Protein AF-X0LAH5-F1 (afdb_monomer_lite)

Sequence (453 aa):
MAPNLDNPDGLINLQNLTQEVERITPDDKSVPIILVPGFLSWGAPLFGTVNYFGGVINIPKILVDRGYTVIVASVSPISSNWERACELYRQLTFGQFSTVNSATGSIDEVHDVDIDYGTYFNADPARAPEQTSTTGRRRAILFSNSPAFDNWRWDQDHKVHFICHSQGGNTVRYLISLMAQGAGNLHPTYFGETERGNWTISITTLGTPHRGTTIINALESFLSRSMQQAVGLVARLFATISFNSPEKRAYNLQLDHWGIRRNSGETFQDMLIRIESDNGPVWKWLNSDNNGLHDNTIEGVHNPPLNIIKTSEHIYYFSLSFHATDPFSEVWPAWGRDAAGSFPTKIEDFVRLAIGRIPILEGLVDLIIKAFESLGWTFIIASTSFRSFVEWVTQAVITRVIKELGYDLVLPNPGSYIPRKDVIPILLPSVYAMGSQDLTDTQRNILGPNLGD

Foldseek 3Di:
DQFPLVDPDNVVSVVSVVVVVCVPDPDDQQAAEEEFEAAPAAQQAQVNQQHSVPGNDDPCQVVQVVPHKYWYAGAFRKWFLLRRLQRRLQLQAVQAAWEADPPPRGTNKWFFRKTASAQVQVVPPLLRAQDRIDGRHIHIYIDHPDPVSRRHHQALVRAHEYEYEERRLVSVLQNLQLQAQNPPNRPCPRRVHHRRSLSYAAYEYEAYLLQFDCLLVQVCQQLVDPLLSVLLVVLLVLLVQAADDQVPRSGHNVSVRLVSHDDVPRDSVNSSCQQSDDSHSSSSAVVDCGINSNCRHSNCSLDPPDDGDPDDPNYHYHYDHDAFFDQDFQADDPVNVVVQVVDPDFPLVVLCVLVPDPPPCVVVNVVVSVVCVPQPPNCVNVPGGPQVVQQCCQASPPCVVCVVVVHNGRQARATGGNDDPPDDPVCVSSVRNPRRDADDPVSCVSVDPPPGD

Radius of gyration: 25.64 Å; chains: 1; bounding box: 70×68×70 Å

InterPro domains:
  IPR029058 Alpha/Beta hydrolase fold [G3DSA:3.40.50.1820] (22-365)
  IPR029058 Alpha/Beta hydrolase fold [SSF53474] (27-283)
  IPR056304 Lipase-like, C-terminal domain [PF24708] (153-302)

pLDDT: mean 83.95, std 14.5, range [40.56, 98.75]

Secondary structure (DSSP, 8-state):
-------SSHHHHHHHHHHHHHHHS----SSPEEEE--TT--SSPBTTTBBTTTBTS-HHHHHHHTT--EEE----SSB-HHHHHHHHHHHHHS---EEE-TTT--EE--EEEEEE-TTGGGG-GGGS-S-SEEEEEEPPEEE-S-GGGTT---SSSS-EEEEEETHHHHHHHHHHHHHHH--GGG-HHHHSS--GGGGEEEEEEES--TT--THHHHHHHHT---HHHHHHHHHHHHHHHHSS-GGG-SS----GGGT-SPPTT--HHHHHHHHHSTTSHHHHHHHSS-BTTGGGSHHHHHS-SS---S--TTSEEEEE----EEPPPSSPPHHHHHHHHT-SS-HHHHHHHHHTT-TT-HHHHHHHHHHHTTTHHHHHHHHS-HHHHHHHIIIIIIHHHHHHTT----PPPPPEE---TTS-GGGHHHHHHTT-PPPPHHHHHHH-TTS--

Structure (mmCIF, N/CA/C/O backbone):
data_AF-X0LAH5-F1
#
_entry.id   AF-X0LAH5-F1
#
loop_
_atom_site.group_PDB
_atom_site.id
_atom_site.type_symbol
_atom_site.label_atom_id
_atom_site.label_alt_id
_atom_site.label_comp_id
_atom_site.label_asym_id
_atom_site.label_entity_id
_atom_site.label_seq_id
_atom_site.pdbx_PDB_ins_code
_atom_site.Cartn_x
_atom_site.Cartn_y
_atom_site.Cartn_z
_atom_site.occupancy
_atom_site.B_iso_or_equiv
_atom_site.auth_seq_id
_atom_site.auth_comp_id
_atom_site.auth_asym_id
_atom_site.auth_atom_id
_atom_site.pdbx_PDB_model_num
ATOM 1 N N . MET A 1 1 ? -15.465 -37.424 -3.048 1.00 49.50 1 MET A N 1
ATOM 2 C CA . MET A 1 1 ? -14.222 -37.467 -3.846 1.00 49.50 1 MET A CA 1
ATOM 3 C C . MET A 1 1 ? -13.489 -36.181 -3.536 1.00 49.50 1 MET A C 1
ATOM 5 O O . MET A 1 1 ? -14.155 -35.158 -3.543 1.00 49.50 1 MET A O 1
ATOM 9 N N . ALA A 1 2 ? -12.200 -36.228 -3.192 1.00 53.00 2 ALA A N 1
ATOM 10 C CA . ALA A 1 2 ? -11.416 -35.001 -3.041 1.00 53.00 2 ALA A CA 1
ATOM 11 C C . ALA A 1 2 ? -11.449 -34.218 -4.371 1.00 53.00 2 ALA A C 1
ATOM 13 O O . ALA A 1 2 ? -11.452 -34.867 -5.425 1.00 53.00 2 ALA A O 1
ATOM 14 N N . PRO A 1 3 ? -11.534 -32.876 -4.353 1.00 56.62 3 PRO A N 1
ATOM 15 C CA . PRO A 1 3 ? -11.559 -32.091 -5.579 1.00 56.62 3 PRO A CA 1
ATOM 16 C C . PRO A 1 3 ? -10.299 -32.380 -6.396 1.00 56.62 3 PRO A C 1
ATOM 18 O O . PRO A 1 3 ? -9.200 -32.469 -5.850 1.00 56.62 3 PRO A O 1
ATOM 21 N N . ASN A 1 4 ? -10.465 -32.549 -7.708 1.00 64.31 4 ASN A N 1
ATOM 22 C CA . ASN A 1 4 ? -9.331 -32.590 -8.619 1.00 64.31 4 ASN A CA 1
ATOM 23 C C . ASN A 1 4 ? -8.747 -31.168 -8.682 1.00 64.31 4 ASN A C 1
ATOM 25 O O . ASN A 1 4 ? -9.337 -30.288 -9.314 1.00 64.31 4 ASN A O 1
ATOM 29 N N . LEU A 1 5 ? -7.654 -30.949 -7.947 1.00 69.88 5 LEU A N 1
ATOM 30 C CA . LEU A 1 5 ? -6.908 -29.687 -7.886 1.00 69.88 5 LEU A CA 1
ATOM 31 C C . LEU A 1 5 ? -5.729 -29.663 -8.875 1.00 69.88 5 LEU A C 1
ATOM 33 O O . LEU A 1 5 ? -4.898 -28.762 -8.806 1.00 69.88 5 LEU A O 1
ATOM 37 N N . ASP A 1 6 ? -5.666 -30.626 -9.799 1.00 76.75 6 ASP A N 1
ATOM 38 C CA . ASP A 1 6 ? -4.585 -30.761 -10.779 1.00 76.75 6 ASP A CA 1
ATOM 39 C C . ASP A 1 6 ? -4.964 -30.166 -12.151 1.00 76.75 6 ASP A C 1
ATOM 41 O O . ASP A 1 6 ? -4.404 -30.540 -13.184 1.00 76.75 6 ASP A O 1
ATOM 45 N N . ASN A 1 7 ? -5.938 -29.246 -12.208 1.00 84.50 7 ASN A N 1
ATOM 46 C CA . ASN A 1 7 ? -6.244 -28.542 -13.452 1.00 84.50 7 ASN A CA 1
ATOM 47 C C . ASN A 1 7 ? -5.108 -27.550 -13.784 1.00 84.50 7 ASN A C 1
ATOM 49 O O . ASN A 1 7 ? -4.665 -26.829 -12.888 1.00 84.50 7 ASN A O 1
ATOM 53 N N . PRO A 1 8 ? -4.642 -27.451 -15.043 1.00 80.06 8 PRO A N 1
ATOM 54 C CA . PRO A 1 8 ? -3.678 -26.417 -15.432 1.00 80.06 8 PRO A CA 1
ATOM 55 C C . PRO A 1 8 ? -4.215 -24.986 -15.245 1.00 80.06 8 PRO A C 1
ATOM 57 O O . PRO A 1 8 ? -3.432 -24.053 -15.088 1.00 80.06 8 PRO A O 1
ATOM 60 N N . ASP A 1 9 ? -5.537 -24.800 -15.242 1.00 79.81 9 ASP A N 1
ATOM 61 C CA . ASP A 1 9 ? -6.185 -23.540 -14.899 1.00 79.81 9 ASP A CA 1
ATOM 62 C C . ASP A 1 9 ? -6.409 -23.439 -13.381 1.00 79.81 9 ASP A C 1
ATOM 64 O O . ASP A 1 9 ? -7.316 -24.048 -12.801 1.00 79.81 9 ASP A O 1
ATOM 68 N N . GLY A 1 10 ? -5.588 -22.613 -12.732 1.00 76.88 10 GLY A N 1
ATOM 69 C CA . GLY A 1 10 ? -5.678 -22.357 -11.296 1.00 76.88 10 GLY A CA 1
ATOM 70 C C . GLY A 1 10 ? -7.025 -21.780 -10.843 1.00 76.88 10 GLY A C 1
ATOM 71 O O . GLY A 1 10 ? -7.409 -21.993 -9.693 1.00 76.88 10 GLY A O 1
ATOM 72 N N . LEU A 1 11 ? -7.780 -21.100 -11.718 1.00 81.62 11 LEU A N 1
ATOM 73 C CA . LEU A 1 11 ? -9.116 -20.603 -11.373 1.00 81.62 11 LEU A CA 1
ATOM 74 C C . LEU A 1 11 ? -10.129 -21.741 -11.259 1.00 81.62 11 LEU A C 1
ATOM 76 O O . LEU A 1 11 ? -10.985 -21.697 -10.377 1.00 81.62 11 LEU A O 1
ATOM 80 N N . ILE A 1 12 ? -10.005 -22.777 -12.091 1.00 85.44 12 ILE A N 1
ATOM 81 C CA . ILE A 1 12 ? -10.836 -23.981 -11.975 1.00 85.44 12 ILE A CA 1
ATOM 82 C C . ILE A 1 12 ? -10.524 -24.695 -10.658 1.00 85.44 12 ILE A C 1
ATOM 84 O O . ILE A 1 12 ? -11.444 -25.072 -9.933 1.00 85.44 12 ILE A O 1
ATOM 88 N N . ASN A 1 13 ? -9.244 -24.818 -10.294 1.00 82.69 13 ASN A N 1
ATOM 89 C CA . ASN A 1 13 ? -8.862 -25.407 -9.006 1.00 82.69 13 ASN A CA 1
ATOM 90 C C . ASN A 1 13 ? -9.431 -24.611 -7.826 1.00 82.69 13 ASN A C 1
ATOM 92 O O . ASN A 1 13 ? -9.941 -25.207 -6.879 1.00 82.69 13 ASN A O 1
ATOM 96 N N . LEU A 1 14 ? -9.396 -23.276 -7.895 1.00 82.50 14 LEU A N 1
ATOM 97 C CA . LEU A 1 14 ? -9.980 -22.413 -6.870 1.00 82.50 14 LEU A CA 1
ATOM 98 C C . LEU A 1 14 ? -11.498 -22.603 -6.764 1.00 82.50 14 LEU A C 1
ATOM 100 O O . LEU A 1 14 ? -12.010 -22.745 -5.660 1.00 82.50 14 LEU A O 1
ATOM 104 N N . GLN A 1 15 ? -12.213 -22.663 -7.891 1.00 86.12 15 GLN A N 1
ATOM 105 C CA . GLN A 1 15 ? -13.657 -22.923 -7.909 1.00 86.12 15 GLN A CA 1
ATOM 106 C C . GLN A 1 15 ? -14.000 -24.296 -7.318 1.00 86.12 15 GLN A C 1
ATOM 108 O O . GLN A 1 15 ? -14.914 -24.396 -6.500 1.00 86.12 15 GLN A O 1
ATOM 113 N N . ASN A 1 16 ? -13.247 -25.336 -7.684 1.00 85.75 16 ASN A N 1
ATOM 114 C CA . ASN A 1 16 ? -13.416 -26.683 -7.137 1.00 85.75 16 ASN A CA 1
ATOM 115 C C . ASN A 1 16 ? -13.167 -26.706 -5.623 1.00 85.75 16 ASN A C 1
ATOM 117 O O . ASN A 1 16 ? -13.908 -27.355 -4.884 1.00 85.75 16 ASN A O 1
ATOM 121 N N . LEU A 1 17 ? -12.141 -25.987 -5.155 1.00 83.69 17 LEU A N 1
ATOM 122 C CA . LEU A 1 17 ? -11.853 -25.849 -3.732 1.00 83.69 17 LEU A CA 1
ATOM 123 C C . LEU A 1 17 ? -12.998 -25.141 -3.001 1.00 83.69 17 LEU A C 1
ATOM 125 O O . LEU A 1 17 ? -13.440 -25.636 -1.969 1.00 83.69 17 LEU A O 1
ATOM 129 N N . THR A 1 18 ? -13.507 -24.027 -3.535 1.00 83.00 18 THR A N 1
ATOM 130 C CA . THR A 1 18 ? -14.647 -23.307 -2.949 1.00 83.00 18 THR A CA 1
ATOM 131 C C . THR A 1 18 ? -15.872 -24.210 -2.822 1.00 83.00 18 THR A C 1
ATOM 133 O O . THR A 1 18 ? -16.428 -24.307 -1.734 1.00 83.00 18 THR A O 1
ATOM 136 N N . GLN A 1 19 ? -16.239 -24.937 -3.882 1.00 85.06 19 GLN A N 1
ATOM 137 C CA . GLN A 1 19 ? -17.381 -25.861 -3.855 1.00 85.06 19 GLN A CA 1
ATOM 138 C C . GLN A 1 19 ? -17.223 -26.964 -2.802 1.00 85.06 19 GLN A C 1
ATOM 140 O O . GLN A 1 19 ? -18.193 -27.341 -2.145 1.00 85.06 19 GLN A O 1
ATOM 145 N N . GLU A 1 20 ? -16.011 -27.497 -2.627 1.00 84.56 20 GLU A N 1
ATOM 146 C CA . GLU A 1 20 ? -15.765 -28.506 -1.597 1.00 84.56 20 GLU A CA 1
ATOM 147 C C . GLU A 1 20 ? -15.847 -27.909 -0.188 1.00 84.56 20 GLU A C 1
ATOM 149 O O . GLU A 1 20 ? -16.444 -28.529 0.691 1.00 84.56 20 GLU A O 1
ATOM 154 N N . VAL A 1 21 ? -15.302 -26.706 0.028 1.00 82.25 21 VAL A N 1
ATOM 155 C CA . VAL A 1 21 ? -15.378 -26.005 1.321 1.00 82.25 21 VAL A CA 1
ATOM 156 C C . VAL A 1 21 ? -16.833 -25.706 1.699 1.00 82.25 21 VAL A C 1
ATOM 158 O O . VAL A 1 21 ? -17.244 -26.034 2.812 1.00 82.25 21 VAL A O 1
ATOM 161 N N . GLU A 1 22 ? -17.633 -25.190 0.762 1.00 83.00 22 GLU A N 1
ATOM 162 C CA . GLU A 1 22 ? -19.070 -24.921 0.952 1.00 83.00 22 GLU A CA 1
ATOM 163 C C . GLU A 1 22 ? -19.866 -26.194 1.297 1.00 83.00 22 GLU A C 1
ATOM 165 O O . GLU A 1 22 ? -20.890 -26.142 1.980 1.00 83.00 22 GLU A O 1
ATOM 170 N N . ARG A 1 23 ? -19.401 -27.367 0.844 1.00 84.19 23 ARG A N 1
ATOM 171 C CA . ARG A 1 23 ? -20.050 -28.657 1.113 1.00 84.19 23 ARG A CA 1
ATOM 172 C C . ARG A 1 23 ? -19.778 -29.183 2.523 1.00 84.19 23 ARG A C 1
ATOM 174 O O . ARG A 1 23 ? -20.605 -29.925 3.055 1.00 84.19 23 ARG A O 1
ATOM 181 N N . ILE A 1 24 ? -18.614 -28.877 3.097 1.00 84.62 24 ILE A N 1
ATOM 182 C CA . ILE A 1 24 ? -18.166 -29.448 4.380 1.00 84.62 24 ILE A CA 1
ATOM 183 C C . ILE A 1 24 ? -18.445 -28.541 5.578 1.00 84.62 24 ILE A C 1
ATOM 185 O O . ILE A 1 24 ? -18.580 -29.052 6.688 1.00 84.62 24 ILE A O 1
ATOM 189 N N . THR A 1 25 ? -18.562 -27.232 5.361 1.00 75.62 25 THR A N 1
ATOM 190 C CA . THR A 1 25 ? -18.847 -26.248 6.407 1.00 75.62 25 THR A CA 1
ATOM 191 C C . THR A 1 25 ? -19.807 -25.193 5.856 1.00 75.62 25 THR A C 1
ATOM 193 O O . THR A 1 25 ? -19.545 -24.649 4.786 1.00 75.62 25 THR A O 1
ATOM 196 N N . PRO A 1 26 ? -20.912 -24.882 6.559 1.00 76.44 26 PRO A N 1
ATOM 197 C CA . PRO A 1 26 ? -21.773 -23.774 6.172 1.00 76.44 26 PRO A CA 1
ATOM 198 C C . PRO A 1 26 ? -21.055 -22.434 6.376 1.00 76.44 26 PRO A C 1
ATOM 200 O O . PRO A 1 26 ? -20.287 -22.275 7.326 1.00 76.44 26 PRO A O 1
ATOM 203 N N . ASP A 1 27 ? -21.353 -21.456 5.522 1.00 76.69 27 ASP A N 1
ATOM 204 C CA . ASP A 1 27 ? -20.818 -20.100 5.653 1.00 76.69 27 ASP A CA 1
ATOM 205 C C . ASP A 1 27 ? -21.214 -19.468 6.996 1.00 76.69 27 ASP A C 1
ATOM 207 O O . ASP A 1 27 ? -22.403 -19.268 7.269 1.00 76.69 27 ASP A O 1
ATOM 211 N N . ASP A 1 28 ? -20.228 -19.055 7.793 1.00 84.44 28 ASP A N 1
ATOM 212 C CA . ASP A 1 28 ? -20.464 -18.128 8.898 1.00 84.44 28 ASP A CA 1
ATOM 213 C C . ASP A 1 28 ? -20.389 -16.686 8.384 1.00 84.44 28 ASP A C 1
ATOM 215 O O . ASP A 1 28 ? -19.318 -16.134 8.133 1.00 84.44 28 ASP A O 1
ATOM 219 N N . LYS A 1 29 ? -21.560 -16.075 8.207 1.00 89.31 29 LYS A N 1
ATOM 220 C CA . LYS A 1 29 ? -21.700 -14.694 7.719 1.00 89.31 29 LYS A CA 1
ATOM 221 C C . LYS A 1 29 ? -21.753 -13.662 8.847 1.00 89.31 29 LYS A C 1
ATOM 223 O O . LYS A 1 29 ? -21.937 -12.478 8.574 1.00 89.31 29 LYS A O 1
ATOM 228 N N . SER A 1 30 ? -21.627 -14.097 10.103 1.00 90.44 30 SER A N 1
ATOM 229 C CA . SER A 1 30 ? -21.633 -13.203 11.265 1.00 90.44 30 SER A CA 1
ATOM 230 C C . SER A 1 30 ? -20.298 -12.481 11.461 1.00 90.44 30 SER A C 1
ATOM 232 O O . SER A 1 30 ? -20.269 -11.390 12.030 1.00 90.44 30 SER A O 1
ATOM 234 N N . VAL A 1 31 ? -19.207 -13.049 10.940 1.00 94.44 31 VAL A N 1
ATOM 235 C CA . VAL A 1 31 ? -17.861 -12.475 11.010 1.00 94.44 31 VAL A CA 1
ATOM 236 C C . VAL A 1 31 ? -17.626 -11.540 9.815 1.00 94.44 31 VAL A C 1
ATOM 238 O O . VAL A 1 31 ? -17.774 -11.967 8.666 1.00 94.44 31 VAL A O 1
ATOM 241 N N . PRO A 1 32 ? -17.235 -10.271 10.032 1.00 96.75 32 PRO A N 1
ATOM 242 C CA . PRO A 1 32 ? -16.986 -9.345 8.936 1.00 96.75 32 PRO A CA 1
ATOM 243 C C . PRO A 1 32 ? -15.680 -9.663 8.193 1.00 96.75 32 PRO A C 1
ATOM 245 O O . PRO A 1 32 ? -14.683 -10.115 8.769 1.00 96.75 32 PRO A O 1
ATOM 248 N N . ILE A 1 33 ? -15.676 -9.342 6.900 1.00 98.00 33 ILE A N 1
ATOM 249 C CA . ILE A 1 33 ? -14.494 -9.366 6.039 1.00 98.00 33 ILE A CA 1
ATOM 250 C C . ILE A 1 33 ? -13.884 -7.966 6.001 1.00 98.00 33 ILE A C 1
ATOM 252 O O . ILE A 1 33 ? -14.543 -7.005 5.609 1.00 98.00 33 ILE A O 1
ATOM 256 N N . ILE A 1 34 ? -12.604 -7.848 6.339 1.00 98.44 34 ILE A N 1
ATOM 257 C CA . ILE A 1 34 ? -11.854 -6.598 6.238 1.00 98.44 34 ILE A CA 1
ATOM 258 C C . ILE A 1 34 ? -11.004 -6.627 4.971 1.00 98.44 34 ILE A C 1
ATOM 260 O O . ILE A 1 34 ? -10.086 -7.441 4.844 1.00 98.44 34 ILE A O 1
ATOM 264 N N . LEU A 1 35 ? -11.288 -5.722 4.037 1.00 98.62 35 LEU A N 1
ATOM 265 C CA . LEU A 1 35 ? -10.498 -5.543 2.825 1.00 98.62 35 LEU A CA 1
ATOM 266 C C . LEU A 1 35 ? -9.388 -4.523 3.075 1.00 98.62 35 LEU A C 1
ATOM 268 O O . LEU A 1 35 ? -9.660 -3.344 3.318 1.00 98.62 35 LEU A O 1
ATOM 272 N N . VAL A 1 36 ? -8.135 -4.973 2.994 1.00 98.62 36 VAL A N 1
ATOM 273 C CA . VAL A 1 36 ? -6.954 -4.140 3.257 1.00 98.62 36 VAL A CA 1
ATOM 274 C C . VAL A 1 36 ? -6.182 -3.911 1.960 1.00 98.62 36 VAL A C 1
ATOM 276 O O . VAL A 1 36 ? -5.596 -4.855 1.413 1.00 98.62 36 VAL A O 1
ATOM 279 N N . PRO A 1 37 ? -6.187 -2.680 1.426 1.00 97.38 37 PRO A N 1
ATOM 280 C CA . PRO A 1 37 ? -5.566 -2.398 0.146 1.00 97.38 37 PRO A CA 1
ATOM 281 C C . PRO A 1 37 ? -4.036 -2.295 0.265 1.00 97.38 37 PRO A C 1
ATOM 283 O O . PRO A 1 37 ? -3.492 -2.256 1.367 1.00 97.38 37 PRO A O 1
ATOM 286 N N . GLY A 1 38 ? -3.327 -2.269 -0.863 1.00 95.56 38 GLY A N 1
ATOM 287 C CA . GLY A 1 38 ? -1.862 -2.278 -0.925 1.00 95.56 38 GLY A CA 1
ATOM 288 C C . GLY A 1 38 ? -1.208 -0.926 -1.203 1.00 95.56 38 GLY A C 1
ATOM 289 O O . GLY A 1 38 ? -1.721 0.119 -0.814 1.00 95.56 38 GLY A O 1
ATOM 290 N N . PHE A 1 39 ? -0.054 -0.969 -1.869 1.00 92.81 39 PHE A N 1
ATOM 291 C CA . PHE A 1 39 ? 0.693 0.216 -2.288 1.00 92.81 39 PHE A CA 1
ATOM 292 C C . PHE A 1 39 ? -0.066 0.966 -3.400 1.00 92.81 39 PHE A C 1
ATOM 294 O O . PHE A 1 39 ? -0.740 0.336 -4.220 1.00 92.81 39 PHE A O 1
ATOM 301 N N . LEU A 1 40 ? 0.022 2.301 -3.422 1.00 89.62 40 LEU A N 1
ATOM 302 C CA . LEU A 1 40 ? -0.683 3.200 -4.359 1.00 89.62 40 LEU A CA 1
ATOM 303 C C . LEU A 1 40 ? -2.216 3.042 -4.371 1.00 89.62 40 LEU A C 1
ATOM 305 O O . LEU A 1 40 ? -2.872 3.220 -5.398 1.00 89.62 40 LEU A O 1
ATOM 309 N N . SER A 1 41 ? -2.796 2.678 -3.228 1.00 88.81 41 SER A N 1
ATOM 310 C CA . SER A 1 41 ? -4.226 2.401 -3.114 1.00 88.81 41 SER A CA 1
ATOM 311 C C . SER A 1 41 ? -5.115 3.590 -2.758 1.00 88.81 41 SER A C 1
ATOM 313 O O . SER A 1 41 ? -4.661 4.650 -2.354 1.00 88.81 41 SER A O 1
ATOM 315 N N . TRP A 1 42 ? -6.424 3.378 -2.785 1.00 87.44 42 TRP A N 1
ATOM 316 C CA . TRP A 1 42 ? -7.411 4.312 -2.253 1.00 87.44 42 TRP A CA 1
ATOM 317 C C . TRP A 1 42 ? -8.514 3.541 -1.522 1.00 87.44 42 TRP A C 1
ATOM 319 O O . TRP A 1 42 ? -8.814 2.403 -1.877 1.00 87.44 42 TRP A O 1
ATOM 329 N N . GLY A 1 43 ? -9.098 4.151 -0.486 1.00 74.44 43 GLY A N 1
ATOM 330 C CA . GLY A 1 43 ? -10.229 3.572 0.249 1.00 74.44 43 GLY A CA 1
ATOM 331 C C . GLY A 1 43 ? -11.549 3.772 -0.500 1.00 74.44 43 GLY A C 1
ATOM 332 O O . GLY A 1 43 ? -12.120 2.829 -1.043 1.00 74.44 43 GLY A O 1
ATOM 333 N N . ALA A 1 44 ? -12.012 5.024 -0.571 1.00 80.50 44 ALA A N 1
ATOM 334 C CA . ALA A 1 44 ? -13.198 5.396 -1.347 1.00 80.50 44 ALA A CA 1
ATOM 335 C C . ALA A 1 44 ? -12.881 5.459 -2.855 1.00 80.50 44 ALA A C 1
ATOM 337 O O . ALA A 1 44 ? -11.732 5.750 -3.203 1.00 80.50 44 ALA A O 1
ATOM 338 N N . PRO A 1 45 ? -13.862 5.223 -3.748 1.00 80.88 45 PRO A N 1
ATOM 339 C CA . PRO A 1 45 ? -13.646 5.161 -5.189 1.00 80.88 45 PRO A CA 1
ATOM 340 C C . PRO A 1 45 ? -12.936 6.395 -5.751 1.00 80.88 45 PRO A C 1
ATOM 342 O O . PRO A 1 45 ? -13.381 7.531 -5.567 1.00 80.88 45 PRO A O 1
ATOM 345 N N . LEU A 1 46 ? -11.859 6.171 -6.504 1.00 80.38 46 LEU A N 1
ATOM 346 C CA . LEU A 1 46 ? -11.140 7.234 -7.191 1.00 80.38 46 LEU A CA 1
ATOM 347 C C . LEU A 1 46 ? -12.059 7.863 -8.246 1.00 80.38 46 LEU A C 1
ATOM 349 O O . LEU A 1 46 ? -12.736 7.159 -9.003 1.00 80.38 46 LEU A O 1
ATOM 353 N N . PHE A 1 47 ? -12.119 9.196 -8.253 1.00 78.75 47 PHE A N 1
ATOM 354 C CA . PHE A 1 47 ? -13.057 9.978 -9.072 1.00 78.75 47 PHE A CA 1
ATOM 355 C C . PHE A 1 47 ? -14.531 9.554 -8.904 1.00 78.75 47 PHE A C 1
ATOM 357 O O . PHE A 1 47 ? -15.336 9.704 -9.822 1.00 78.75 47 PHE A O 1
ATOM 364 N N . GLY A 1 48 ? -14.881 8.981 -7.747 1.00 76.56 48 GLY A N 1
ATOM 365 C CA . GLY A 1 48 ? -16.236 8.546 -7.406 1.00 76.56 48 GLY A CA 1
ATOM 366 C C . GLY A 1 48 ? -16.699 7.247 -8.071 1.00 76.56 48 GLY A C 1
ATOM 367 O O . GLY A 1 48 ? -17.820 6.823 -7.817 1.00 76.56 48 GLY A O 1
ATOM 368 N N . THR A 1 49 ? -15.877 6.600 -8.905 1.00 78.44 49 THR A N 1
ATOM 369 C CA . THR A 1 49 ? -16.333 5.453 -9.720 1.00 78.44 49 THR A CA 1
ATOM 370 C C . THR A 1 49 ? -15.372 4.272 -9.762 1.00 78.44 49 THR A C 1
ATOM 372 O O . THR A 1 49 ? -15.816 3.141 -9.955 1.00 78.44 49 THR A O 1
ATOM 375 N N . VAL A 1 50 ? -14.071 4.489 -9.559 1.00 82.38 50 VAL A N 1
ATOM 376 C CA . VAL A 1 50 ? -13.073 3.418 -9.654 1.00 82.38 50 VAL A CA 1
ATOM 377 C C . VAL A 1 50 ? -12.750 2.898 -8.257 1.00 82.38 50 VAL A C 1
ATOM 379 O O . VAL A 1 50 ? -12.001 3.518 -7.509 1.00 82.38 50 VAL A O 1
ATOM 382 N N . ASN A 1 51 ? -13.305 1.750 -7.884 1.00 87.50 51 ASN A N 1
ATOM 383 C CA . ASN A 1 51 ? -13.017 1.062 -6.624 1.00 87.50 51 ASN A CA 1
ATOM 384 C C . ASN A 1 51 ? -11.618 0.441 -6.659 1.00 87.50 51 ASN A C 1
ATOM 386 O O . ASN A 1 51 ? -11.210 -0.109 -7.679 1.00 87.50 51 ASN A O 1
ATOM 390 N N . TYR A 1 52 ? -10.899 0.447 -5.536 1.00 90.81 52 TYR A N 1
ATOM 391 C CA . TYR A 1 52 ? -9.651 -0.315 -5.451 1.00 90.81 52 TYR A CA 1
ATOM 392 C C . TYR A 1 52 ? -9.939 -1.820 -5.547 1.00 90.81 52 TYR A C 1
ATOM 394 O O . TYR A 1 52 ? -9.387 -2.531 -6.385 1.00 90.81 52 TYR A O 1
ATOM 402 N N . PHE A 1 53 ? -10.898 -2.291 -4.746 1.00 93.06 53 PHE A N 1
ATOM 403 C CA . PHE A 1 53 ? -11.413 -3.655 -4.813 1.00 93.06 53 PHE A CA 1
ATOM 404 C C . PHE A 1 53 ? -12.512 -3.768 -5.875 1.00 93.06 53 PHE A C 1
ATOM 406 O O . PHE A 1 53 ? -13.704 -3.761 -5.567 1.00 93.06 53 PHE A O 1
ATOM 413 N N . GLY A 1 54 ? -12.085 -3.883 -7.135 1.00 77.94 54 GLY A N 1
ATOM 414 C CA . GLY A 1 54 ? -12.952 -4.240 -8.262 1.00 77.94 54 GLY A CA 1
ATOM 415 C C . GLY A 1 54 ? -12.992 -3.247 -9.422 1.00 77.94 54 GLY A C 1
ATOM 416 O O . GLY A 1 54 ? -13.689 -3.502 -10.399 1.00 77.94 54 GLY A O 1
ATOM 417 N N . GLY A 1 55 ? -12.239 -2.145 -9.384 1.00 84.12 55 GLY A N 1
ATOM 418 C CA . GLY A 1 55 ? -12.238 -1.160 -10.466 1.00 84.12 55 GLY A CA 1
ATOM 419 C C . GLY A 1 55 ? -13.642 -0.600 -10.702 1.00 84.12 55 GLY A C 1
ATOM 420 O O . GLY A 1 55 ? -14.266 -0.046 -9.798 1.00 84.12 55 GLY A O 1
ATOM 421 N N . VAL A 1 56 ? -14.164 -0.771 -11.917 1.00 83.88 56 VAL A N 1
ATOM 422 C CA . VAL A 1 56 ? -15.546 -0.382 -12.263 1.00 83.88 56 VAL A CA 1
ATOM 423 C C . VAL A 1 56 ? -16.610 -1.314 -11.663 1.00 83.88 56 VAL A C 1
ATOM 425 O O . VAL A 1 56 ? -17.792 -0.986 -11.666 1.00 83.88 56 VAL A O 1
ATOM 428 N N . ILE A 1 57 ? -16.201 -2.472 -11.142 1.00 88.19 57 ILE A N 1
ATOM 429 C CA . ILE A 1 57 ? -17.035 -3.409 -10.388 1.00 88.19 57 ILE A CA 1
ATOM 430 C C . ILE A 1 57 ? -16.875 -3.111 -8.891 1.00 88.19 57 ILE A C 1
ATOM 432 O O . ILE A 1 57 ? -15.783 -2.819 -8.410 1.00 88.19 57 ILE A O 1
ATOM 436 N N . ASN A 1 58 ? -17.961 -3.215 -8.127 1.00 90.50 58 ASN A N 1
ATOM 437 C CA . ASN A 1 58 ? -17.937 -3.029 -6.678 1.00 90.50 58 ASN A CA 1
ATOM 438 C C . ASN A 1 58 ? -17.931 -4.395 -5.964 1.00 90.50 58 ASN A C 1
ATOM 440 O O . ASN A 1 58 ? -18.989 -4.960 -5.681 1.00 90.50 58 ASN A O 1
ATOM 444 N N . ILE A 1 59 ? -16.737 -4.946 -5.698 1.00 94.31 59 ILE A N 1
ATOM 445 C CA . ILE A 1 59 ? -16.586 -6.233 -4.990 1.00 94.31 59 ILE A CA 1
ATOM 446 C C . ILE A 1 59 ? -17.204 -6.196 -3.578 1.00 94.31 59 ILE A C 1
ATOM 448 O O . ILE A 1 59 ? -17.931 -7.138 -3.255 1.00 94.31 59 ILE A O 1
ATOM 452 N N . PRO A 1 60 ? -17.001 -5.149 -2.746 1.00 94.62 60 PRO A N 1
ATOM 453 C CA . PRO A 1 60 ? -17.674 -5.044 -1.449 1.00 94.62 60 PRO A CA 1
ATOM 454 C C . PRO A 1 60 ? -19.195 -5.207 -1.543 1.00 94.62 60 PRO A C 1
ATOM 456 O O . PRO A 1 60 ? -19.777 -6.001 -0.808 1.00 94.62 60 PRO A O 1
ATOM 459 N N . LYS A 1 61 ? -19.841 -4.530 -2.501 1.00 92.81 61 LYS A N 1
ATOM 460 C CA . LYS A 1 61 ? -21.290 -4.642 -2.720 1.00 92.81 61 LYS A CA 1
ATOM 461 C C . LYS A 1 61 ? -21.706 -6.054 -3.129 1.00 92.81 61 LYS A C 1
ATOM 463 O O . LYS A 1 61 ? -22.691 -6.565 -2.610 1.00 92.81 61 LYS A O 1
ATOM 468 N N . ILE A 1 62 ? -20.940 -6.699 -4.008 1.00 94.62 62 ILE A N 1
ATOM 469 C CA . ILE A 1 62 ? -21.183 -8.087 -4.428 1.00 94.62 62 ILE A CA 1
ATOM 470 C C . ILE A 1 62 ? -21.131 -9.057 -3.233 1.00 94.62 62 ILE A C 1
ATOM 472 O O . ILE A 1 62 ? -21.908 -10.010 -3.180 1.00 94.62 62 ILE A O 1
ATOM 476 N N . LEU A 1 63 ? -20.222 -8.840 -2.280 1.00 94.62 63 LEU A N 1
ATOM 477 C CA . LEU A 1 63 ? -20.135 -9.641 -1.055 1.00 94.62 63 LEU A CA 1
ATOM 478 C C . LEU A 1 63 ? -21.303 -9.346 -0.100 1.00 94.62 63 LEU A C 1
ATOM 480 O O . LEU A 1 63 ? -21.898 -10.284 0.432 1.00 94.62 63 LEU A O 1
ATOM 484 N N . VAL A 1 64 ? -21.698 -8.077 0.043 1.00 94.19 64 VAL A N 1
ATOM 485 C CA . VAL A 1 64 ? -22.897 -7.696 0.812 1.00 94.19 64 VAL A CA 1
ATOM 486 C C . VAL A 1 64 ? -24.170 -8.318 0.249 1.00 94.19 64 VAL A C 1
ATOM 488 O O . VAL A 1 64 ? -24.991 -8.822 1.013 1.00 94.19 64 VAL A O 1
ATOM 491 N N . ASP A 1 65 ? -24.319 -8.368 -1.074 1.00 93.19 65 ASP A N 1
ATOM 492 C CA . ASP A 1 65 ? -25.474 -9.000 -1.725 1.00 93.19 65 ASP A CA 1
ATOM 493 C C . ASP A 1 65 ? -25.528 -10.518 -1.495 1.00 93.19 65 ASP A C 1
ATOM 495 O O . ASP A 1 65 ? -26.594 -11.124 -1.584 1.00 93.19 65 ASP A O 1
ATOM 499 N N . ARG A 1 66 ? -24.395 -11.134 -1.130 1.00 91.88 66 ARG A N 1
ATOM 500 C CA . ARG A 1 66 ? -24.317 -12.532 -0.672 1.00 91.88 66 ARG A CA 1
ATOM 501 C C . ARG A 1 66 ? -24.510 -12.700 0.839 1.00 91.88 66 ARG A C 1
ATOM 503 O O . ARG A 1 66 ? -24.512 -13.833 1.327 1.00 91.88 66 ARG A O 1
ATOM 510 N N . GLY A 1 67 ? -24.713 -11.605 1.567 1.00 92.62 67 GLY A N 1
ATOM 511 C CA . GLY A 1 67 ? -25.005 -11.583 2.997 1.00 92.62 67 GLY A CA 1
ATOM 512 C C . GLY A 1 67 ? -23.796 -11.378 3.908 1.00 92.62 67 GLY A C 1
ATOM 513 O O . GLY A 1 67 ? -23.961 -11.501 5.116 1.00 92.62 67 GLY A O 1
ATOM 514 N N . TYR A 1 68 ? -22.607 -11.083 3.374 1.00 94.62 68 TYR A N 1
ATOM 515 C CA . TYR A 1 68 ? -21.430 -10.789 4.199 1.00 94.62 68 TYR A CA 1
ATOM 516 C C . TYR A 1 68 ? -21.391 -9.319 4.611 1.00 94.62 68 TYR A C 1
ATOM 518 O O . TYR A 1 68 ? -21.705 -8.441 3.813 1.00 94.62 68 TYR A O 1
ATOM 526 N N . THR A 1 69 ? -20.909 -9.035 5.818 1.00 96.38 69 THR A N 1
ATOM 527 C CA . THR A 1 69 ? -20.462 -7.682 6.168 1.00 96.38 69 THR A CA 1
ATOM 528 C C . THR A 1 69 ? -19.045 -7.468 5.658 1.00 96.38 69 THR A C 1
ATOM 530 O O . THR A 1 69 ? -18.168 -8.307 5.872 1.00 96.38 69 THR A O 1
ATOM 533 N N . VAL A 1 70 ? -18.804 -6.330 5.012 1.00 96.88 70 VAL A N 1
ATOM 534 C CA . VAL A 1 70 ? -17.485 -5.955 4.503 1.00 96.88 70 VAL A CA 1
ATOM 535 C C . VAL A 1 70 ? -17.080 -4.595 5.052 1.00 96.88 70 VAL A C 1
ATOM 537 O O . VAL A 1 70 ? -17.849 -3.641 5.001 1.00 96.88 70 VAL A O 1
ATOM 540 N N . ILE A 1 71 ? -15.851 -4.484 5.541 1.00 97.31 71 ILE A N 1
ATOM 541 C CA . ILE A 1 71 ? -15.243 -3.213 5.938 1.00 97.31 71 ILE A CA 1
ATOM 542 C C . ILE A 1 71 ? -14.042 -2.967 5.029 1.00 97.31 71 ILE A C 1
ATOM 544 O O . ILE A 1 71 ? -13.131 -3.788 4.953 1.00 97.31 71 ILE A O 1
ATOM 548 N N . VAL A 1 72 ? -14.027 -1.837 4.329 1.00 97.56 72 VAL A N 1
ATOM 549 C CA . VAL A 1 72 ? -12.901 -1.429 3.479 1.00 97.56 72 VAL A CA 1
ATOM 550 C C . VAL A 1 72 ? -12.021 -0.463 4.259 1.00 97.56 72 VAL A C 1
ATOM 552 O O . VAL A 1 72 ? -12.469 0.617 4.647 1.00 97.56 72 VAL A O 1
ATOM 555 N N . ALA A 1 73 ? -10.768 -0.851 4.492 1.00 97.44 73 ALA A N 1
ATOM 556 C CA . ALA A 1 73 ? -9.809 -0.023 5.210 1.00 97.44 73 ALA A CA 1
ATOM 557 C C . ALA A 1 73 ? -9.374 1.195 4.378 1.00 97.44 73 ALA A C 1
ATOM 559 O O . ALA A 1 73 ? -9.127 1.091 3.174 1.00 97.44 73 ALA A O 1
ATOM 560 N N . SER A 1 74 ? -9.209 2.339 5.044 1.00 94.56 74 SER A N 1
ATOM 561 C CA . SER A 1 74 ? -8.771 3.606 4.443 1.00 94.56 74 SER A CA 1
ATOM 562 C C . SER A 1 74 ? -7.349 3.946 4.909 1.00 94.56 74 SER A C 1
ATOM 564 O O . SER A 1 74 ? -7.128 4.977 5.544 1.00 94.56 74 SER A O 1
ATOM 566 N N . VAL A 1 75 ? -6.386 3.057 4.657 1.00 96.31 75 VAL A N 1
ATOM 567 C CA . VAL A 1 75 ? -4.971 3.230 5.051 1.00 96.31 75 VAL A CA 1
ATOM 568 C C . VAL A 1 75 ? -4.155 3.957 3.980 1.00 96.31 75 VAL A C 1
ATOM 570 O O . VAL A 1 75 ? -4.544 4.017 2.814 1.00 96.31 75 VAL A O 1
ATOM 573 N N . SER A 1 76 ? -3.039 4.564 4.382 1.00 95.50 76 SER A N 1
ATOM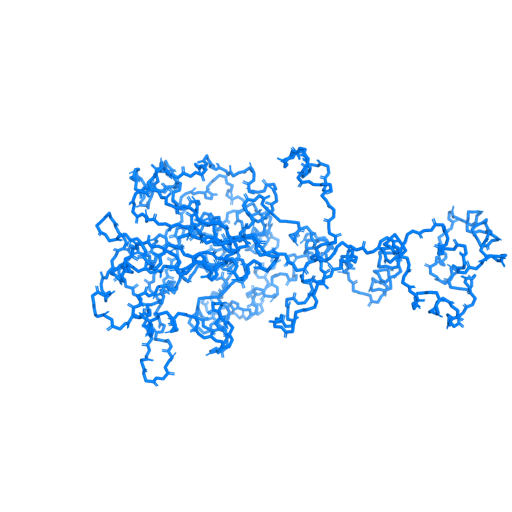 574 C CA . SER A 1 76 ? -2.183 5.382 3.525 1.00 95.50 76 SER A CA 1
ATOM 575 C C . SER A 1 76 ? -1.629 4.582 2.338 1.00 95.50 76 SER A C 1
ATOM 577 O O . SER A 1 76 ? -1.099 3.484 2.535 1.00 95.50 76 SER A O 1
ATOM 579 N N . PRO A 1 77 ? -1.702 5.114 1.103 1.00 95.00 77 PRO A N 1
ATOM 580 C CA . PRO A 1 77 ? -1.226 4.420 -0.091 1.00 95.00 77 PRO A CA 1
ATOM 581 C C . PRO A 1 77 ? 0.276 4.176 -0.137 1.00 95.00 77 PRO A C 1
ATOM 583 O O . PRO A 1 77 ? 0.712 3.282 -0.856 1.00 95.00 77 PRO A O 1
ATOM 586 N N . ILE A 1 78 ? 1.063 5.010 0.539 1.00 95.25 78 ILE A N 1
ATOM 587 C CA . ILE A 1 78 ? 2.521 5.038 0.374 1.00 95.25 78 ILE A CA 1
ATOM 588 C C . ILE A 1 78 ? 3.275 5.119 1.702 1.00 95.25 78 ILE A C 1
ATOM 590 O O . ILE A 1 78 ? 4.491 5.239 1.695 1.00 95.25 78 ILE A O 1
ATOM 594 N N . SER A 1 79 ? 2.599 5.047 2.845 1.00 97.06 79 SER A N 1
ATOM 595 C CA . SER A 1 79 ? 3.275 4.988 4.146 1.00 97.06 79 SER A CA 1
ATOM 596 C C . SER A 1 79 ? 3.904 3.618 4.423 1.00 97.06 79 SER A C 1
ATOM 598 O O . SER A 1 79 ? 3.605 2.621 3.754 1.00 97.06 79 SER A O 1
ATOM 600 N N . SER A 1 80 ? 4.764 3.577 5.440 1.00 96.94 80 SER A N 1
ATOM 601 C CA . SER A 1 80 ? 5.311 2.335 5.995 1.00 96.94 80 SER A CA 1
ATOM 602 C C . SER A 1 80 ? 4.208 1.404 6.524 1.00 96.94 80 SER A C 1
ATOM 604 O O . SER A 1 80 ? 3.082 1.819 6.817 1.00 96.94 80 SER A O 1
ATOM 606 N N . ASN A 1 81 ? 4.529 0.123 6.695 1.00 97.31 81 ASN A N 1
ATOM 607 C CA . ASN A 1 81 ? 3.677 -0.852 7.366 1.00 97.31 81 ASN A CA 1
ATOM 608 C C . ASN A 1 81 ? 3.446 -0.491 8.837 1.00 97.31 81 ASN A C 1
ATOM 610 O O . ASN A 1 81 ? 2.363 -0.785 9.329 1.00 97.31 81 ASN A O 1
ATOM 614 N N . TRP A 1 82 ? 4.392 0.179 9.514 1.00 97.62 82 TRP A N 1
ATOM 615 C CA . TRP A 1 82 ? 4.178 0.705 10.869 1.00 97.62 82 TRP A CA 1
ATOM 616 C C . TRP A 1 82 ? 3.008 1.694 10.903 1.00 97.62 82 TRP A C 1
ATOM 618 O O . TRP A 1 82 ? 2.040 1.503 11.641 1.00 97.62 82 TRP A O 1
ATOM 628 N N . GLU A 1 83 ? 3.068 2.731 10.064 1.00 98.06 83 GLU A N 1
ATOM 629 C CA . GLU A 1 83 ? 2.014 3.745 9.971 1.00 98.06 83 GLU A CA 1
ATOM 630 C C . GLU A 1 83 ? 0.681 3.108 9.583 1.00 98.06 83 GLU A C 1
ATOM 632 O O . GLU A 1 83 ? -0.322 3.301 10.268 1.00 98.06 83 GLU A O 1
ATOM 637 N N . ARG A 1 84 ? 0.679 2.283 8.530 1.00 98.44 84 ARG A N 1
ATOM 638 C CA . ARG A 1 84 ? -0.532 1.617 8.037 1.00 98.44 84 ARG A CA 1
ATOM 639 C C . ARG A 1 84 ? -1.125 0.643 9.064 1.00 98.44 84 ARG A C 1
ATOM 641 O O . ARG A 1 84 ? -2.343 0.493 9.111 1.00 98.44 84 ARG A O 1
ATOM 648 N N . ALA A 1 85 ? -0.304 0.002 9.900 1.00 98.31 85 ALA A N 1
ATOM 649 C CA . ALA A 1 85 ? -0.769 -0.836 11.004 1.00 98.31 85 ALA A CA 1
ATOM 650 C C . ALA A 1 85 ? -1.434 -0.002 12.110 1.00 98.31 85 ALA A C 1
ATOM 652 O O . ALA A 1 85 ? -2.503 -0.384 12.582 1.00 98.31 85 ALA A O 1
ATOM 653 N N . CYS A 1 86 ? -0.857 1.149 12.482 1.00 98.56 86 CYS A N 1
ATOM 654 C CA . CYS A 1 86 ? -1.474 2.085 13.432 1.00 98.56 86 CYS A CA 1
ATOM 655 C C . CYS A 1 86 ? -2.821 2.606 12.906 1.00 98.56 86 CYS A C 1
ATOM 657 O O . CYS A 1 86 ? -3.813 2.616 13.636 1.00 98.56 86 CYS A O 1
ATOM 659 N N . GLU A 1 87 ? -2.871 2.983 11.625 1.00 98.44 87 GLU A N 1
ATOM 660 C CA . GLU A 1 87 ? -4.092 3.433 10.952 1.00 98.44 87 GLU A CA 1
ATOM 661 C C . GLU A 1 87 ? -5.174 2.351 10.949 1.00 98.44 87 GLU A C 1
ATOM 663 O O . GLU A 1 87 ? -6.304 2.608 11.367 1.00 98.44 87 GLU A O 1
ATOM 668 N N . LEU A 1 88 ? -4.829 1.134 10.515 1.00 98.62 88 LEU A N 1
ATOM 669 C CA . LEU A 1 88 ? -5.764 0.014 10.440 1.00 98.62 88 LEU A CA 1
ATOM 670 C C . LEU A 1 88 ? -6.282 -0.380 11.825 1.00 98.62 88 LEU A C 1
ATOM 672 O O . LEU A 1 88 ? -7.490 -0.518 12.010 1.00 98.62 88 LEU A O 1
ATOM 676 N N . TYR A 1 89 ? -5.382 -0.520 12.802 1.00 98.56 89 TYR A N 1
ATOM 677 C CA . TYR A 1 89 ? -5.746 -0.824 14.184 1.00 98.56 89 TYR A CA 1
ATOM 678 C C . TYR A 1 89 ? -6.763 0.183 14.708 1.00 98.56 89 TYR A C 1
ATOM 680 O O . TYR A 1 89 ? -7.824 -0.186 15.217 1.00 98.56 89 TYR A O 1
ATOM 688 N N . ARG A 1 90 ? -6.466 1.473 14.545 1.00 98.31 90 ARG A N 1
ATOM 689 C CA . ARG A 1 90 ? -7.320 2.534 15.056 1.00 98.31 90 ARG A CA 1
ATOM 690 C C . ARG A 1 90 ? -8.661 2.592 14.330 1.00 98.31 90 ARG A C 1
ATOM 692 O O . ARG A 1 90 ? -9.682 2.713 14.999 1.00 98.31 90 ARG A O 1
ATOM 699 N N . GLN A 1 91 ? -8.687 2.446 13.004 1.00 97.19 91 GLN A N 1
ATOM 700 C CA . GLN A 1 91 ? -9.934 2.400 12.229 1.00 97.19 91 GLN A CA 1
ATOM 701 C C . GLN A 1 91 ? -10.869 1.273 12.685 1.00 97.19 91 GLN A C 1
ATOM 703 O O . GLN A 1 91 ? -12.077 1.480 12.742 1.00 97.19 91 GLN A O 1
ATOM 708 N N . LEU A 1 92 ? -10.328 0.104 13.037 1.00 97.88 92 LEU A N 1
ATOM 709 C CA . LEU A 1 92 ? -11.128 -1.059 13.433 1.00 97.88 92 LEU A CA 1
ATOM 710 C C . LEU A 1 92 ? -11.525 -1.059 14.919 1.00 97.88 92 LEU A C 1
ATOM 712 O O . LEU A 1 92 ? -12.568 -1.598 15.275 1.00 97.88 92 LEU A O 1
ATOM 716 N N . THR A 1 93 ? -10.736 -0.427 15.789 1.00 97.12 93 THR A N 1
ATOM 717 C CA . THR A 1 93 ? -11.006 -0.351 17.241 1.00 97.12 93 THR A CA 1
ATOM 718 C C . THR A 1 93 ? -11.788 0.900 17.655 1.00 97.12 93 THR A C 1
ATOM 720 O O . THR A 1 93 ? -12.321 0.969 18.764 1.00 97.12 93 THR A O 1
ATOM 723 N N . PHE A 1 94 ? -11.886 1.906 16.777 1.00 92.88 94 PHE A N 1
ATOM 724 C CA . PHE A 1 94 ? -12.617 3.149 17.042 1.00 92.88 94 PHE A CA 1
ATOM 725 C C . PHE A 1 94 ? -14.130 2.950 17.164 1.00 92.88 94 PHE A C 1
ATOM 727 O O . PHE A 1 94 ? -14.774 3.623 17.972 1.00 92.88 94 PHE A O 1
ATOM 734 N N . GLY A 1 95 ? -14.682 1.999 16.412 1.00 89.81 95 GLY A N 1
ATOM 735 C CA . GLY A 1 95 ? -16.093 1.630 16.484 1.00 89.81 95 GLY A CA 1
ATOM 736 C C . GLY A 1 95 ? -17.040 2.525 15.706 1.00 89.81 95 GLY A C 1
ATOM 737 O O . GLY A 1 95 ? -18.228 2.541 16.005 1.00 89.81 95 GLY A O 1
ATOM 738 N N . GLN A 1 96 ? -16.519 3.307 14.762 1.00 95.19 96 GLN A N 1
ATOM 739 C CA . GLN A 1 96 ? -17.325 4.138 13.882 1.00 95.19 96 GLN A CA 1
ATOM 740 C C . GLN A 1 96 ? -16.779 4.068 12.460 1.00 95.19 96 GLN A C 1
ATOM 742 O O . GLN A 1 96 ? -15.567 4.119 12.240 1.00 95.19 96 GLN A O 1
ATOM 747 N N . PHE A 1 97 ? -17.690 4.007 11.495 1.00 95.75 97 PHE A N 1
ATOM 748 C CA . PHE A 1 97 ? -17.374 3.845 10.080 1.00 95.75 97 PHE A CA 1
ATOM 749 C C . PHE A 1 97 ? -18.002 4.962 9.249 1.00 95.75 97 PHE A C 1
ATOM 751 O O . PHE A 1 97 ? -18.911 5.663 9.700 1.00 95.75 97 PHE A O 1
ATOM 758 N N . SER A 1 98 ? -17.486 5.143 8.039 1.00 95.44 98 SER A N 1
ATOM 759 C CA . SER A 1 98 ? -18.261 5.739 6.953 1.00 95.44 98 SER A CA 1
ATOM 760 C C . SER A 1 98 ? -19.225 4.695 6.412 1.00 95.44 98 SER A C 1
ATOM 762 O O . SER A 1 98 ? -18.907 3.507 6.411 1.00 95.44 98 SER A O 1
ATOM 764 N N . THR A 1 99 ? -20.390 5.120 5.947 1.00 93.25 99 THR A N 1
ATOM 765 C CA . THR A 1 99 ? -21.436 4.213 5.468 1.00 93.25 99 THR A CA 1
ATOM 766 C C . THR A 1 99 ? -21.697 4.421 3.986 1.00 93.25 99 THR A C 1
ATOM 768 O O . THR A 1 99 ? -21.243 5.385 3.369 1.00 93.25 99 THR A O 1
ATOM 771 N N . VAL A 1 100 ? -22.400 3.466 3.392 1.00 91.69 100 VAL A N 1
ATOM 772 C CA . VAL A 1 100 ? -22.778 3.500 1.984 1.00 91.69 100 VAL A CA 1
ATOM 773 C C . VAL A 1 100 ? -24.273 3.735 1.908 1.00 91.69 100 VAL A C 1
ATOM 775 O O . VAL A 1 100 ? -25.060 2.991 2.495 1.00 91.69 100 VAL A O 1
ATOM 778 N N . ASN A 1 101 ? -24.674 4.751 1.155 1.00 87.69 101 ASN A N 1
ATOM 779 C CA . ASN A 1 101 ? -26.071 5.005 0.878 1.00 87.69 101 ASN A CA 1
ATOM 780 C C . ASN A 1 101 ? -26.629 3.875 0.002 1.00 87.69 101 ASN A C 1
ATOM 782 O O . ASN A 1 101 ? -26.177 3.654 -1.123 1.00 87.69 101 ASN A O 1
ATOM 786 N N . SER A 1 102 ? -27.628 3.157 0.508 1.00 78.56 102 SER A N 1
ATOM 787 C CA . SER A 1 102 ? -28.190 1.985 -0.168 1.00 78.56 102 SER A CA 1
ATOM 788 C C . SER A 1 102 ? -28.944 2.313 -1.462 1.00 78.56 102 SER A C 1
ATOM 790 O O . SER A 1 102 ? -29.058 1.443 -2.324 1.00 78.56 102 SER A O 1
ATOM 792 N N . ALA A 1 103 ? -29.435 3.546 -1.626 1.00 82.12 103 ALA A N 1
ATOM 793 C CA . ALA A 1 103 ? -30.187 3.967 -2.806 1.00 82.12 103 ALA A CA 1
ATOM 794 C C . ALA A 1 103 ? -29.276 4.436 -3.949 1.00 82.12 103 ALA A C 1
ATOM 796 O O . ALA A 1 103 ? -29.549 4.150 -5.114 1.00 82.12 103 ALA A O 1
ATOM 797 N N . THR A 1 104 ? -28.206 5.165 -3.630 1.00 83.19 104 THR A N 1
ATOM 798 C CA . THR A 1 104 ? -27.317 5.783 -4.630 1.00 83.19 104 THR A CA 1
ATOM 799 C C . THR A 1 104 ? -25.994 5.041 -4.803 1.00 83.19 104 THR A C 1
ATOM 801 O O . THR A 1 104 ? -25.307 5.249 -5.799 1.00 83.19 104 THR A O 1
ATOM 804 N N . GLY A 1 105 ? -25.605 4.207 -3.835 1.00 80.19 105 GLY A N 1
ATOM 805 C CA . GLY A 1 105 ? -24.275 3.601 -3.763 1.00 80.19 105 GLY A CA 1
ATOM 806 C C . GLY A 1 105 ? -23.157 4.594 -3.430 1.00 80.19 105 GLY A C 1
ATOM 807 O O . GLY A 1 105 ? -21.988 4.207 -3.449 1.00 80.19 105 GLY A O 1
ATOM 808 N N . SER A 1 106 ? -23.486 5.859 -3.140 1.00 85.94 106 SER A N 1
ATOM 809 C CA . SER A 1 106 ? -22.504 6.860 -2.719 1.00 85.94 106 SER A CA 1
ATOM 810 C C . SER A 1 106 ? -22.036 6.595 -1.295 1.00 85.94 106 SER A C 1
ATOM 812 O O . SER A 1 106 ? -22.778 6.059 -0.475 1.00 85.94 106 SER A O 1
ATOM 814 N N . ILE A 1 107 ? -20.803 6.989 -1.000 1.00 90.69 107 ILE A N 1
ATOM 815 C CA . ILE A 1 107 ? -20.209 6.819 0.323 1.00 90.69 107 ILE A CA 1
ATOM 816 C C . ILE A 1 107 ? -20.403 8.112 1.103 1.00 90.69 107 ILE A C 1
ATOM 818 O O . ILE A 1 107 ? -19.986 9.178 0.649 1.00 90.69 107 ILE A O 1
ATOM 822 N N . ASP A 1 108 ? -21.014 8.001 2.276 1.00 91.56 108 ASP A N 1
ATOM 823 C CA . ASP A 1 108 ? -21.131 9.086 3.240 1.00 91.56 108 ASP A CA 1
ATOM 824 C C . ASP A 1 108 ? -19.824 9.128 4.048 1.00 91.56 108 ASP A C 1
ATOM 826 O O . ASP A 1 108 ? -19.673 8.538 5.125 1.00 91.56 108 ASP A O 1
ATOM 830 N N . GLU A 1 109 ? -18.810 9.747 3.439 1.00 91.88 109 GLU A N 1
ATOM 831 C CA . GLU A 1 109 ? -17.466 9.846 4.002 1.00 91.88 109 GLU A CA 1
ATOM 832 C C . GLU A 1 109 ? -17.437 10.736 5.251 1.00 91.88 109 GLU A C 1
ATOM 834 O O . GLU A 1 109 ? -17.992 11.833 5.273 1.00 91.88 109 GLU A O 1
ATOM 839 N N . VAL A 1 110 ? -16.731 10.276 6.287 1.00 94.81 110 VAL A N 1
ATOM 840 C CA . VAL A 1 110 ? -16.533 10.996 7.548 1.00 94.81 110 VAL A CA 1
ATOM 841 C C . VAL A 1 110 ? -15.046 10.975 7.895 1.00 94.81 110 VAL A C 1
ATOM 843 O O . VAL A 1 110 ? -14.373 9.948 7.750 1.00 94.81 110 VAL A O 1
ATOM 846 N N . HIS A 1 111 ? -14.542 12.123 8.345 1.00 94.56 111 HIS A N 1
ATOM 847 C CA . HIS A 1 111 ? -13.133 12.365 8.635 1.00 94.56 111 HIS A CA 1
ATOM 848 C C . HIS A 1 111 ? -12.963 12.860 10.074 1.00 94.56 111 HIS A C 1
ATOM 850 O O . HIS A 1 111 ? -12.965 14.054 10.355 1.00 94.56 111 HIS A O 1
ATOM 856 N N . ASP A 1 112 ? -12.840 11.924 11.005 1.00 95.81 112 ASP A N 1
ATOM 857 C CA . ASP A 1 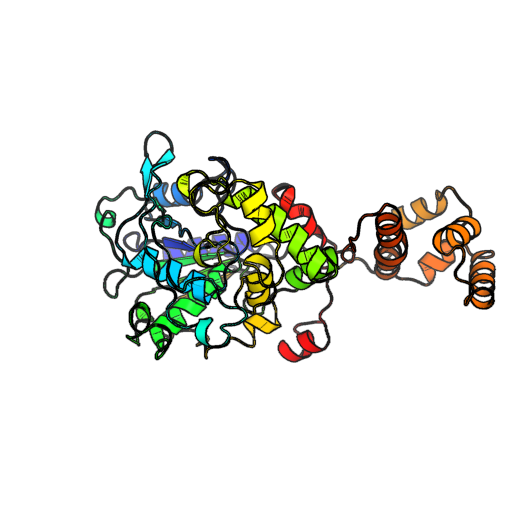112 ? -12.696 12.193 12.441 1.00 95.81 112 ASP A CA 1
ATOM 858 C C . ASP A 1 112 ? -11.903 11.097 13.169 1.00 95.81 112 ASP A C 1
ATOM 860 O O . ASP A 1 112 ? -11.931 10.995 14.395 1.00 95.81 112 ASP A O 1
ATOM 864 N N . VAL A 1 113 ? -11.193 10.254 12.415 1.00 95.94 113 VAL A N 1
ATOM 865 C CA . VAL A 1 113 ? -10.322 9.254 13.019 1.00 95.94 113 VAL A CA 1
ATOM 866 C C . VAL A 1 113 ? -9.012 9.924 13.399 1.00 95.94 113 VAL A C 1
ATOM 868 O O . VAL A 1 113 ? -8.223 10.317 12.542 1.00 95.94 113 VAL A O 1
ATOM 871 N N . ASP A 1 114 ? -8.766 10.021 14.695 1.00 97.12 114 ASP A N 1
ATOM 872 C CA . ASP A 1 114 ? -7.476 10.461 15.214 1.00 97.12 114 ASP A CA 1
ATOM 873 C C . ASP A 1 114 ? -6.534 9.260 15.329 1.00 97.12 114 ASP A C 1
ATOM 875 O O . ASP A 1 114 ? -6.898 8.244 15.936 1.00 97.12 114 ASP A O 1
ATOM 879 N N . ILE A 1 115 ? -5.342 9.381 14.740 1.00 97.94 115 ILE A N 1
ATOM 880 C CA . ILE A 1 115 ? -4.313 8.336 14.684 1.00 97.94 115 ILE A CA 1
ATOM 881 C C . ILE A 1 115 ? -3.097 8.781 15.486 1.00 97.94 115 ILE A C 1
ATOM 883 O O . ILE A 1 115 ? -2.571 9.873 15.270 1.00 97.94 115 ILE A O 1
ATOM 887 N N . ASP A 1 116 ? -2.621 7.903 16.357 1.00 98.00 116 ASP A N 1
ATOM 888 C CA . ASP A 1 116 ? -1.327 8.011 17.022 1.00 98.00 116 ASP A CA 1
ATOM 889 C C . ASP A 1 116 ? -0.350 7.015 16.386 1.00 98.00 116 ASP A C 1
ATOM 891 O O . ASP A 1 116 ? -0.679 5.838 16.233 1.00 98.00 116 ASP A O 1
ATOM 895 N N . TYR A 1 117 ? 0.844 7.469 16.015 1.00 97.88 117 TYR A N 1
ATOM 896 C CA . TYR A 1 117 ? 1.930 6.633 15.497 1.00 97.88 117 TYR A CA 1
ATOM 897 C C . TYR A 1 117 ? 3.002 6.335 16.554 1.00 97.88 117 TYR A C 1
ATOM 899 O O . TYR A 1 117 ? 3.986 5.655 16.251 1.00 97.88 117 TYR A O 1
ATOM 907 N N . GLY A 1 118 ? 2.827 6.825 17.783 1.00 97.19 118 GLY A N 1
ATOM 908 C CA . GLY A 1 118 ? 3.718 6.583 18.906 1.00 97.19 118 GLY A CA 1
ATOM 909 C C . GLY A 1 118 ? 5.062 7.303 18.776 1.00 97.19 118 GLY A C 1
ATOM 910 O O . GLY A 1 118 ? 5.167 8.402 18.231 1.00 97.19 118 GLY A O 1
ATOM 911 N N . THR A 1 119 ? 6.114 6.682 19.305 1.00 96.56 119 THR A N 1
ATOM 912 C CA . THR A 1 119 ? 7.489 7.210 19.343 1.00 96.56 119 THR A CA 1
ATOM 913 C C . THR A 1 119 ? 8.435 6.506 18.368 1.00 96.56 119 THR A C 1
ATOM 915 O O . THR A 1 119 ? 9.644 6.718 18.416 1.00 96.56 119 THR A O 1
ATOM 918 N N . TYR A 1 120 ? 7.896 5.699 17.451 1.00 95.00 120 TYR A N 1
ATOM 919 C CA . TYR A 1 120 ? 8.652 4.906 16.476 1.00 95.00 120 TYR A CA 1
ATOM 920 C C . TYR A 1 120 ? 9.679 5.713 15.673 1.00 95.00 120 TYR A C 1
ATOM 922 O O . TYR A 1 120 ? 10.813 5.280 15.488 1.00 95.00 120 TYR A O 1
ATOM 930 N N . PHE A 1 121 ? 9.325 6.934 15.272 1.00 96.00 121 PHE A N 1
ATOM 931 C CA . PHE A 1 121 ? 10.207 7.790 14.480 1.00 96.00 121 PHE A CA 1
ATOM 932 C C . PHE A 1 121 ? 11.321 8.475 15.289 1.00 96.00 121 PHE A C 1
ATOM 934 O O . PHE A 1 121 ? 12.212 9.083 14.700 1.00 96.00 121 PHE A O 1
ATOM 941 N N . ASN A 1 122 ? 11.323 8.367 16.623 1.00 94.81 122 ASN A N 1
ATOM 942 C CA . ASN A 1 122 ? 12.324 9.023 17.473 1.00 94.81 122 ASN A CA 1
ATOM 943 C C . ASN A 1 122 ? 13.736 8.450 17.291 1.00 94.81 122 ASN A C 1
ATOM 945 O O . ASN A 1 122 ? 14.702 9.088 17.705 1.00 94.81 122 ASN A O 1
ATOM 949 N N . ALA A 1 123 ? 13.862 7.263 16.687 1.00 91.81 123 ALA A N 1
ATOM 950 C CA . ALA A 1 123 ? 15.151 6.657 16.368 1.00 91.81 123 ALA A CA 1
ATOM 951 C C . ALA A 1 123 ? 15.953 7.480 15.344 1.00 91.81 123 ALA A C 1
ATOM 953 O O . ALA A 1 123 ? 17.182 7.444 15.368 1.00 91.81 123 ALA A O 1
ATOM 954 N N . ASP A 1 124 ? 15.274 8.249 14.485 1.00 94.38 124 ASP A N 1
ATOM 955 C CA . ASP A 1 124 ? 15.914 9.156 13.536 1.00 94.38 124 ASP A CA 1
ATOM 956 C C . ASP A 1 124 ? 15.142 10.480 13.393 1.00 94.38 124 ASP A C 1
ATOM 958 O O . ASP A 1 124 ? 14.389 10.683 12.435 1.00 94.38 124 ASP A O 1
ATOM 962 N N . PRO A 1 125 ? 15.356 11.429 14.320 1.00 93.94 125 PRO A N 1
ATOM 963 C CA . PRO A 1 125 ? 14.674 12.719 14.293 1.00 93.94 125 PRO A CA 1
ATOM 964 C C . PRO A 1 125 ? 15.002 13.571 13.058 1.00 93.94 125 PRO A C 1
ATOM 966 O O . PRO A 1 125 ? 14.222 14.452 12.697 1.00 93.94 125 PRO A O 1
ATOM 969 N N . ALA A 1 126 ? 16.147 13.339 12.402 1.00 94.94 126 ALA A N 1
ATOM 970 C CA . ALA A 1 126 ? 16.545 14.107 11.223 1.00 94.94 126 ALA A CA 1
ATOM 971 C C . ALA A 1 126 ? 15.662 13.775 10.010 1.00 94.94 126 ALA A C 1
ATOM 973 O O . ALA A 1 126 ? 15.390 14.649 9.182 1.00 94.94 126 ALA A O 1
ATOM 974 N N . ARG A 1 127 ? 15.178 12.529 9.939 1.00 95.00 127 ARG A N 1
ATOM 975 C CA . ARG A 1 127 ? 14.323 12.000 8.865 1.00 95.00 127 ARG A CA 1
ATOM 976 C C . ARG A 1 127 ? 12.913 11.622 9.347 1.00 95.00 127 ARG A C 1
ATOM 978 O O . ARG A 1 127 ? 12.209 10.881 8.667 1.00 95.00 127 ARG A O 1
ATOM 985 N N . ALA A 1 128 ? 12.495 12.134 10.504 1.00 96.56 128 ALA A N 1
ATOM 986 C CA . ALA A 1 128 ? 11.174 11.904 11.085 1.00 96.56 128 ALA A CA 1
ATOM 987 C C . ALA A 1 128 ? 10.091 12.836 10.493 1.00 96.56 128 ALA A C 1
ATOM 989 O O . ALA A 1 128 ? 10.416 13.935 10.020 1.00 96.56 128 ALA A O 1
ATOM 990 N N . PRO A 1 129 ? 8.801 12.444 10.557 1.00 97.25 129 PRO A N 1
ATOM 991 C CA . PRO A 1 129 ? 7.683 13.343 10.271 1.00 97.25 129 PRO A CA 1
ATOM 992 C C . PRO A 1 129 ? 7.678 14.565 11.208 1.00 97.25 129 PRO A C 1
ATOM 994 O O . PRO A 1 129 ? 8.301 14.558 12.269 1.00 97.25 129 PRO A O 1
ATOM 997 N N . GLU A 1 130 ? 6.954 15.625 10.833 1.00 96.19 130 GLU A N 1
ATOM 998 C CA . GLU A 1 130 ? 6.809 16.835 11.664 1.00 96.19 130 GLU A CA 1
ATOM 999 C C . GLU A 1 130 ? 6.112 16.542 13.000 1.00 96.19 130 GLU A C 1
ATOM 1001 O O . GLU A 1 130 ? 6.369 17.204 14.004 1.00 96.19 130 GLU A O 1
ATOM 1006 N N . GLN A 1 131 ? 5.231 15.543 13.009 1.00 96.44 131 GLN A N 1
ATOM 1007 C CA . GLN A 1 131 ? 4.489 15.090 14.178 1.00 96.44 131 GLN A CA 1
ATOM 1008 C C . GLN A 1 131 ? 4.228 13.583 14.094 1.00 96.44 131 GLN A C 1
ATOM 1010 O O . GLN A 1 131 ? 4.259 12.991 13.018 1.00 96.44 131 GLN A O 1
ATOM 1015 N N . THR A 1 132 ? 3.935 12.951 15.229 1.00 96.31 132 THR A N 1
ATOM 1016 C CA . THR A 1 132 ? 3.659 11.506 15.306 1.00 96.31 132 THR A CA 1
ATOM 1017 C C . THR A 1 132 ? 2.190 11.190 15.570 1.00 96.31 132 THR A C 1
ATOM 1019 O O . THR A 1 132 ? 1.846 10.070 15.921 1.00 96.31 132 THR A O 1
ATOM 1022 N N . SER A 1 133 ? 1.299 12.154 15.347 1.00 96.88 133 SER A N 1
ATOM 1023 C CA . SER A 1 133 ? -0.146 11.953 15.400 1.00 96.88 133 SER A CA 1
ATOM 1024 C C . SER A 1 133 ? -0.855 12.742 14.303 1.00 96.88 133 SER A C 1
ATOM 1026 O O . SER A 1 133 ? -0.306 13.679 13.716 1.00 96.88 133 SER A O 1
ATOM 1028 N N . THR A 1 134 ? -2.085 12.351 13.992 1.00 95.62 134 THR A N 1
ATOM 1029 C CA . THR A 1 134 ? -2.970 13.074 13.073 1.00 95.62 134 THR A CA 1
ATOM 1030 C C . THR A 1 134 ? -4.386 13.095 13.610 1.00 95.62 134 THR A C 1
ATOM 1032 O O . THR A 1 134 ? -4.787 12.194 14.343 1.00 95.62 134 THR A O 1
ATOM 1035 N N . THR A 1 135 ? -5.148 14.107 13.207 1.00 94.31 135 THR A N 1
ATOM 1036 C CA . THR A 1 135 ? -6.575 14.212 13.503 1.00 94.31 135 THR A CA 1
ATOM 1037 C C . THR A 1 135 ? -7.387 14.282 12.221 1.00 94.31 135 THR A C 1
ATOM 1039 O O . THR A 1 135 ? -6.855 14.633 11.162 1.00 94.31 135 THR A O 1
ATOM 1042 N N . GLY A 1 136 ? -8.670 13.926 12.298 1.00 93.06 136 GLY A N 1
ATOM 1043 C CA . GLY A 1 136 ? -9.573 14.063 11.150 1.00 93.06 136 GLY A CA 1
ATOM 1044 C C . GLY A 1 136 ? -9.199 13.167 9.967 1.00 93.06 136 GLY A C 1
ATOM 1045 O O . GLY A 1 136 ? -9.305 13.569 8.808 1.00 93.06 136 GLY A O 1
ATOM 1046 N N . ARG A 1 137 ? -8.691 11.958 10.224 1.00 93.31 137 ARG A N 1
ATOM 1047 C CA . ARG A 1 137 ? -8.410 10.985 9.162 1.00 93.31 137 ARG A CA 1
ATOM 1048 C C . ARG A 1 137 ? -9.705 10.298 8.749 1.00 93.31 137 ARG A C 1
ATOM 1050 O O . ARG A 1 137 ? -10.665 10.210 9.515 1.00 93.31 137 ARG A O 1
ATOM 1057 N N . ARG A 1 138 ? -9.727 9.810 7.511 1.00 93.25 138 ARG A N 1
ATOM 1058 C CA . ARG A 1 138 ? -10.894 9.131 6.948 1.00 93.25 138 ARG A CA 1
ATOM 1059 C C . ARG A 1 138 ? -11.197 7.853 7.732 1.00 93.25 138 ARG A C 1
ATOM 1061 O O . ARG A 1 138 ? -10.280 7.085 8.040 1.00 93.25 138 ARG A O 1
ATOM 1068 N N . ARG A 1 139 ? -12.478 7.600 8.001 1.00 95.25 139 ARG A N 1
ATOM 1069 C CA . ARG A 1 139 ? -12.935 6.314 8.545 1.00 95.25 139 ARG A CA 1
ATOM 1070 C C . ARG A 1 139 ? -12.753 5.171 7.541 1.00 95.25 139 ARG A C 1
ATOM 1072 O O . ARG A 1 139 ? -12.710 5.371 6.324 1.00 95.25 139 ARG A O 1
ATOM 1079 N N . ALA A 1 140 ? -12.672 3.944 8.050 1.00 96.25 140 ALA A N 1
ATOM 1080 C CA . ALA A 1 140 ? -12.944 2.773 7.222 1.00 96.25 140 ALA A CA 1
ATOM 1081 C C . ALA A 1 140 ? -14.422 2.779 6.792 1.00 96.25 140 ALA A C 1
ATOM 1083 O O . ALA A 1 140 ? -15.266 3.395 7.448 1.00 96.25 140 ALA A O 1
ATOM 1084 N N . ILE A 1 141 ? -14.733 2.121 5.679 1.00 96.00 141 ILE A N 1
ATOM 1085 C CA . ILE A 1 141 ? -16.063 2.170 5.066 1.00 96.00 141 ILE A CA 1
ATOM 1086 C C . ILE A 1 141 ? -16.782 0.850 5.328 1.00 96.00 141 ILE A C 1
ATOM 1088 O O . ILE A 1 141 ? -16.294 -0.206 4.927 1.00 96.00 141 ILE A O 1
ATOM 1092 N N . LEU A 1 142 ? -17.941 0.917 5.974 1.00 96.31 142 LEU A N 1
ATOM 1093 C CA . LEU A 1 142 ? -18.801 -0.220 6.267 1.00 96.31 142 LEU A CA 1
ATOM 1094 C C . LEU A 1 142 ? -19.799 -0.446 5.127 1.00 96.31 142 LEU A C 1
ATOM 1096 O O . LEU A 1 142 ? -20.627 0.406 4.805 1.00 96.31 142 LEU A O 1
ATOM 1100 N N . PHE A 1 143 ? -19.739 -1.646 4.568 1.00 94.81 143 PHE A N 1
ATOM 1101 C CA . PHE A 1 143 ? -20.692 -2.215 3.630 1.00 94.81 143 PHE A CA 1
ATOM 1102 C C . PHE A 1 143 ? -21.448 -3.322 4.376 1.00 94.81 143 PHE A C 1
ATOM 1104 O O . PHE A 1 143 ? -20.901 -4.394 4.635 1.00 94.81 143 PHE A O 1
ATOM 1111 N N . SER A 1 144 ? -22.699 -3.063 4.759 1.00 93.50 144 SER A N 1
ATOM 1112 C CA . SER A 1 144 ? -23.507 -4.003 5.544 1.00 93.50 144 SER A CA 1
ATOM 1113 C C . SER A 1 144 ? -24.999 -3.816 5.274 1.00 93.50 144 SER A C 1
ATOM 1115 O O . SER A 1 144 ? -25.466 -2.691 5.119 1.00 93.50 144 SER A O 1
ATOM 1117 N N . ASN A 1 145 ? -25.746 -4.923 5.278 1.00 90.12 145 ASN A N 1
ATOM 1118 C CA . ASN A 1 145 ? -27.214 -4.924 5.355 1.00 90.12 145 ASN A CA 1
ATOM 1119 C C . ASN A 1 145 ? -27.722 -5.124 6.800 1.00 90.12 145 ASN A C 1
ATOM 1121 O O . ASN A 1 145 ? -28.928 -5.185 7.029 1.00 90.12 145 ASN A O 1
ATOM 1125 N N . SER A 1 146 ? -26.811 -5.272 7.767 1.00 88.00 146 SER A N 1
ATOM 1126 C CA . SER A 1 146 ? -27.107 -5.522 9.178 1.00 88.00 146 SER A CA 1
ATOM 1127 C C . SER A 1 146 ? -26.785 -4.295 10.043 1.00 88.00 146 SER A C 1
ATOM 1129 O O . SER A 1 146 ? -25.651 -3.808 9.976 1.00 88.00 146 SER A O 1
ATOM 1131 N N . PRO A 1 147 ? -27.714 -3.850 10.913 1.00 85.50 147 PRO A N 1
ATOM 1132 C CA . PRO A 1 147 ? -27.477 -2.754 11.858 1.00 85.50 147 PRO A CA 1
ATOM 1133 C C . PRO A 1 147 ? -26.555 -3.153 13.022 1.00 85.50 147 PRO A C 1
ATOM 1135 O O . PRO A 1 147 ? -26.117 -2.305 13.792 1.00 85.50 147 PRO A O 1
ATOM 1138 N N . ALA A 1 148 ? -26.222 -4.444 13.167 1.00 87.50 148 ALA A N 1
ATOM 1139 C CA . ALA A 1 148 ? -25.341 -4.928 14.233 1.00 87.50 148 ALA A CA 1
ATOM 1140 C C . ALA A 1 148 ? -23.918 -4.335 14.171 1.00 87.50 148 ALA A C 1
ATOM 1142 O O . ALA A 1 148 ? -23.165 -4.448 15.135 1.00 87.50 148 ALA A O 1
ATOM 1143 N N . PHE A 1 149 ? -23.555 -3.698 13.052 1.00 88.31 149 PHE A N 1
ATOM 1144 C CA . PHE A 1 149 ? -22.222 -3.157 12.810 1.00 88.31 149 PHE A CA 1
ATOM 1145 C C . PHE A 1 149 ? -22.087 -1.642 13.029 1.00 88.31 149 PHE A C 1
ATOM 1147 O O . PHE A 1 149 ? -20.976 -1.126 12.932 1.00 88.31 149 PHE A O 1
ATOM 1154 N N . ASP A 1 150 ? -23.163 -0.935 13.396 1.00 80.44 150 ASP A N 1
ATOM 1155 C CA . ASP A 1 150 ? -23.155 0.533 13.542 1.00 80.44 150 ASP A CA 1
ATOM 1156 C C . ASP A 1 150 ? -22.182 1.037 14.625 1.00 80.44 150 ASP A C 1
ATOM 1158 O O . ASP A 1 150 ? -21.633 2.129 14.505 1.00 80.44 150 ASP A O 1
ATOM 1162 N N . ASN A 1 151 ? -21.946 0.232 15.667 1.00 86.38 151 ASN A N 1
ATOM 1163 C CA . ASN A 1 151 ? -20.989 0.511 16.750 1.00 86.38 151 ASN A CA 1
ATOM 1164 C C . ASN A 1 151 ? -19.997 -0.642 16.970 1.00 86.38 151 ASN A C 1
ATOM 1166 O O . ASN A 1 151 ? -19.401 -0.759 18.045 1.00 86.38 151 ASN A O 1
ATOM 1170 N N . TRP A 1 152 ? -19.865 -1.528 15.982 1.00 95.06 152 TRP A N 1
ATOM 1171 C CA . TRP A 1 152 ? -19.000 -2.698 16.079 1.00 95.06 152 TRP A CA 1
ATOM 1172 C C . TRP A 1 152 ? -17.539 -2.281 16.202 1.00 95.06 152 TRP A C 1
ATOM 1174 O O . TRP A 1 152 ? -17.094 -1.351 15.532 1.00 95.06 152 TRP A O 1
ATOM 1184 N N . ARG A 1 153 ? -16.790 -2.983 17.051 1.00 96.62 153 ARG A N 1
ATOM 1185 C CA . ARG A 1 153 ? -15.364 -2.758 17.286 1.00 96.62 153 ARG A CA 1
ATOM 1186 C C . ARG A 1 153 ? -14.638 -4.074 17.148 1.00 96.62 153 ARG A C 1
ATOM 1188 O O . ARG A 1 153 ? -15.155 -5.103 17.557 1.00 96.62 153 ARG A O 1
ATOM 1195 N N . TRP A 1 154 ? -13.433 -4.016 16.609 1.00 97.69 154 TRP A N 1
ATOM 1196 C CA . TRP A 1 154 ? -12.557 -5.168 16.583 1.00 97.69 154 TRP A CA 1
ATOM 1197 C C . TRP A 1 154 ? -11.955 -5.407 17.966 1.00 97.69 154 TRP A C 1
ATOM 1199 O O . TRP A 1 154 ? -11.204 -4.571 18.472 1.00 97.69 154 TRP A O 1
ATOM 1209 N N . ASP A 1 155 ? -12.291 -6.546 18.560 1.00 96.81 155 ASP A N 1
ATOM 1210 C CA . ASP A 1 155 ? -11.783 -6.998 19.851 1.00 96.81 155 ASP A CA 1
ATOM 1211 C C . ASP A 1 155 ? -11.735 -8.539 19.911 1.00 96.81 155 ASP A C 1
ATOM 1213 O O . ASP A 1 155 ? -11.852 -9.226 18.891 1.00 96.81 155 ASP A O 1
ATOM 1217 N N . GLN A 1 156 ? -11.512 -9.095 21.103 1.00 95.88 156 GLN A N 1
ATOM 1218 C CA . GLN A 1 156 ? -11.408 -10.539 21.312 1.00 95.88 156 GLN A CA 1
ATOM 1219 C C . GLN A 1 156 ? -12.705 -11.301 20.999 1.00 95.88 156 GLN A C 1
ATOM 1221 O O . GLN A 1 156 ? -12.634 -12.438 20.516 1.00 95.88 156 GLN A O 1
ATOM 1226 N N . ASP A 1 157 ? -13.855 -10.686 21.271 1.00 95.75 157 ASP A N 1
ATOM 1227 C CA . ASP A 1 157 ? -15.185 -11.274 21.095 1.00 95.75 157 ASP A CA 1
ATOM 1228 C C . ASP A 1 157 ? -15.737 -10.994 19.687 1.00 95.75 157 ASP A C 1
ATOM 1230 O O . ASP A 1 157 ? -16.565 -11.741 19.166 1.00 95.75 157 ASP A O 1
ATOM 1234 N N . HIS A 1 158 ? -15.211 -9.964 19.025 1.00 96.31 158 HIS A N 1
ATOM 1235 C CA . HIS A 1 158 ? -15.603 -9.503 17.700 1.00 96.31 158 HIS A CA 1
ATOM 1236 C C . HIS A 1 158 ? -14.470 -9.685 16.686 1.00 96.31 158 HIS A C 1
ATOM 1238 O O . HIS A 1 158 ? -13.847 -8.725 16.231 1.00 96.31 158 HIS A O 1
ATOM 1244 N N . LYS A 1 159 ? -14.199 -10.938 16.318 1.00 96.94 159 LYS A N 1
ATOM 1245 C CA . LYS A 1 159 ? -13.092 -11.286 15.417 1.00 96.94 159 LYS A CA 1
ATOM 1246 C C . LYS A 1 159 ? -13.381 -10.963 13.952 1.00 96.94 159 LYS A C 1
ATOM 1248 O O . LYS A 1 159 ? -14.502 -10.627 13.581 1.00 96.94 159 LYS A O 1
ATOM 1253 N N . VAL A 1 160 ? -12.354 -11.090 13.110 1.00 97.69 160 VAL A N 1
ATOM 1254 C CA . VAL A 1 160 ? -12.427 -10.739 11.684 1.00 97.69 160 VAL A CA 1
ATOM 1255 C C . VAL A 1 160 ? -11.726 -11.737 10.762 1.00 97.69 160 VAL A C 1
ATOM 1257 O O . VAL A 1 160 ? -10.798 -12.448 11.170 1.00 97.69 160 VAL A O 1
ATOM 1260 N N . HIS A 1 161 ? -12.117 -11.707 9.487 1.00 97.94 161 HIS A N 1
ATOM 1261 C CA . HIS A 1 161 ? -11.344 -12.253 8.372 1.00 97.94 161 HIS A CA 1
ATOM 1262 C C . HIS A 1 161 ? -10.697 -11.117 7.578 1.00 97.94 161 HIS A C 1
ATOM 1264 O O . HIS A 1 161 ? -11.393 -10.238 7.080 1.00 97.94 161 HIS A O 1
ATOM 1270 N N . PHE A 1 162 ? -9.380 -11.140 7.393 1.00 98.75 162 PHE A N 1
ATOM 1271 C CA . PHE A 1 162 ? -8.702 -10.193 6.509 1.00 98.75 162 PHE A CA 1
ATOM 1272 C C . PHE A 1 162 ? -8.570 -10.754 5.092 1.00 98.75 162 PHE A C 1
ATOM 1274 O O . PHE A 1 162 ? -8.129 -11.889 4.903 1.00 98.75 162 PHE A O 1
ATOM 1281 N N . ILE A 1 163 ? -8.864 -9.927 4.089 1.00 98.56 163 ILE A N 1
ATOM 1282 C CA . ILE A 1 163 ? -8.449 -10.135 2.699 1.00 98.56 163 ILE A CA 1
ATOM 1283 C C . ILE A 1 163 ? -7.591 -8.943 2.295 1.00 98.56 163 ILE A C 1
ATOM 1285 O O . ILE A 1 163 ? -8.036 -7.796 2.270 1.00 98.56 163 ILE A O 1
ATOM 1289 N N . CYS A 1 164 ? -6.338 -9.222 1.977 1.00 98.44 164 CYS A N 1
ATOM 1290 C CA . CYS A 1 164 ? -5.317 -8.211 1.790 1.00 98.44 164 CYS A CA 1
ATOM 1291 C C . CYS A 1 164 ? -4.754 -8.300 0.380 1.00 98.44 164 CYS A C 1
ATOM 1293 O O . CYS A 1 164 ? -4.404 -9.387 -0.071 1.00 98.44 164 CYS A O 1
ATOM 1295 N N . HIS A 1 165 ? -4.601 -7.168 -0.298 1.00 97.44 165 HIS A N 1
ATOM 1296 C CA . HIS A 1 165 ? -3.955 -7.119 -1.609 1.00 97.44 165 HIS A CA 1
ATOM 1297 C C . HIS A 1 165 ? -2.599 -6.416 -1.527 1.00 97.44 165 HIS A C 1
ATOM 1299 O O . HIS A 1 165 ? -2.466 -5.407 -0.830 1.00 97.44 165 HIS A O 1
ATOM 1305 N N . SER A 1 166 ? -1.600 -6.920 -2.264 1.00 96.12 166 SER A N 1
ATOM 1306 C CA . SER A 1 166 ? -0.273 -6.296 -2.380 1.00 96.12 166 SER A CA 1
ATOM 1307 C C . SER A 1 166 ? 0.320 -6.001 -0.982 1.00 96.12 166 SER A C 1
ATOM 1309 O O . SER A 1 166 ? 0.281 -6.884 -0.118 1.00 96.12 166 SER A O 1
ATOM 1311 N N . GLN A 1 167 ? 0.839 -4.795 -0.717 1.00 97.31 167 GLN A N 1
ATOM 1312 C CA . GLN A 1 167 ? 1.410 -4.379 0.576 1.00 97.31 167 GLN A CA 1
ATOM 1313 C C . GLN A 1 167 ? 0.456 -4.592 1.764 1.00 97.31 167 GLN A C 1
ATOM 1315 O O . GLN A 1 167 ? 0.917 -4.795 2.885 1.00 97.31 167 GLN A O 1
ATOM 1320 N N . GLY A 1 168 ? -0.864 -4.618 1.544 1.00 98.12 168 GLY A N 1
ATOM 1321 C CA . GLY A 1 168 ? -1.856 -4.836 2.596 1.00 98.12 168 GLY A CA 1
ATOM 1322 C C . GLY A 1 168 ? -1.618 -6.124 3.382 1.00 98.12 168 GLY A C 1
ATOM 1323 O O . GLY A 1 168 ? -1.840 -6.150 4.589 1.00 98.12 168 GLY A O 1
ATOM 1324 N N . GLY A 1 169 ? -1.107 -7.177 2.733 1.00 97.56 169 GLY A N 1
ATOM 1325 C CA . GLY A 1 169 ? -0.791 -8.431 3.421 1.00 97.56 169 GLY A CA 1
ATOM 1326 C C . GLY A 1 169 ? 0.372 -8.288 4.403 1.00 97.56 169 GLY A C 1
ATOM 1327 O O . GLY A 1 169 ? 0.283 -8.785 5.524 1.00 97.56 169 GLY A O 1
ATOM 1328 N N . ASN A 1 170 ? 1.423 -7.550 4.028 1.00 96.56 170 ASN A N 1
ATOM 1329 C CA . ASN A 1 170 ? 2.526 -7.230 4.938 1.00 96.56 170 ASN A CA 1
ATOM 1330 C C . ASN A 1 170 ? 2.054 -6.295 6.056 1.00 96.56 170 ASN A C 1
ATOM 1332 O O . ASN A 1 170 ? 2.405 -6.524 7.206 1.00 96.56 170 ASN A O 1
ATOM 1336 N N . THR A 1 171 ? 1.184 -5.324 5.757 1.00 97.88 171 THR A N 1
ATOM 1337 C CA . THR A 1 171 ? 0.582 -4.438 6.767 1.00 97.88 171 THR A CA 1
ATOM 1338 C C . THR A 1 171 ? -0.167 -5.226 7.842 1.00 97.88 171 THR A C 1
ATOM 1340 O O . THR A 1 171 ? 0.072 -5.017 9.028 1.00 97.88 171 THR A O 1
ATOM 1343 N N . VAL A 1 172 ? -1.044 -6.160 7.453 1.00 98.19 172 VAL A N 1
ATOM 1344 C CA . VAL A 1 172 ? -1.807 -6.967 8.419 1.00 98.19 172 VAL A CA 1
ATOM 1345 C C . VAL A 1 172 ? -0.894 -7.914 9.189 1.00 98.19 172 VAL A C 1
ATOM 1347 O O . VAL A 1 172 ? -1.025 -8.021 10.403 1.00 98.19 172 VAL A O 1
ATOM 1350 N N . ARG A 1 173 ? 0.075 -8.568 8.536 1.00 96.31 173 ARG A N 1
ATOM 1351 C CA . ARG A 1 173 ? 1.048 -9.419 9.245 1.00 96.31 173 ARG A CA 1
ATOM 1352 C C . ARG A 1 173 ? 1.862 -8.626 10.268 1.00 96.31 173 ARG A C 1
ATOM 1354 O O . ARG A 1 173 ? 2.053 -9.102 11.384 1.00 96.31 173 ARG A O 1
ATOM 1361 N N . TYR A 1 174 ? 2.278 -7.412 9.909 1.00 96.31 174 TYR A N 1
ATOM 1362 C CA . TYR A 1 174 ? 2.969 -6.493 10.807 1.00 96.31 174 TYR A CA 1
ATOM 1363 C C . TYR A 1 174 ? 2.077 -6.124 11.999 1.00 96.31 174 TYR A C 1
ATOM 1365 O O . TYR A 1 174 ? 2.482 -6.303 13.143 1.00 96.31 174 TYR A O 1
ATOM 1373 N N . LEU A 1 175 ? 0.828 -5.717 11.745 1.00 97.69 175 LEU A N 1
ATOM 1374 C CA . LEU A 1 175 ? -0.163 -5.406 12.778 1.00 97.69 175 LEU A CA 1
ATOM 1375 C C . LEU A 1 175 ? -0.391 -6.574 13.748 1.00 97.69 175 LEU A C 1
ATOM 1377 O O . LEU A 1 175 ? -0.323 -6.384 14.960 1.00 97.69 175 LEU A O 1
ATOM 1381 N N . ILE A 1 176 ? -0.610 -7.788 13.236 1.00 97.25 176 ILE A N 1
ATOM 1382 C CA . ILE A 1 176 ? -0.786 -8.976 14.081 1.00 97.25 176 ILE A CA 1
ATOM 1383 C C . ILE A 1 176 ? 0.450 -9.235 14.934 1.00 97.25 176 ILE A C 1
ATOM 1385 O O . ILE A 1 176 ? 0.311 -9.595 16.100 1.00 97.25 176 ILE A O 1
ATOM 1389 N N . SER A 1 177 ? 1.649 -9.016 14.396 1.00 95.50 177 SER A N 1
ATOM 1390 C CA . SER A 1 177 ? 2.870 -9.138 15.184 1.00 95.50 177 SER A CA 1
ATOM 1391 C C . SER A 1 177 ? 2.910 -8.136 16.333 1.00 95.50 177 SER A C 1
ATOM 1393 O O . SER A 1 177 ? 3.179 -8.532 17.464 1.00 95.50 177 SER A O 1
ATOM 1395 N N . LEU A 1 178 ? 2.593 -6.863 16.070 1.00 96.38 178 LEU A N 1
ATOM 1396 C CA . LEU A 1 178 ? 2.527 -5.827 17.106 1.00 96.38 178 LEU A CA 1
ATOM 1397 C C . LEU A 1 178 ? 1.471 -6.151 18.170 1.00 96.38 178 LEU A C 1
ATOM 1399 O O . LEU A 1 178 ? 1.710 -5.947 19.353 1.00 96.38 178 LEU A O 1
ATOM 1403 N N . MET A 1 179 ? 0.321 -6.695 17.776 1.00 96.38 179 MET A N 1
ATOM 1404 C CA . MET A 1 179 ? -0.734 -7.100 18.711 1.00 96.38 179 MET A CA 1
ATOM 1405 C C . MET A 1 179 ? -0.371 -8.351 19.521 1.00 96.38 179 MET A C 1
ATOM 1407 O O . MET A 1 179 ? -0.778 -8.478 20.674 1.00 96.38 179 MET A O 1
ATOM 1411 N N . ALA A 1 180 ? 0.389 -9.279 18.939 1.00 94.94 180 ALA A N 1
ATOM 1412 C CA . ALA A 1 180 ? 0.780 -10.519 19.597 1.00 94.94 180 ALA A CA 1
ATOM 1413 C C . ALA A 1 180 ? 1.910 -10.318 20.617 1.00 94.94 180 ALA A C 1
ATOM 1415 O O . ALA A 1 180 ? 1.843 -10.886 21.702 1.00 94.94 180 ALA A O 1
ATOM 1416 N N . GLN A 1 181 ? 2.927 -9.513 20.302 1.00 94.00 181 GLN A N 1
ATOM 1417 C CA . GLN A 1 181 ? 4.131 -9.378 21.142 1.00 94.00 181 GLN A CA 1
ATOM 1418 C C . GLN A 1 181 ? 4.332 -7.972 21.735 1.00 94.00 181 GLN A C 1
ATOM 1420 O O . GLN A 1 181 ? 5.240 -7.770 22.539 1.00 94.00 181 GLN A O 1
ATOM 1425 N N . GLY A 1 182 ? 3.516 -6.999 21.325 1.00 93.81 182 GLY A N 1
ATOM 1426 C CA . GLY A 1 182 ? 3.670 -5.592 21.678 1.00 93.81 182 GLY A CA 1
ATOM 1427 C C . GLY A 1 182 ? 4.722 -4.854 20.843 1.00 93.81 182 GLY A C 1
ATOM 1428 O O . GLY A 1 182 ? 5.479 -5.443 20.069 1.00 93.81 182 GLY A O 1
ATOM 1429 N N . ALA A 1 183 ? 4.775 -3.532 21.023 1.00 93.94 183 ALA A N 1
ATOM 1430 C CA . ALA A 1 183 ? 5.787 -2.648 20.427 1.00 93.94 183 ALA A CA 1
ATOM 1431 C C . ALA A 1 183 ? 6.729 -2.023 21.479 1.00 93.94 183 ALA A C 1
ATOM 1433 O O . ALA A 1 183 ? 7.379 -1.007 21.225 1.00 93.94 183 ALA A O 1
ATOM 1434 N N . GLY A 1 184 ? 6.773 -2.589 22.691 1.00 89.31 184 GLY A N 1
ATOM 1435 C CA . GLY A 1 184 ? 7.479 -1.998 23.829 1.00 89.31 184 GLY A CA 1
ATOM 1436 C C . GLY A 1 184 ? 7.033 -0.553 24.088 1.00 89.31 184 GLY A C 1
ATOM 1437 O O . GLY A 1 184 ? 5.852 -0.225 24.001 1.00 89.31 184 GLY A O 1
ATOM 1438 N N . ASN A 1 185 ? 7.993 0.336 24.347 1.00 93.00 185 ASN A N 1
ATOM 1439 C CA . ASN A 1 185 ? 7.718 1.758 24.592 1.00 93.00 185 ASN A CA 1
ATOM 1440 C C . ASN A 1 185 ? 7.417 2.561 23.314 1.00 93.00 185 ASN A C 1
ATOM 1442 O O . ASN A 1 185 ? 7.118 3.752 23.405 1.00 93.00 185 ASN A O 1
ATOM 1446 N N . LEU A 1 186 ? 7.500 1.942 22.129 1.00 95.81 186 LEU A N 1
ATOM 1447 C CA . LEU A 1 186 ? 7.285 2.653 20.870 1.00 95.81 186 LEU A CA 1
ATOM 1448 C C . LEU A 1 186 ? 5.824 3.049 20.685 1.00 95.81 186 LEU A C 1
ATOM 1450 O O . LEU A 1 186 ? 5.558 4.081 20.081 1.00 95.81 186 LEU A O 1
ATOM 1454 N N . HIS A 1 187 ? 4.880 2.269 21.216 1.00 96.56 187 HIS A N 1
ATOM 1455 C CA . HIS A 1 187 ? 3.456 2.598 21.141 1.00 96.56 187 HIS A CA 1
ATOM 1456 C C . HIS A 1 187 ? 2.644 1.920 22.257 1.00 96.56 187 HIS A C 1
ATOM 1458 O O . HIS A 1 187 ? 1.917 0.955 22.008 1.00 96.56 187 HIS A O 1
ATOM 1464 N N . PRO A 1 188 ? 2.761 2.389 23.512 1.00 94.56 188 PRO A N 1
ATOM 1465 C CA . PRO A 1 188 ? 2.080 1.759 24.642 1.00 94.56 188 PRO A CA 1
ATOM 1466 C C . PRO A 1 188 ? 0.548 1.833 24.536 1.00 94.56 188 PRO A C 1
ATOM 1468 O O . PRO A 1 188 ? -0.143 0.991 25.099 1.00 94.56 188 PRO A O 1
ATOM 1471 N N . THR A 1 189 ? 0.004 2.807 23.801 1.00 95.38 189 THR A N 1
ATOM 1472 C CA . THR A 1 189 ? -1.445 3.012 23.689 1.00 95.38 189 THR A CA 1
ATOM 1473 C C . THR A 1 189 ? -2.114 2.003 22.757 1.00 95.38 189 THR A C 1
ATOM 1475 O O . THR A 1 189 ? -3.180 1.493 23.091 1.00 95.38 189 THR A O 1
ATOM 1478 N N . TYR A 1 190 ? -1.528 1.695 21.596 1.00 96.88 190 TYR A N 1
ATOM 1479 C CA . TYR A 1 190 ? -2.107 0.715 20.665 1.00 96.88 190 TYR A CA 1
ATOM 1480 C C . TYR A 1 190 ? -1.535 -0.683 20.861 1.00 96.88 190 TYR A C 1
ATOM 1482 O O . TYR A 1 190 ? -2.259 -1.662 20.684 1.00 96.88 190 TYR A O 1
ATOM 1490 N N . PHE A 1 191 ? -0.260 -0.789 21.238 1.00 96.56 191 PHE A N 1
ATOM 1491 C CA . PHE A 1 191 ? 0.504 -2.039 21.263 1.00 96.56 191 PHE A CA 1
ATOM 1492 C C . PHE A 1 191 ? 1.222 -2.268 22.605 1.00 96.56 191 PHE A C 1
ATOM 1494 O O . PHE A 1 191 ? 2.266 -2.920 22.639 1.00 96.56 191 PHE A O 1
ATOM 1501 N N . GLY A 1 192 ? 0.681 -1.728 23.706 1.00 93.62 192 GLY A N 1
ATOM 1502 C CA . GLY A 1 192 ? 1.164 -2.005 25.065 1.00 93.62 192 GLY A CA 1
ATOM 1503 C C . GLY A 1 192 ? 0.706 -3.361 25.608 1.00 93.62 192 GLY A C 1
ATOM 1504 O O . GLY A 1 192 ? 1.466 -4.033 26.298 1.00 93.62 192 GLY A O 1
ATOM 1505 N N . GLU A 1 193 ? -0.511 -3.787 25.261 1.00 92.81 193 GLU A N 1
ATOM 1506 C CA . GLU A 1 193 ? -1.025 -5.124 25.579 1.00 92.81 193 GLU A CA 1
ATOM 1507 C C . GLU A 1 193 ? -0.610 -6.144 24.511 1.00 92.81 193 GLU A C 1
ATOM 1509 O O . GLU A 1 193 ? -0.751 -5.889 23.305 1.00 92.81 193 GLU A O 1
ATOM 1514 N N . THR A 1 194 ? -0.143 -7.308 24.965 1.00 92.25 194 THR A N 1
ATOM 1515 C CA . THR A 1 194 ? 0.318 -8.438 24.143 1.00 92.25 194 THR A CA 1
ATOM 1516 C C . THR A 1 194 ? -0.749 -9.533 24.036 1.00 92.25 194 THR A C 1
ATOM 1518 O O . THR A 1 194 ? -1.837 -9.406 24.586 1.00 92.25 194 THR A O 1
ATOM 1521 N N . GLU A 1 195 ? -0.448 -10.618 23.318 1.00 91.62 195 GLU A N 1
ATOM 1522 C CA . GLU A 1 195 ? -1.301 -11.812 23.167 1.00 91.62 195 GLU A CA 1
ATOM 1523 C C . GLU A 1 195 ? -2.651 -11.572 22.464 1.00 91.62 195 GLU A C 1
ATOM 1525 O O . GLU A 1 195 ? -3.521 -12.439 22.443 1.00 91.62 195 GLU A O 1
ATOM 1530 N N . ARG A 1 196 ? -2.806 -10.442 21.761 1.00 94.31 196 ARG A N 1
ATOM 1531 C CA . ARG A 1 196 ? -4.028 -10.098 21.004 1.00 94.31 196 ARG A CA 1
ATOM 1532 C C . ARG A 1 196 ? -4.030 -10.612 19.563 1.00 94.31 196 ARG A C 1
ATOM 1534 O O . ARG A 1 196 ? -4.880 -10.244 18.756 1.00 94.31 196 ARG A O 1
ATOM 1541 N N . GLY A 1 197 ? -3.094 -11.499 19.215 1.00 88.75 197 GLY A N 1
ATOM 1542 C CA . GLY A 1 197 ? -3.048 -12.134 17.892 1.00 88.75 197 GLY A CA 1
ATOM 1543 C C . GLY A 1 197 ? -4.294 -12.979 17.588 1.00 88.75 197 GLY A C 1
ATOM 1544 O O . GLY A 1 197 ? -4.674 -13.130 16.431 1.00 88.75 197 GLY A O 1
ATOM 1545 N N . ASN A 1 198 ? -4.982 -13.477 18.619 1.00 93.25 198 ASN A N 1
ATOM 1546 C CA . ASN A 1 198 ? -6.184 -14.303 18.487 1.00 93.25 198 ASN A CA 1
ATOM 1547 C C . ASN A 1 198 ? -7.475 -13.515 18.163 1.00 93.25 198 ASN A C 1
ATOM 1549 O O . ASN A 1 198 ? -8.531 -14.140 18.041 1.00 93.25 198 ASN A O 1
ATOM 1553 N N . TRP A 1 199 ? -7.416 -12.184 18.000 1.00 97.00 199 TRP A N 1
ATOM 1554 C CA . TRP A 1 199 ? -8.545 -11.345 17.551 1.00 97.00 199 TRP A CA 1
ATOM 1555 C C . TRP A 1 199 ? -8.857 -11.527 16.054 1.00 97.00 199 TRP A C 1
ATOM 1557 O O . TRP A 1 199 ? -9.827 -10.987 15.527 1.00 97.00 199 TRP A O 1
ATOM 1567 N N . THR A 1 200 ? -8.030 -12.288 15.339 1.00 97.62 200 THR A N 1
ATOM 1568 C CA . THR A 1 200 ? -8.188 -12.588 13.911 1.00 97.62 200 THR A CA 1
ATOM 1569 C C . THR A 1 200 ? -8.458 -14.068 13.718 1.00 97.62 200 THR A C 1
ATOM 1571 O O . THR A 1 200 ? -7.809 -14.894 14.351 1.00 97.62 200 THR A O 1
ATOM 1574 N N . ILE A 1 201 ? -9.383 -14.406 12.819 1.00 96.81 201 ILE A N 1
ATOM 1575 C CA . ILE A 1 201 ? -9.640 -15.801 12.438 1.00 96.81 201 ILE A CA 1
ATOM 1576 C C . ILE A 1 201 ? -8.756 -16.195 11.257 1.00 96.81 201 ILE A C 1
ATOM 1578 O O . ILE A 1 201 ? -8.086 -17.226 11.297 1.00 96.81 201 ILE A O 1
ATOM 1582 N N . SER A 1 202 ? -8.727 -15.379 10.200 1.00 96.69 202 SER A N 1
ATOM 1583 C CA . SER A 1 202 ? -7.910 -15.676 9.023 1.00 96.69 202 SER A CA 1
ATOM 1584 C C . SER A 1 202 ? -7.332 -14.445 8.342 1.00 96.69 202 SER A C 1
ATOM 1586 O O . SER A 1 202 ? -7.888 -13.350 8.410 1.00 96.69 202 SER A O 1
ATOM 1588 N N . ILE A 1 203 ? -6.242 -14.663 7.609 1.00 98.19 203 ILE A N 1
ATOM 1589 C CA . ILE A 1 203 ? -5.610 -13.686 6.727 1.00 98.19 203 ILE A CA 1
ATOM 1590 C C . ILE A 1 203 ? -5.439 -14.326 5.355 1.00 98.19 203 ILE A C 1
ATOM 1592 O O . ILE A 1 203 ? -4.660 -15.261 5.185 1.00 98.19 203 ILE A O 1
ATOM 1596 N N . THR A 1 204 ? -6.137 -13.783 4.365 1.00 97.38 204 THR A N 1
ATOM 1597 C CA . THR A 1 204 ? -5.942 -14.106 2.952 1.00 97.38 204 THR A CA 1
ATOM 1598 C C . THR A 1 204 ? -5.128 -13.001 2.301 1.00 97.38 204 THR A C 1
ATOM 1600 O O . THR A 1 204 ? -5.457 -11.825 2.436 1.00 97.38 204 THR A O 1
ATOM 1603 N N . THR A 1 205 ? -4.069 -13.361 1.586 1.00 97.94 205 THR A N 1
ATOM 1604 C CA . THR A 1 205 ? -3.195 -12.415 0.884 1.00 97.94 205 THR A CA 1
ATOM 1605 C C . THR A 1 205 ? -3.237 -12.658 -0.617 1.00 97.94 205 THR A C 1
ATOM 1607 O O . THR A 1 205 ? -3.187 -13.800 -1.064 1.00 97.94 205 THR A O 1
ATOM 1610 N N . LEU A 1 206 ? -3.349 -11.581 -1.392 1.00 95.69 206 LEU A N 1
ATOM 1611 C CA . LEU A 1 206 ? -3.500 -11.582 -2.843 1.00 95.69 206 LEU A CA 1
ATOM 1612 C C . LEU A 1 206 ? -2.307 -10.832 -3.447 1.00 95.69 206 LEU A C 1
ATOM 1614 O O . LEU A 1 206 ? -2.232 -9.606 -3.342 1.00 95.69 206 LEU A O 1
ATOM 1618 N N . GLY A 1 207 ? -1.356 -11.557 -4.044 1.00 93.50 207 GLY A N 1
ATOM 1619 C CA . GLY A 1 207 ? -0.179 -10.954 -4.683 1.00 93.50 207 GLY A CA 1
ATOM 1620 C C . GLY A 1 207 ? 0.693 -10.129 -3.727 1.00 93.50 207 GLY A C 1
ATOM 1621 O O . GLY A 1 207 ? 1.288 -9.132 -4.131 1.00 93.50 207 GLY A O 1
ATOM 1622 N N . THR A 1 208 ? 0.726 -10.483 -2.440 1.00 96.12 208 THR A N 1
ATOM 1623 C CA . THR A 1 208 ? 1.511 -9.752 -1.439 1.00 96.12 208 THR A CA 1
ATOM 1624 C C . THR A 1 208 ? 3.010 -10.010 -1.617 1.00 96.12 208 THR A C 1
ATOM 1626 O O . THR A 1 208 ? 3.411 -11.176 -1.681 1.00 96.12 208 THR A O 1
ATOM 1629 N N . PRO A 1 209 ? 3.858 -8.961 -1.624 1.00 93.88 209 PRO A N 1
ATOM 1630 C CA . PRO A 1 209 ? 5.309 -9.104 -1.687 1.00 93.88 209 PRO A CA 1
ATOM 1631 C C . PRO A 1 209 ? 5.873 -9.531 -0.320 1.00 93.88 209 PRO A C 1
ATOM 1633 O O . PRO A 1 209 ? 6.570 -8.776 0.352 1.00 93.88 209 PRO A O 1
ATOM 1636 N N . HIS A 1 210 ? 5.578 -10.761 0.117 1.00 93.62 210 HIS A N 1
ATOM 1637 C CA . HIS A 1 210 ? 6.032 -11.314 1.410 1.00 93.62 210 HIS A CA 1
ATOM 1638 C C . HIS A 1 210 ? 7.557 -11.396 1.551 1.00 93.62 210 HIS A C 1
ATOM 1640 O O . HIS A 1 210 ? 8.052 -11.641 2.648 1.00 93.62 210 HIS A O 1
ATOM 1646 N N . ARG A 1 211 ? 8.284 -11.232 0.441 1.00 91.69 211 ARG A N 1
ATOM 1647 C CA . ARG A 1 211 ? 9.751 -11.229 0.349 1.00 91.69 211 ARG A CA 1
ATOM 1648 C C . ARG A 1 211 ? 10.281 -9.975 -0.356 1.00 91.69 211 ARG A C 1
ATOM 1650 O O . ARG A 1 211 ? 11.396 -9.979 -0.855 1.00 91.69 211 ARG A O 1
ATOM 1657 N N . GLY A 1 212 ? 9.453 -8.936 -0.444 1.00 91.81 212 GLY A N 1
ATOM 1658 C CA . GLY A 1 212 ? 9.724 -7.739 -1.233 1.00 91.81 212 GLY A CA 1
ATOM 1659 C C . GLY A 1 212 ? 9.500 -7.926 -2.734 1.00 91.81 212 GLY A C 1
ATOM 1660 O O . GLY A 1 212 ? 9.046 -8.975 -3.199 1.00 91.81 212 GLY A O 1
ATOM 1661 N N . THR A 1 213 ? 9.757 -6.864 -3.492 1.00 89.81 213 THR A N 1
ATOM 1662 C CA . THR A 1 213 ? 9.576 -6.812 -4.946 1.00 89.81 213 THR A CA 1
ATOM 1663 C C . THR A 1 213 ? 10.616 -5.908 -5.610 1.00 89.81 213 THR A C 1
ATOM 1665 O O . THR A 1 213 ? 10.942 -4.836 -5.104 1.00 89.81 213 THR A O 1
ATOM 1668 N N . THR A 1 214 ? 11.095 -6.316 -6.788 1.00 87.06 214 THR A N 1
ATOM 1669 C CA . THR A 1 214 ? 12.036 -5.546 -7.620 1.00 87.06 214 THR A CA 1
ATOM 1670 C C . THR A 1 214 ? 11.382 -4.387 -8.372 1.00 87.06 214 THR A C 1
ATOM 1672 O O . THR A 1 214 ? 12.074 -3.578 -8.990 1.00 87.06 214 THR A O 1
ATOM 1675 N N . ILE A 1 215 ? 10.050 -4.247 -8.315 1.00 81.69 215 ILE A N 1
ATOM 1676 C CA . ILE A 1 215 ? 9.358 -3.127 -8.969 1.00 81.69 215 ILE A CA 1
ATOM 1677 C C . ILE A 1 215 ? 9.791 -1.776 -8.391 1.00 81.69 215 ILE A C 1
ATOM 1679 O O . ILE A 1 215 ? 9.815 -0.786 -9.115 1.00 81.69 215 ILE A O 1
ATOM 1683 N N . ILE A 1 216 ? 10.179 -1.733 -7.112 1.00 82.81 216 ILE A N 1
ATOM 1684 C CA . ILE A 1 216 ? 10.709 -0.515 -6.492 1.00 82.81 216 ILE A CA 1
ATOM 1685 C C . ILE A 1 216 ? 12.040 -0.132 -7.145 1.00 82.81 216 ILE A C 1
ATOM 1687 O O . ILE A 1 216 ? 12.191 1.014 -7.556 1.00 82.81 216 ILE A O 1
ATOM 1691 N N . ASN A 1 217 ? 12.936 -1.096 -7.387 1.00 81.06 217 ASN A N 1
ATOM 1692 C CA . ASN A 1 217 ? 14.189 -0.844 -8.107 1.00 81.06 217 ASN A CA 1
ATOM 1693 C C . ASN A 1 217 ? 13.941 -0.356 -9.542 1.00 81.06 217 ASN A C 1
ATOM 1695 O O . ASN A 1 217 ? 14.656 0.522 -10.026 1.00 81.06 217 ASN A O 1
ATOM 1699 N N . ALA A 1 218 ? 12.914 -0.882 -10.221 1.00 74.94 218 ALA A N 1
ATOM 1700 C CA . ALA A 1 218 ? 12.524 -0.387 -11.540 1.00 74.94 218 ALA A CA 1
ATOM 1701 C C . ALA A 1 218 ? 12.028 1.063 -11.490 1.00 74.94 218 ALA A C 1
ATOM 1703 O O . ALA A 1 218 ? 12.386 1.850 -12.361 1.00 74.94 218 ALA A O 1
ATOM 1704 N N . LEU A 1 219 ? 11.220 1.426 -10.489 1.00 75.75 219 LEU A N 1
ATOM 1705 C CA . LEU A 1 219 ? 10.727 2.794 -10.311 1.00 75.75 219 LEU A CA 1
ATOM 1706 C C . LEU A 1 219 ? 11.865 3.767 -9.974 1.00 75.75 219 LEU A C 1
ATOM 1708 O O . LEU A 1 219 ? 11.924 4.853 -10.547 1.00 75.75 219 LEU A O 1
ATOM 1712 N N . GLU A 1 220 ? 12.788 3.368 -9.100 1.00 77.19 220 GLU A N 1
ATOM 1713 C CA . GLU A 1 220 ? 13.984 4.144 -8.755 1.00 77.19 220 GLU A CA 1
ATOM 1714 C C . GLU A 1 220 ? 14.905 4.334 -9.961 1.00 77.19 220 GLU A C 1
ATOM 1716 O O . GLU A 1 220 ? 15.337 5.452 -10.241 1.00 77.19 220 GLU A O 1
ATOM 1721 N N . SER A 1 221 ? 15.150 3.261 -10.719 1.00 75.81 221 SER A N 1
ATOM 1722 C CA . SER A 1 221 ? 15.945 3.314 -11.947 1.00 75.81 221 SER A CA 1
ATOM 1723 C C . SER A 1 221 ? 15.264 4.175 -13.002 1.00 75.81 221 SER A C 1
ATOM 1725 O O . SER A 1 221 ? 15.914 5.006 -13.624 1.00 75.81 221 SER A O 1
ATOM 1727 N N . PHE A 1 222 ? 13.945 4.043 -13.175 1.00 69.25 222 PHE A N 1
ATOM 1728 C CA . PHE A 1 222 ? 13.192 4.851 -14.132 1.00 69.25 222 PHE A CA 1
ATOM 1729 C C . PHE A 1 222 ? 13.309 6.345 -13.852 1.00 69.25 222 PHE A C 1
ATOM 1731 O O . PHE A 1 222 ? 13.450 7.161 -14.766 1.00 69.25 222 PHE A O 1
ATOM 1738 N N . LEU A 1 223 ? 13.308 6.684 -12.569 1.00 67.75 223 LEU A N 1
ATOM 1739 C CA . LEU A 1 223 ? 13.486 8.032 -12.073 1.00 67.75 223 LEU A CA 1
ATOM 1740 C C . LEU A 1 223 ? 14.956 8.370 -11.791 1.00 67.75 223 LEU A C 1
ATOM 1742 O O . LEU A 1 223 ? 15.165 9.303 -11.022 1.00 67.75 223 LEU A O 1
ATOM 1746 N N . SER A 1 224 ? 15.946 7.668 -12.375 1.00 65.44 224 SER A N 1
ATOM 1747 C CA . SER A 1 224 ? 17.375 7.852 -12.067 1.00 65.44 224 SER A CA 1
ATOM 1748 C C . SER A 1 224 ? 17.766 9.327 -12.148 1.00 65.44 224 SER A C 1
ATOM 1750 O O . SER A 1 224 ? 17.929 9.885 -13.232 1.00 65.44 224 SER A O 1
ATOM 1752 N N . ARG A 1 225 ? 17.872 9.968 -10.992 1.00 66.69 225 ARG A N 1
ATOM 1753 C CA . ARG A 1 225 ? 18.019 11.414 -10.833 1.00 66.69 225 ARG A CA 1
ATOM 1754 C C . ARG A 1 225 ? 18.910 11.671 -9.638 1.00 66.69 225 ARG A C 1
ATOM 1756 O O . ARG A 1 225 ? 19.018 10.828 -8.745 1.00 66.69 225 ARG A O 1
ATOM 1763 N N . SER A 1 226 ? 19.513 12.856 -9.572 1.00 73.44 226 SER A N 1
ATOM 1764 C CA . SER A 1 226 ? 20.065 13.293 -8.292 1.00 73.44 226 SER A CA 1
ATOM 1765 C C . SER A 1 226 ? 18.940 13.335 -7.250 1.00 73.44 226 SER A C 1
ATOM 1767 O O . SER A 1 226 ? 17.785 13.616 -7.584 1.00 73.44 226 SER A O 1
ATOM 1769 N N . MET A 1 227 ? 19.260 13.083 -5.978 1.00 74.44 227 MET A N 1
ATOM 1770 C CA . MET A 1 227 ? 18.267 13.121 -4.894 1.00 74.44 227 MET A CA 1
ATOM 1771 C C . MET A 1 227 ? 17.447 14.425 -4.922 1.00 74.44 227 MET A C 1
ATOM 1773 O O . MET A 1 227 ? 16.231 14.400 -4.777 1.00 74.44 227 MET A O 1
ATOM 1777 N N . GLN A 1 228 ? 18.088 15.560 -5.214 1.00 78.88 228 GLN A N 1
ATOM 1778 C CA . GLN A 1 228 ? 17.428 16.867 -5.334 1.00 78.88 228 GLN A CA 1
ATOM 1779 C C . GLN A 1 228 ? 16.387 16.907 -6.465 1.00 78.88 228 GLN A C 1
ATOM 1781 O O . GLN A 1 228 ? 15.277 17.401 -6.279 1.00 78.88 228 GLN A O 1
ATOM 1786 N N . GLN A 1 229 ? 16.709 16.360 -7.638 1.00 79.94 229 GLN A N 1
ATOM 1787 C CA . GLN A 1 229 ? 15.783 16.299 -8.772 1.00 79.94 229 GLN A CA 1
ATOM 1788 C C . GLN A 1 229 ? 14.616 15.330 -8.520 1.00 79.94 229 GLN A C 1
ATOM 1790 O O . GLN A 1 229 ? 13.493 15.604 -8.954 1.00 79.94 229 GLN A O 1
ATOM 1795 N N . ALA A 1 230 ? 14.872 14.208 -7.839 1.00 79.69 230 ALA A N 1
ATOM 1796 C CA . ALA A 1 230 ? 13.836 13.263 -7.428 1.00 79.69 230 ALA A CA 1
ATOM 1797 C C . ALA A 1 230 ? 12.874 13.912 -6.420 1.00 79.69 230 ALA A C 1
ATOM 1799 O O . ALA A 1 230 ? 11.660 13.896 -6.632 1.00 79.69 230 ALA A O 1
ATOM 1800 N N . VAL A 1 231 ? 13.419 14.577 -5.394 1.00 86.31 231 VAL A N 1
ATOM 1801 C CA . VAL A 1 231 ? 12.652 15.348 -4.405 1.00 86.31 231 VAL A CA 1
ATOM 1802 C C . VAL A 1 231 ? 11.792 16.398 -5.091 1.00 86.31 231 VAL A C 1
ATOM 1804 O O . VAL A 1 231 ? 10.596 16.428 -4.834 1.00 86.31 231 VAL A O 1
ATOM 1807 N N . GLY A 1 232 ? 12.337 17.193 -6.018 1.00 87.38 232 GLY A N 1
ATOM 1808 C CA . GLY A 1 232 ? 11.560 18.217 -6.724 1.00 87.38 232 GLY A CA 1
ATOM 1809 C C . GLY A 1 232 ? 10.379 17.664 -7.527 1.00 87.38 232 GLY A C 1
ATOM 1810 O O . GLY A 1 232 ? 9.285 18.230 -7.506 1.00 87.38 232 GLY A O 1
ATOM 1811 N N . LEU A 1 233 ? 10.550 16.525 -8.207 1.00 85.19 233 LEU A N 1
ATOM 1812 C CA . LEU A 1 233 ? 9.462 15.891 -8.958 1.00 85.19 233 LEU A CA 1
ATOM 1813 C C . LEU A 1 233 ? 8.366 15.349 -8.030 1.00 85.19 233 LEU A C 1
ATOM 1815 O O . LEU A 1 233 ? 7.182 15.628 -8.238 1.00 85.19 233 LEU A O 1
ATOM 1819 N N . VAL A 1 234 ? 8.764 14.592 -7.004 1.00 88.00 234 VAL A N 1
ATOM 1820 C CA . VAL A 1 234 ? 7.839 14.005 -6.026 1.00 88.00 234 VAL A CA 1
ATOM 1821 C C . VAL A 1 234 ? 7.130 15.105 -5.243 1.00 88.00 234 VAL A C 1
ATOM 1823 O O . VAL A 1 234 ? 5.917 15.038 -5.062 1.00 88.00 234 VAL A O 1
ATOM 1826 N N . ALA A 1 235 ? 7.847 16.164 -4.866 1.00 92.81 235 ALA A N 1
ATOM 1827 C CA . ALA A 1 235 ? 7.300 17.317 -4.171 1.00 92.81 235 ALA A CA 1
ATOM 1828 C C . ALA A 1 235 ? 6.204 17.989 -4.991 1.00 92.81 235 ALA A C 1
ATOM 1830 O O . ALA A 1 235 ? 5.105 18.177 -4.484 1.00 92.81 235 ALA A O 1
ATOM 1831 N N . ARG A 1 236 ? 6.430 18.269 -6.277 1.00 92.62 236 ARG A N 1
ATOM 1832 C CA . ARG A 1 236 ? 5.404 18.875 -7.147 1.00 92.62 236 ARG A CA 1
ATOM 1833 C C . ARG A 1 236 ? 4.155 18.009 -7.270 1.00 92.62 236 ARG A C 1
ATOM 1835 O O . ARG A 1 236 ? 3.040 18.534 -7.195 1.00 92.62 236 ARG A O 1
ATOM 1842 N N . LEU A 1 237 ? 4.325 16.693 -7.416 1.00 89.50 237 LEU A N 1
ATOM 1843 C CA . LEU A 1 237 ? 3.205 15.752 -7.430 1.00 89.50 237 LEU A CA 1
ATOM 1844 C C . LEU A 1 237 ? 2.441 15.796 -6.099 1.00 89.50 237 LEU A C 1
ATOM 1846 O O . LEU A 1 237 ? 1.223 15.965 -6.096 1.00 89.50 237 LEU A O 1
ATOM 1850 N N . PHE A 1 238 ? 3.159 15.700 -4.980 1.00 95.00 238 PHE A N 1
ATOM 1851 C CA . PHE A 1 238 ? 2.589 15.676 -3.635 1.00 95.00 238 PHE A CA 1
ATOM 1852 C C . PHE A 1 238 ? 1.904 17.001 -3.273 1.00 95.00 238 PHE A C 1
ATOM 1854 O O . PHE A 1 238 ? 0.798 16.978 -2.739 1.00 95.00 238 PHE A O 1
ATOM 1861 N N . ALA A 1 239 ? 2.480 18.155 -3.631 1.00 94.75 239 ALA A N 1
ATOM 1862 C CA . ALA A 1 239 ? 1.826 19.461 -3.510 1.00 94.75 239 ALA A CA 1
ATOM 1863 C C . ALA A 1 239 ? 0.485 19.468 -4.233 1.00 94.75 239 ALA A C 1
ATOM 1865 O O . ALA A 1 239 ? -0.531 19.842 -3.653 1.00 94.75 239 ALA A O 1
ATOM 1866 N N . THR A 1 240 ? 0.484 19.030 -5.493 1.00 91.38 240 THR A N 1
ATOM 1867 C CA . THR A 1 240 ? -0.700 19.071 -6.357 1.00 91.38 240 THR A CA 1
ATOM 1868 C C . THR A 1 240 ? -1.856 18.269 -5.763 1.00 91.38 240 THR A C 1
ATOM 1870 O O . THR A 1 240 ? -2.985 18.757 -5.715 1.00 91.38 240 THR A O 1
ATOM 1873 N N . ILE A 1 241 ? -1.586 17.062 -5.262 1.00 90.62 241 ILE A N 1
ATOM 1874 C CA . ILE A 1 241 ? -2.627 16.177 -4.716 1.00 90.62 241 ILE A CA 1
ATOM 1875 C C . ILE A 1 241 ? -2.998 16.486 -3.258 1.00 90.62 241 ILE A C 1
ATOM 1877 O O . ILE A 1 241 ? -4.119 16.185 -2.846 1.00 90.62 241 ILE A O 1
ATOM 1881 N N . SER A 1 242 ? -2.120 17.149 -2.496 1.00 95.19 242 SER A N 1
ATOM 1882 C CA . SER A 1 242 ? -2.339 17.466 -1.075 1.00 95.19 242 SER A CA 1
ATOM 1883 C C . SER A 1 242 ? -2.713 18.929 -0.786 1.00 95.19 242 SER A C 1
ATOM 1885 O O . SER A 1 242 ? -2.902 19.282 0.381 1.00 95.19 242 SER A O 1
ATOM 1887 N N . PHE A 1 243 ? -2.849 19.787 -1.807 1.00 94.56 243 PHE A N 1
ATOM 1888 C CA . PHE A 1 243 ? -3.153 21.214 -1.614 1.00 94.56 243 PHE A CA 1
ATOM 1889 C C . PHE A 1 243 ? -4.544 21.473 -1.014 1.00 94.56 243 PHE A C 1
ATOM 1891 O O . PHE A 1 243 ? -4.734 22.393 -0.218 1.00 94.56 243 PHE A O 1
ATOM 1898 N N . ASN A 1 244 ? -5.542 20.675 -1.390 1.00 92.06 244 ASN A N 1
ATOM 1899 C CA . ASN A 1 244 ? -6.883 20.789 -0.821 1.00 92.06 244 ASN A CA 1
ATOM 1900 C C . ASN A 1 244 ? -6.962 20.142 0.572 1.00 92.06 244 ASN A C 1
ATOM 1902 O O . ASN A 1 244 ? -6.130 19.308 0.937 1.00 92.06 244 ASN A O 1
ATOM 1906 N N . SER A 1 245 ? -7.989 20.503 1.350 1.00 90.44 245 SER A N 1
ATOM 1907 C CA . SER A 1 245 ? -8.305 19.811 2.609 1.00 90.44 245 SER A CA 1
ATOM 1908 C C . SER A 1 245 ? -8.544 18.315 2.356 1.00 90.44 245 SER A C 1
ATOM 1910 O O . SER A 1 245 ? -9.062 17.996 1.284 1.00 90.44 245 SER A O 1
ATOM 1912 N N . PRO A 1 246 ? -8.227 17.408 3.305 1.00 89.06 246 PRO A N 1
ATOM 1913 C CA . PRO A 1 246 ? -8.367 15.957 3.125 1.00 89.06 246 PRO A CA 1
ATOM 1914 C C . PRO A 1 246 ? -9.698 15.524 2.489 1.00 89.06 246 PRO A C 1
ATOM 1916 O O . PRO A 1 246 ? -9.679 14.800 1.498 1.00 89.06 246 PRO A O 1
ATOM 1919 N N . GLU A 1 247 ? -10.816 16.087 2.963 1.00 87.62 247 GLU A N 1
ATOM 1920 C CA . GLU A 1 247 ? -12.190 15.882 2.454 1.00 87.62 247 GLU A CA 1
ATOM 1921 C C . GLU A 1 247 ? -12.343 16.080 0.933 1.00 87.62 247 GLU A C 1
ATOM 1923 O O . GLU A 1 247 ? -13.233 15.526 0.298 1.00 87.62 247 GLU A O 1
ATOM 1928 N N . LYS A 1 248 ? -11.522 16.964 0.355 1.00 86.81 248 LYS A N 1
ATOM 1929 C CA . LYS A 1 248 ? -11.619 17.446 -1.030 1.00 86.81 248 LYS A CA 1
ATOM 1930 C C . LYS A 1 248 ? -10.524 16.868 -1.928 1.00 86.81 248 LYS A C 1
ATOM 1932 O O . LYS A 1 248 ? -10.452 17.223 -3.105 1.00 86.81 248 LYS A O 1
ATOM 1937 N N . ARG A 1 249 ? -9.628 16.031 -1.396 1.00 87.81 249 ARG A N 1
ATOM 1938 C CA . ARG A 1 249 ? -8.556 15.409 -2.182 1.00 87.81 249 ARG A CA 1
ATOM 1939 C C . ARG A 1 249 ? -9.136 14.229 -2.954 1.00 87.81 249 ARG A C 1
ATOM 1941 O O . ARG A 1 249 ? -9.571 13.253 -2.354 1.00 87.81 249 ARG A O 1
ATOM 1948 N N . ALA A 1 250 ? -9.086 14.296 -4.286 1.00 80.75 250 ALA A N 1
ATOM 1949 C CA . ALA A 1 250 ? -9.492 13.176 -5.140 1.00 80.75 250 ALA A CA 1
ATOM 1950 C C . ALA A 1 250 ? -8.664 11.913 -4.848 1.00 80.75 250 ALA A C 1
ATOM 1952 O O . ALA A 1 250 ? -9.186 10.804 -4.884 1.00 80.75 250 ALA A O 1
ATOM 1953 N N . TYR A 1 251 ? -7.386 12.104 -4.516 1.00 87.00 251 TYR A N 1
ATOM 1954 C CA . TYR A 1 251 ? -6.486 11.061 -4.054 1.00 87.00 251 TYR A CA 1
ATOM 1955 C C . TYR A 1 251 ? -5.745 11.556 -2.812 1.00 87.00 251 TYR A C 1
ATOM 1957 O O . TYR A 1 251 ? -4.910 12.457 -2.894 1.00 87.00 251 TYR A O 1
ATOM 1965 N N . ASN A 1 252 ? -6.096 11.014 -1.646 1.00 91.12 252 ASN A N 1
ATOM 1966 C CA . ASN A 1 252 ? -5.511 11.431 -0.378 1.00 91.12 252 ASN A CA 1
ATOM 1967 C C . ASN A 1 252 ? -4.298 10.558 -0.039 1.00 91.12 252 ASN A C 1
ATOM 1969 O O . ASN A 1 252 ? -4.456 9.383 0.282 1.00 91.12 252 ASN A O 1
ATOM 1973 N N . LEU A 1 253 ? -3.101 11.149 -0.070 1.00 93.56 253 LEU A N 1
ATOM 1974 C CA . LEU A 1 253 ? -1.862 10.462 0.302 1.00 93.56 253 LEU A CA 1
ATOM 1975 C C . LEU A 1 253 ? -1.750 10.139 1.781 1.00 93.56 253 LEU A C 1
ATOM 1977 O O . LEU A 1 253 ? -0.938 9.294 2.132 1.00 93.56 253 LEU A O 1
ATOM 1981 N N . GLN A 1 254 ? -2.527 10.814 2.632 1.00 95.00 254 GLN A N 1
ATOM 1982 C CA . GLN A 1 254 ? -2.544 10.535 4.064 1.00 95.00 254 GLN A CA 1
ATOM 1983 C C . GLN A 1 254 ? -1.208 10.820 4.788 1.00 95.00 254 GLN A C 1
ATOM 1985 O O . GLN A 1 254 ? -0.956 10.288 5.862 1.00 95.00 254 GLN A O 1
ATOM 1990 N N . LEU A 1 255 ? -0.375 11.700 4.219 1.00 96.69 255 LEU A N 1
ATOM 1991 C CA . LEU A 1 255 ? 0.946 12.088 4.737 1.00 96.69 255 LEU A CA 1
ATOM 1992 C C . LEU A 1 255 ? 0.938 13.444 5.471 1.00 96.69 255 LEU A C 1
ATOM 1994 O O . LEU A 1 255 ? 1.944 14.151 5.521 1.00 96.69 255 LEU A O 1
ATOM 1998 N N . ASP A 1 256 ? -0.203 13.845 6.027 1.00 95.94 256 ASP A N 1
ATOM 1999 C CA . ASP A 1 256 ? -0.377 15.141 6.688 1.00 95.94 256 ASP A CA 1
ATOM 2000 C C . ASP A 1 256 ? 0.584 15.345 7.877 1.00 95.94 256 ASP A C 1
ATOM 2002 O O . ASP A 1 256 ? 1.067 16.461 8.079 1.00 95.94 256 ASP A O 1
ATOM 2006 N N . HIS A 1 257 ? 0.916 14.283 8.623 1.00 96.81 257 HIS A N 1
ATOM 2007 C CA . HIS A 1 257 ? 1.889 14.326 9.728 1.00 96.81 257 HIS A CA 1
ATOM 2008 C C . HIS A 1 257 ? 3.336 14.502 9.279 1.00 96.81 257 HIS A C 1
ATOM 2010 O O . HIS A 1 257 ? 4.156 14.990 10.051 1.00 96.81 257 HIS A O 1
ATOM 2016 N N . TRP A 1 258 ? 3.654 14.167 8.030 1.00 97.88 258 TRP A N 1
ATOM 2017 C CA . TRP A 1 258 ? 4.957 14.463 7.437 1.00 97.88 258 TRP A CA 1
ATOM 2018 C C . TRP A 1 258 ? 5.112 15.941 7.059 1.00 97.88 258 TRP A C 1
ATOM 2020 O O . TRP A 1 258 ? 6.186 16.336 6.622 1.00 97.88 258 TRP A O 1
ATOM 2030 N N . GLY A 1 259 ? 4.056 16.754 7.188 1.00 96.75 259 GLY A N 1
ATOM 2031 C CA . GLY A 1 259 ? 4.028 18.133 6.692 1.00 96.75 259 GLY A CA 1
ATOM 2032 C C . GLY A 1 259 ? 3.644 18.248 5.216 1.00 96.75 259 GLY A C 1
ATOM 2033 O O . GLY A 1 259 ? 3.634 19.347 4.654 1.00 96.75 259 GLY A O 1
ATOM 2034 N N . ILE A 1 260 ? 3.287 17.131 4.568 1.00 97.19 260 ILE A N 1
ATOM 2035 C CA . ILE A 1 260 ? 2.897 17.059 3.152 1.00 97.19 260 ILE A CA 1
ATOM 2036 C C . ILE A 1 260 ? 1.403 17.396 3.025 1.00 97.19 260 ILE A C 1
ATOM 2038 O O . ILE A 1 260 ? 0.553 16.582 2.664 1.00 97.19 260 ILE A O 1
ATOM 2042 N N . ARG A 1 261 ? 1.081 18.639 3.380 1.00 96.19 261 ARG A N 1
ATOM 2043 C CA . ARG A 1 261 ? -0.264 19.222 3.376 1.00 96.19 261 ARG A CA 1
ATOM 2044 C C . ARG A 1 261 ? -0.179 20.735 3.241 1.00 96.19 261 ARG A C 1
ATOM 2046 O O . ARG A 1 261 ? 0.859 21.324 3.541 1.00 96.19 261 ARG A O 1
ATOM 2053 N N . ARG A 1 262 ? -1.283 21.363 2.849 1.00 96.50 262 ARG A N 1
ATOM 2054 C CA . ARG A 1 262 ? -1.417 22.820 2.888 1.00 96.50 262 ARG A CA 1
ATOM 2055 C C . ARG A 1 262 ? -1.564 23.316 4.331 1.00 96.50 262 ARG A C 1
ATOM 2057 O O . ARG A 1 262 ? -2.391 22.803 5.089 1.00 96.50 262 ARG A O 1
ATOM 2064 N N . ASN A 1 263 ? -0.793 24.334 4.699 1.00 95.88 263 ASN A N 1
ATOM 2065 C CA . ASN A 1 263 ? -0.944 25.058 5.960 1.00 95.88 263 ASN A CA 1
ATOM 2066 C C . ASN A 1 263 ? -2.064 26.108 5.886 1.00 95.88 263 ASN A C 1
ATOM 2068 O O . ASN A 1 263 ? -2.485 26.535 4.810 1.00 95.88 263 ASN A O 1
ATOM 2072 N N . SER A 1 264 ? -2.569 26.540 7.045 1.00 95.25 264 SER A N 1
ATOM 2073 C CA . SER A 1 264 ? -3.620 27.564 7.096 1.00 95.25 264 SER A CA 1
ATOM 2074 C C . SER A 1 264 ? -3.151 28.856 6.420 1.00 95.25 264 SER A C 1
ATOM 2076 O O . SER A 1 264 ? -2.077 29.362 6.733 1.00 95.25 264 SER A O 1
ATOM 2078 N N . GLY A 1 265 ? -3.940 29.367 5.472 1.00 95.50 265 GLY A N 1
ATOM 2079 C CA . GLY A 1 265 ? -3.618 30.578 4.706 1.00 95.50 265 GLY A CA 1
ATOM 2080 C C . GLY A 1 265 ? -2.508 30.427 3.656 1.00 95.50 265 GLY A C 1
ATOM 2081 O O . GLY A 1 265 ? -2.271 31.367 2.906 1.00 95.50 265 GLY A O 1
ATOM 2082 N N . GLU A 1 266 ? -1.863 29.265 3.548 1.00 97.62 266 GLU A N 1
ATOM 2083 C CA . GLU A 1 266 ? -0.727 29.048 2.647 1.00 97.62 266 GLU A CA 1
ATOM 2084 C C . GLU A 1 266 ? -1.167 29.083 1.176 1.00 97.62 266 GLU A C 1
ATOM 2086 O O . GLU A 1 266 ? -2.202 28.505 0.820 1.00 97.62 266 GLU A O 1
ATOM 2091 N N . THR A 1 267 ? -0.418 29.759 0.303 1.00 97.88 267 THR A N 1
ATOM 2092 C CA . THR A 1 267 ? -0.663 29.685 -1.146 1.00 97.88 267 THR A CA 1
ATOM 2093 C C . THR A 1 267 ? -0.113 28.377 -1.720 1.00 97.88 267 THR A C 1
ATOM 2095 O O . THR A 1 267 ? 0.669 27.680 -1.079 1.00 97.88 267 THR A O 1
ATOM 2098 N N . PHE A 1 268 ? -0.503 28.012 -2.945 1.00 96.75 268 PHE A N 1
ATOM 2099 C CA . PHE A 1 268 ? 0.066 26.820 -3.592 1.00 96.75 268 PHE A CA 1
ATOM 2100 C C . PHE A 1 268 ? 1.582 26.943 -3.782 1.00 96.75 268 PHE A C 1
ATOM 2102 O O . PHE A 1 268 ? 2.311 25.980 -3.560 1.00 96.75 268 PHE A O 1
ATOM 2109 N N . GLN A 1 269 ? 2.056 28.138 -4.142 1.00 97.38 269 GLN A N 1
ATOM 2110 C CA . GLN A 1 269 ? 3.475 28.380 -4.372 1.00 97.38 269 GLN A CA 1
ATOM 2111 C C . GLN A 1 269 ? 4.287 28.287 -3.076 1.00 97.38 269 GLN A C 1
ATOM 2113 O O . GLN A 1 269 ? 5.355 27.680 -3.080 1.00 97.38 269 GLN A O 1
ATOM 2118 N N . ASP A 1 270 ? 3.766 28.826 -1.970 1.00 98.06 270 ASP A N 1
ATOM 2119 C CA . ASP A 1 270 ? 4.430 28.740 -0.662 1.00 98.06 270 ASP A CA 1
ATOM 2120 C C . ASP A 1 270 ? 4.497 27.290 -0.171 1.00 98.06 270 ASP A C 1
ATOM 2122 O O . ASP A 1 270 ? 5.549 26.842 0.289 1.00 98.06 270 ASP A O 1
ATOM 2126 N N . MET A 1 271 ? 3.405 26.528 -0.343 1.00 97.44 271 MET A N 1
ATOM 2127 C CA . MET A 1 271 ? 3.391 25.095 -0.044 1.00 97.44 271 MET A CA 1
ATOM 2128 C C . MET A 1 271 ? 4.460 24.370 -0.856 1.00 97.44 271 MET A C 1
ATOM 2130 O O . MET A 1 271 ? 5.229 23.603 -0.285 1.00 97.44 271 MET A O 1
ATOM 2134 N N . LEU A 1 272 ? 4.526 24.619 -2.168 1.00 96.19 272 LEU A N 1
ATOM 2135 C CA . LEU A 1 272 ? 5.492 23.972 -3.047 1.00 96.19 272 LEU A CA 1
ATOM 2136 C C . LEU A 1 272 ? 6.936 24.258 -2.608 1.00 96.19 272 LEU A C 1
ATOM 2138 O O . LEU A 1 272 ? 7.707 23.318 -2.446 1.00 96.19 272 LEU A O 1
ATOM 2142 N N . ILE A 1 273 ? 7.275 25.525 -2.340 1.00 96.50 273 ILE A N 1
ATOM 2143 C CA . ILE A 1 273 ? 8.607 25.925 -1.856 1.00 96.50 273 ILE A CA 1
ATOM 2144 C C . ILE A 1 273 ? 8.957 25.203 -0.550 1.00 96.50 273 ILE A C 1
ATOM 2146 O O . ILE A 1 273 ? 10.071 24.703 -0.407 1.00 96.50 273 ILE A O 1
ATOM 2150 N N . ARG A 1 274 ? 8.016 25.121 0.397 1.00 97.19 274 ARG A N 1
ATOM 2151 C CA . ARG A 1 274 ? 8.242 24.471 1.693 1.00 97.19 274 ARG A CA 1
ATOM 2152 C C . ARG A 1 274 ? 8.432 22.963 1.570 1.00 97.19 274 ARG A C 1
ATOM 2154 O O . ARG A 1 274 ? 9.313 22.413 2.217 1.00 97.19 274 ARG A O 1
ATOM 2161 N N . ILE A 1 275 ? 7.597 22.274 0.795 1.00 96.19 275 ILE A N 1
ATOM 2162 C CA . ILE A 1 275 ? 7.688 20.810 0.706 1.00 96.19 275 ILE A CA 1
ATOM 2163 C C . ILE A 1 275 ? 8.879 20.348 -0.149 1.00 96.19 275 ILE A C 1
ATOM 2165 O O . ILE A 1 275 ? 9.389 19.257 0.096 1.00 96.19 275 ILE A O 1
ATOM 2169 N N . GLU A 1 276 ? 9.303 21.160 -1.130 1.00 94.81 276 GLU A N 1
ATOM 2170 C CA . GLU A 1 276 ? 10.449 20.916 -2.025 1.00 94.81 276 GLU A CA 1
ATOM 2171 C C . GLU A 1 276 ? 11.790 21.341 -1.400 1.00 94.81 276 GLU A C 1
ATOM 2173 O O . GLU A 1 276 ? 12.841 21.013 -1.945 1.00 94.81 276 GLU A O 1
ATOM 2178 N N . SER A 1 277 ? 11.784 22.048 -0.263 1.00 94.38 277 SER A N 1
ATOM 2179 C CA . SER A 1 277 ? 13.012 22.558 0.350 1.00 94.38 277 SER A CA 1
ATOM 2180 C C . SER A 1 277 ? 13.975 21.443 0.758 1.00 94.38 277 SER A C 1
ATOM 2182 O O . SER A 1 277 ? 13.563 20.338 1.125 1.00 94.38 277 SER A O 1
ATOM 2184 N N . ASP A 1 278 ? 15.266 21.769 0.812 1.00 90.06 278 ASP A N 1
ATOM 2185 C CA . ASP A 1 278 ? 16.265 20.902 1.438 1.00 90.06 278 ASP A CA 1
ATOM 2186 C C . ASP A 1 278 ? 15.845 20.584 2.881 1.00 90.06 278 ASP A C 1
ATOM 2188 O O . ASP A 1 278 ? 15.379 21.463 3.612 1.00 90.06 278 ASP A O 1
ATOM 2192 N N . ASN A 1 279 ? 15.958 19.314 3.284 1.00 91.81 279 ASN A N 1
ATOM 2193 C CA . ASN A 1 279 ? 15.443 18.799 4.562 1.00 91.81 279 ASN A CA 1
ATOM 2194 C C . ASN A 1 279 ? 13.941 19.060 4.811 1.00 91.81 279 ASN A C 1
ATOM 2196 O O . ASN A 1 279 ? 13.473 18.955 5.948 1.00 91.81 279 ASN A O 1
ATOM 2200 N N . GLY A 1 280 ? 13.180 19.399 3.769 1.00 95.38 280 GLY A N 1
ATOM 2201 C CA . GLY A 1 280 ? 11.736 19.584 3.821 1.00 95.38 280 GLY A CA 1
ATOM 2202 C C . GLY A 1 280 ? 10.967 18.259 3.932 1.00 95.38 280 GLY A C 1
ATOM 2203 O O . GLY A 1 280 ? 11.559 17.178 3.846 1.00 95.38 280 GLY A O 1
ATOM 2204 N N . PRO A 1 281 ? 9.634 18.328 4.096 1.00 96.94 281 PRO A N 1
ATOM 2205 C CA . PRO A 1 281 ? 8.732 17.181 4.208 1.00 96.94 281 PRO A CA 1
ATOM 2206 C C . PRO A 1 281 ? 8.996 16.029 3.229 1.00 96.94 281 PRO A C 1
ATOM 2208 O O . PRO A 1 281 ? 9.125 14.876 3.640 1.00 96.94 281 PRO A O 1
ATOM 2211 N N . VAL A 1 282 ? 9.109 16.331 1.932 1.00 96.19 282 VAL A N 1
ATOM 2212 C CA . VAL A 1 282 ? 9.273 15.308 0.885 1.00 96.19 282 VAL A CA 1
ATOM 2213 C C . VAL A 1 282 ? 10.670 14.705 0.926 1.00 96.19 282 VAL A C 1
ATOM 2215 O O . VAL A 1 282 ? 10.807 13.492 0.789 1.00 96.19 282 VAL A O 1
ATOM 2218 N N . TRP A 1 283 ? 11.695 15.532 1.156 1.00 95.50 283 TRP A N 1
ATOM 2219 C CA . TRP A 1 283 ? 13.066 15.056 1.323 1.00 95.50 283 TRP A CA 1
ATOM 2220 C C . TRP A 1 283 ? 13.167 14.087 2.502 1.00 95.50 283 TRP A C 1
ATOM 2222 O O . TRP A 1 283 ? 13.704 12.996 2.344 1.00 95.50 283 TRP A O 1
ATOM 2232 N N . LYS A 1 284 ? 12.603 14.445 3.664 1.00 96.38 284 LYS A N 1
ATOM 2233 C CA . LYS A 1 284 ? 12.630 13.591 4.862 1.00 96.38 284 LYS A CA 1
ATOM 2234 C C . LYS A 1 284 ? 11.935 12.261 4.612 1.00 96.38 284 LYS A C 1
ATOM 2236 O O . LYS A 1 284 ? 12.498 11.221 4.931 1.00 96.38 284 LYS A O 1
ATOM 2241 N N . TRP A 1 285 ? 10.751 12.303 4.004 1.00 96.12 285 TRP A N 1
ATOM 2242 C CA . TRP A 1 285 ? 9.984 11.106 3.682 1.00 96.12 285 TRP A CA 1
ATOM 2243 C C . TRP A 1 285 ? 10.745 10.182 2.721 1.00 96.12 285 TRP A C 1
ATOM 2245 O O . TRP A 1 285 ? 10.941 9.013 3.054 1.00 96.12 285 TRP A O 1
ATOM 2255 N N . LEU A 1 286 ? 11.239 10.711 1.589 1.00 92.62 286 LEU A N 1
ATOM 2256 C CA . LEU A 1 286 ? 11.993 9.946 0.582 1.00 92.62 286 LEU A CA 1
ATOM 2257 C C . LEU A 1 286 ? 13.313 9.390 1.116 1.00 92.62 286 LEU A C 1
ATOM 2259 O O . LEU A 1 286 ? 13.705 8.293 0.742 1.00 92.62 286 LEU A O 1
ATOM 2263 N N . ASN A 1 287 ? 14.010 10.156 1.954 1.00 91.81 287 ASN A N 1
ATOM 2264 C CA . ASN A 1 287 ? 15.333 9.786 2.444 1.00 91.81 287 ASN A CA 1
ATOM 2265 C C . ASN A 1 287 ? 15.281 8.920 3.717 1.00 91.81 287 ASN A C 1
ATOM 2267 O O . ASN A 1 287 ? 16.329 8.536 4.238 1.00 91.81 287 ASN A O 1
ATOM 2271 N N . SER A 1 288 ? 14.087 8.644 4.250 1.00 92.81 288 SER A N 1
ATOM 2272 C CA . SER A 1 288 ? 13.871 7.734 5.379 1.00 92.81 288 SER A CA 1
ATOM 2273 C C . SER A 1 288 ? 13.617 6.299 4.912 1.00 92.81 288 SER A C 1
ATOM 2275 O O . SER A 1 288 ? 13.155 6.076 3.796 1.00 92.81 288 SER A O 1
ATOM 2277 N N . ASP A 1 289 ? 13.808 5.340 5.816 1.00 93.19 289 ASP A N 1
ATOM 2278 C CA . ASP A 1 289 ? 13.364 3.949 5.632 1.00 93.19 289 ASP A CA 1
ATOM 2279 C C . ASP A 1 289 ? 11.898 3.753 6.072 1.00 93.19 289 ASP A C 1
ATOM 2281 O O . ASP A 1 289 ? 11.375 2.646 6.096 1.00 93.19 289 ASP A O 1
ATOM 2285 N N . ASN A 1 290 ? 11.207 4.840 6.431 1.00 93.69 290 ASN A N 1
ATOM 2286 C CA . ASN A 1 290 ? 9.870 4.818 7.015 1.00 93.69 290 ASN A CA 1
ATOM 2287 C C . ASN A 1 290 ? 8.797 5.180 5.984 1.00 93.69 290 ASN A C 1
ATOM 2289 O O . ASN A 1 290 ? 7.981 6.079 6.191 1.00 93.69 290 ASN A O 1
ATOM 2293 N N . ASN A 1 291 ? 8.800 4.484 4.852 1.00 94.69 291 ASN A N 1
ATOM 2294 C CA . ASN A 1 291 ? 7.829 4.693 3.787 1.00 94.69 291 ASN A CA 1
ATOM 2295 C C . ASN A 1 291 ? 7.531 3.390 3.033 1.00 94.69 291 ASN A C 1
ATOM 2297 O O . ASN A 1 291 ? 8.236 2.391 3.145 1.00 94.69 291 ASN A O 1
ATOM 2301 N N . GLY A 1 292 ? 6.462 3.404 2.243 1.00 93.81 292 GLY A N 1
ATOM 2302 C CA . GLY A 1 292 ? 6.022 2.263 1.451 1.00 93.81 292 GLY A CA 1
ATOM 2303 C C . GLY A 1 292 ? 6.950 1.922 0.285 1.00 93.81 292 GLY A C 1
ATOM 2304 O O . GLY A 1 292 ? 6.858 0.810 -0.218 1.00 93.81 292 GLY A O 1
ATOM 2305 N N . LEU A 1 293 ? 7.842 2.820 -0.155 1.00 92.44 293 LEU A N 1
ATOM 2306 C CA . LEU A 1 293 ? 8.856 2.449 -1.148 1.00 92.44 293 LEU A CA 1
ATOM 2307 C C . LEU A 1 293 ? 9.834 1.459 -0.511 1.00 92.44 293 LEU A C 1
ATOM 2309 O O . LEU A 1 293 ? 9.951 0.338 -0.998 1.00 92.44 293 LEU A O 1
ATOM 2313 N N . HIS A 1 294 ? 10.426 1.828 0.628 1.00 93.62 294 HIS A N 1
ATOM 2314 C CA . HIS A 1 294 ? 11.353 0.985 1.381 1.00 93.62 294 HIS A CA 1
ATOM 2315 C C . HIS A 1 294 ? 10.697 -0.327 1.836 1.00 93.62 294 HIS A C 1
ATOM 2317 O O . HIS A 1 294 ? 11.203 -1.409 1.547 1.00 93.62 294 HIS A O 1
ATOM 2323 N N . ASP A 1 295 ? 9.517 -0.254 2.451 1.00 95.25 295 ASP A N 1
ATOM 2324 C CA . ASP A 1 295 ? 8.817 -1.409 3.028 1.00 95.25 295 ASP A CA 1
ATOM 2325 C C . ASP A 1 295 ? 8.331 -2.461 2.013 1.00 95.25 295 ASP A C 1
ATOM 2327 O O . ASP A 1 295 ? 7.888 -3.544 2.408 1.00 95.25 295 ASP A O 1
ATOM 2331 N N . ASN A 1 296 ? 8.371 -2.157 0.711 1.00 94.50 296 ASN A N 1
ATOM 2332 C CA . ASN A 1 296 ? 8.096 -3.122 -0.356 1.00 94.50 296 ASN A CA 1
ATOM 2333 C C . ASN A 1 296 ? 9.370 -3.649 -1.041 1.00 94.50 296 ASN A C 1
ATOM 2335 O O . ASN A 1 296 ? 9.270 -4.580 -1.841 1.00 94.50 296 ASN A O 1
ATOM 2339 N N . THR A 1 297 ? 10.554 -3.106 -0.745 1.00 93.50 297 THR A N 1
ATOM 2340 C CA . THR A 1 297 ? 11.827 -3.660 -1.240 1.00 93.50 297 THR A CA 1
ATOM 2341 C C . THR A 1 297 ? 12.122 -5.026 -0.619 1.00 93.50 297 THR A C 1
ATOM 2343 O O . THR A 1 297 ? 11.560 -5.404 0.411 1.00 93.50 297 THR A O 1
ATOM 2346 N N . ILE A 1 298 ? 13.020 -5.787 -1.247 1.00 93.19 298 ILE A N 1
ATOM 2347 C CA . ILE A 1 298 ? 13.525 -7.048 -0.683 1.00 93.19 298 ILE A CA 1
ATOM 2348 C C . ILE A 1 298 ? 14.270 -6.760 0.626 1.00 93.19 298 ILE A C 1
ATOM 2350 O O . ILE A 1 298 ? 14.064 -7.439 1.629 1.00 93.19 298 ILE A O 1
ATOM 2354 N N . GLU A 1 299 ? 15.080 -5.709 0.640 1.00 92.62 299 GLU A N 1
ATOM 2355 C CA . GLU A 1 299 ? 15.868 -5.262 1.780 1.00 92.62 299 GLU A CA 1
ATOM 2356 C C . GLU A 1 299 ? 14.987 -4.872 2.973 1.00 92.62 299 GLU A C 1
ATOM 2358 O O . GLU A 1 299 ? 15.210 -5.372 4.077 1.00 92.62 299 GLU A O 1
ATOM 2363 N N . GLY A 1 300 ? 13.969 -4.037 2.754 1.00 92.69 300 GLY A N 1
ATOM 2364 C CA . GLY A 1 300 ? 13.078 -3.543 3.806 1.00 92.69 300 GLY A CA 1
ATOM 2365 C C . GLY A 1 300 ? 12.197 -4.636 4.410 1.00 92.69 300 GLY A C 1
ATOM 2366 O O . GLY A 1 300 ? 12.010 -4.688 5.625 1.00 92.69 300 GLY A O 1
ATOM 2367 N N . VAL A 1 301 ? 11.714 -5.583 3.596 1.00 92.44 301 VAL A N 1
ATOM 2368 C CA . VAL A 1 301 ? 10.928 -6.725 4.100 1.00 92.44 301 VAL A CA 1
ATOM 2369 C C . VAL A 1 301 ? 11.778 -7.680 4.944 1.00 92.44 301 VAL A C 1
ATOM 2371 O O . VAL A 1 301 ? 11.270 -8.286 5.889 1.00 92.44 301 VAL A O 1
ATOM 2374 N N . HIS A 1 302 ? 13.062 -7.833 4.613 1.00 91.12 302 HIS A N 1
ATOM 2375 C CA . HIS A 1 302 ? 13.959 -8.768 5.293 1.00 91.12 302 HIS A CA 1
ATOM 2376 C C . HIS A 1 302 ? 14.722 -8.163 6.477 1.00 91.12 302 HIS A C 1
ATOM 2378 O O . HIS A 1 302 ? 15.177 -8.920 7.335 1.00 91.12 302 HIS A O 1
ATOM 2384 N N . ASN A 1 303 ? 14.814 -6.835 6.565 1.00 87.44 303 ASN A N 1
ATOM 2385 C CA . ASN A 1 303 ? 15.448 -6.122 7.673 1.00 87.44 303 ASN A CA 1
ATOM 2386 C C . ASN A 1 303 ? 14.463 -5.175 8.379 1.00 87.44 303 ASN A C 1
ATOM 2388 O O . ASN A 1 303 ? 14.729 -3.974 8.466 1.00 87.44 303 ASN A O 1
ATOM 2392 N N . PRO A 1 304 ? 13.322 -5.676 8.893 1.00 83.44 304 PRO A N 1
ATOM 2393 C CA . PRO A 1 304 ? 12.387 -4.819 9.597 1.00 83.44 304 PRO A CA 1
ATOM 2394 C C . PRO A 1 304 ? 13.040 -4.269 10.879 1.00 83.44 304 PRO A C 1
ATOM 2396 O O . PRO A 1 304 ? 13.767 -4.990 11.567 1.00 83.44 304 PRO A O 1
ATOM 2399 N N . PRO A 1 305 ? 12.741 -3.019 11.266 1.00 80.25 305 PRO A N 1
ATOM 2400 C CA . PRO A 1 305 ? 13.327 -2.394 12.455 1.00 80.25 305 PRO A CA 1
ATOM 2401 C C . PRO A 1 305 ? 12.827 -3.005 13.771 1.00 80.25 305 PRO A C 1
ATOM 2403 O O . PRO A 1 305 ? 13.399 -2.755 14.831 1.00 80.25 305 PRO A O 1
ATOM 2406 N N . LEU A 1 306 ? 11.765 -3.813 13.713 1.00 83.19 306 LEU A N 1
ATOM 2407 C CA . LEU A 1 306 ? 11.226 -4.574 14.833 1.00 83.19 306 LEU A CA 1
ATOM 2408 C C . LEU A 1 306 ? 11.297 -6.064 14.526 1.00 83.19 306 LEU A C 1
ATOM 2410 O O . LEU A 1 306 ? 11.154 -6.482 13.380 1.00 83.19 306 LEU A O 1
ATOM 2414 N N . ASN A 1 307 ? 11.464 -6.877 15.568 1.00 85.19 307 ASN A N 1
ATOM 2415 C CA . ASN A 1 307 ? 11.307 -8.320 15.436 1.00 85.19 307 ASN A CA 1
ATOM 2416 C C . ASN A 1 307 ? 9.844 -8.616 15.083 1.00 85.19 307 ASN A C 1
ATOM 2418 O O . ASN A 1 307 ? 8.977 -8.311 15.890 1.00 85.19 307 ASN A O 1
ATOM 2422 N N . ILE A 1 308 ? 9.557 -9.169 13.905 1.00 88.19 308 ILE A N 1
ATOM 2423 C CA . ILE A 1 308 ? 8.192 -9.482 13.456 1.00 88.19 308 ILE A CA 1
ATOM 2424 C C . ILE A 1 308 ? 8.000 -11.000 13.453 1.00 88.19 308 ILE A C 1
ATOM 2426 O O . ILE A 1 308 ? 8.751 -11.726 12.795 1.00 88.19 308 ILE A O 1
ATOM 2430 N N . ILE A 1 309 ? 6.981 -11.501 14.160 1.00 87.25 309 ILE A N 1
ATOM 2431 C CA . ILE A 1 309 ? 6.639 -12.925 14.116 1.00 87.25 309 ILE A CA 1
ATOM 2432 C C . ILE A 1 309 ? 6.190 -13.313 12.707 1.00 87.25 309 ILE A C 1
ATOM 2434 O O . ILE A 1 309 ? 5.481 -12.579 12.018 1.00 87.25 309 ILE A O 1
ATOM 2438 N N . LYS A 1 310 ? 6.586 -14.508 12.260 1.00 82.69 310 LYS A N 1
ATOM 2439 C CA . LYS A 1 310 ? 6.265 -14.964 10.901 1.00 82.69 310 LYS A CA 1
ATOM 2440 C C . LYS A 1 310 ? 4.761 -15.194 10.724 1.00 82.69 310 LYS A C 1
ATOM 2442 O O . LYS A 1 310 ? 4.193 -14.697 9.747 1.00 82.69 310 LYS A O 1
ATOM 2447 N N . THR A 1 311 ? 4.156 -15.916 11.669 1.00 89.12 311 THR A N 1
ATOM 2448 C CA . THR A 1 311 ? 2.737 -16.307 11.728 1.00 89.12 311 THR A CA 1
ATOM 2449 C C . THR A 1 311 ? 2.315 -16.533 13.181 1.00 89.12 311 THR A C 1
ATOM 2451 O O . THR A 1 311 ? 3.113 -17.028 13.976 1.00 89.12 311 THR A O 1
ATOM 2454 N N . SER A 1 312 ? 1.065 -16.213 13.520 1.00 90.38 312 SER A N 1
ATOM 2455 C CA . SER A 1 312 ? 0.434 -16.614 14.786 1.00 90.38 312 SER A CA 1
ATOM 2456 C C . SER A 1 312 ? -0.136 -18.030 14.669 1.00 90.38 312 SER A C 1
ATOM 2458 O O . SER A 1 312 ? -0.674 -18.387 13.626 1.00 90.38 312 SER A O 1
ATOM 2460 N N . GLU A 1 313 ? -0.074 -18.825 15.737 1.00 91.62 313 GLU A N 1
ATOM 2461 C CA . GLU A 1 313 ? -0.676 -20.169 15.774 1.00 91.62 313 GLU A CA 1
ATOM 2462 C C . GLU A 1 313 ? -2.214 -20.163 15.849 1.00 91.62 313 GLU A C 1
ATOM 2464 O O . GLU A 1 313 ? -2.848 -21.195 15.645 1.00 91.62 313 GLU A O 1
ATOM 2469 N N . HIS A 1 314 ? -2.830 -19.006 16.112 1.00 93.12 314 HIS A N 1
ATOM 2470 C CA . HIS A 1 314 ? -4.284 -18.865 16.241 1.00 93.12 314 HIS A CA 1
ATOM 2471 C C . HIS A 1 314 ? -4.990 -18.458 14.940 1.00 93.12 314 HIS A C 1
ATOM 2473 O O . HIS A 1 314 ? -6.212 -18.328 14.935 1.00 93.12 314 HIS A O 1
ATOM 2479 N N . ILE A 1 315 ? -4.240 -18.211 13.860 1.00 96.50 315 ILE A N 1
ATOM 2480 C CA . ILE A 1 315 ? -4.757 -17.616 12.622 1.00 96.50 315 ILE A CA 1
ATOM 2481 C C . ILE A 1 315 ? -4.572 -18.582 11.452 1.00 96.50 315 ILE A C 1
ATOM 2483 O O . ILE A 1 315 ? -3.487 -19.123 11.239 1.00 96.50 315 ILE A O 1
ATOM 2487 N N . TYR A 1 316 ? -5.609 -18.725 10.627 1.00 95.31 316 TYR A N 1
ATOM 2488 C CA . TYR A 1 316 ? -5.501 -19.389 9.329 1.00 95.31 316 TYR A CA 1
ATOM 2489 C C . TYR A 1 316 ? -4.914 -18.445 8.276 1.00 95.31 316 TYR A C 1
ATOM 2491 O O . TYR A 1 316 ? -5.418 -17.339 8.070 1.00 95.31 316 TYR A O 1
ATOM 2499 N N . TYR A 1 317 ? -3.877 -18.884 7.565 1.00 95.81 317 TYR A N 1
ATOM 2500 C CA . TYR A 1 317 ? -3.225 -18.090 6.523 1.00 95.81 317 TYR A CA 1
ATOM 2501 C C . TYR A 1 317 ? -3.468 -18.691 5.142 1.00 95.81 317 TYR A C 1
ATOM 2503 O O . TYR A 1 317 ? -3.180 -19.862 4.908 1.00 95.81 317 TYR A O 1
ATOM 2511 N N . PHE A 1 318 ? -3.930 -17.856 4.214 1.00 93.56 318 PHE A N 1
ATOM 2512 C CA . PHE A 1 318 ? -4.086 -18.193 2.803 1.00 93.56 318 PHE A CA 1
ATOM 2513 C C . PHE A 1 318 ? -3.276 -17.212 1.953 1.00 93.56 318 PHE A C 1
ATOM 2515 O O . PHE A 1 318 ? -3.302 -15.997 2.167 1.00 93.56 318 PHE A O 1
ATOM 2522 N N . SER A 1 319 ? -2.546 -17.725 0.969 1.00 93.44 319 SER A N 1
ATOM 2523 C CA . SER A 1 319 ? -1.767 -16.909 0.037 1.00 93.44 319 SER A CA 1
ATOM 2524 C C . SER A 1 319 ? -2.102 -17.290 -1.393 1.00 93.44 319 SER A C 1
ATOM 2526 O O . SER A 1 319 ? -1.938 -18.445 -1.779 1.00 93.44 319 SER A O 1
ATOM 2528 N N . LEU A 1 320 ? -2.547 -16.312 -2.175 1.00 91.19 320 LEU A N 1
ATOM 2529 C CA . LEU A 1 320 ? -2.788 -16.457 -3.601 1.00 91.19 320 LEU A CA 1
ATOM 2530 C C . LEU A 1 320 ? -1.710 -15.675 -4.345 1.00 91.19 320 LEU A C 1
ATOM 2532 O O . LEU A 1 320 ? -1.583 -14.454 -4.201 1.00 91.19 320 LEU A O 1
ATOM 2536 N N . SER A 1 321 ? -0.934 -16.405 -5.134 1.00 87.25 321 SER A N 1
ATOM 2537 C CA . SER A 1 321 ? 0.110 -15.862 -5.995 1.00 87.25 321 SER A CA 1
ATOM 2538 C C . SER A 1 321 ? -0.398 -15.779 -7.426 1.00 87.25 321 SER A C 1
ATOM 2540 O O . SER A 1 321 ? -1.117 -16.658 -7.896 1.00 87.25 321 SER A O 1
ATOM 2542 N N . PHE A 1 322 ? 0.001 -14.721 -8.124 1.00 83.81 322 PHE A N 1
ATOM 2543 C CA . PHE A 1 322 ? -0.386 -14.473 -9.506 1.00 83.81 322 PHE A CA 1
ATOM 2544 C C . PHE A 1 322 ? 0.871 -14.218 -10.329 1.00 83.81 322 PHE A C 1
ATOM 2546 O O . PHE A 1 322 ? 1.792 -13.556 -9.853 1.00 83.81 322 PHE A O 1
ATOM 2553 N N . HIS A 1 323 ? 0.890 -14.705 -11.566 1.00 81.94 323 HIS A N 1
ATOM 2554 C CA . HIS A 1 323 ? 1.867 -14.293 -12.564 1.00 81.94 323 HIS A CA 1
ATOM 2555 C C . HIS A 1 323 ? 1.131 -13.948 -13.859 1.00 81.94 323 HIS A C 1
ATOM 2557 O O . HIS A 1 323 ? 0.090 -14.523 -14.174 1.00 81.94 323 HIS A O 1
ATOM 2563 N N . ALA A 1 324 ? 1.656 -12.966 -14.581 1.00 80.69 324 ALA A N 1
ATOM 2564 C CA . ALA A 1 324 ? 1.178 -12.564 -15.902 1.00 80.69 324 ALA A CA 1
ATOM 2565 C C . ALA A 1 324 ? 2.381 -12.248 -16.800 1.00 80.69 324 ALA A C 1
ATOM 2567 O O . ALA A 1 324 ? 2.384 -11.272 -17.544 1.00 80.69 324 ALA A O 1
ATOM 2568 N N . THR A 1 325 ? 3.433 -13.046 -16.656 1.00 76.69 325 THR A N 1
ATOM 2569 C CA . THR A 1 325 ? 4.723 -12.884 -17.320 1.00 76.69 325 THR A CA 1
ATOM 2570 C C . THR A 1 325 ? 5.057 -14.160 -18.060 1.00 76.69 325 THR A C 1
ATOM 2572 O O . THR A 1 325 ? 4.916 -15.242 -17.492 1.00 76.69 325 THR A O 1
ATOM 2575 N N . ASP A 1 326 ? 5.553 -14.008 -19.279 1.00 73.38 326 ASP A N 1
ATOM 2576 C CA . ASP A 1 326 ? 6.279 -15.070 -19.962 1.00 73.38 326 ASP A CA 1
ATOM 2577 C C . ASP A 1 326 ? 7.775 -14.777 -19.805 1.00 73.38 326 ASP A C 1
ATOM 2579 O O . ASP A 1 326 ? 8.153 -13.602 -19.752 1.00 73.38 326 ASP A O 1
ATOM 2583 N N . PRO A 1 327 ? 8.653 -15.790 -19.747 1.00 72.69 327 PRO A N 1
ATOM 2584 C CA . PRO A 1 327 ? 10.081 -15.549 -19.883 1.00 72.69 327 PRO A CA 1
ATOM 2585 C C . PRO A 1 327 ? 10.351 -14.744 -21.158 1.00 72.69 327 PRO A C 1
ATOM 2587 O O . PRO A 1 327 ? 9.807 -15.056 -22.223 1.00 72.69 327 PRO A O 1
ATOM 2590 N N . PHE A 1 328 ? 11.168 -13.694 -21.062 1.00 75.75 328 PHE A N 1
ATOM 2591 C CA . PHE A 1 328 ? 11.546 -12.942 -22.253 1.00 75.75 328 PHE A CA 1
ATOM 2592 C C . PHE A 1 328 ? 12.298 -13.871 -23.214 1.00 75.75 328 PHE A C 1
ATOM 2594 O O . PHE A 1 328 ? 13.211 -14.588 -22.809 1.00 75.75 328 PHE A O 1
ATOM 2601 N N . SER A 1 329 ? 11.895 -13.896 -24.486 1.00 77.88 329 SER A N 1
ATOM 2602 C CA . SER A 1 329 ? 12.483 -14.823 -25.454 1.00 77.88 329 SER A CA 1
ATOM 2603 C C . SER A 1 329 ? 13.959 -14.505 -25.684 1.00 77.88 329 SER A C 1
ATOM 2605 O O . SER A 1 329 ? 14.301 -13.426 -26.163 1.00 77.88 329 SER A O 1
ATOM 2607 N N . GLU A 1 330 ? 14.830 -15.481 -25.438 1.00 82.50 330 GLU A N 1
ATOM 2608 C CA . GLU A 1 330 ? 16.229 -15.424 -25.880 1.00 82.50 330 GLU A CA 1
ATOM 2609 C C . GLU A 1 330 ? 16.341 -15.591 -27.406 1.00 82.50 330 GLU A C 1
ATOM 2611 O O . GLU A 1 330 ? 17.291 -15.129 -28.041 1.00 82.50 330 GLU A O 1
ATOM 2616 N N . VAL A 1 331 ? 15.342 -16.228 -28.024 1.00 84.94 331 VAL A N 1
ATOM 2617 C CA . VAL A 1 331 ? 15.316 -16.516 -29.459 1.00 84.94 331 VAL A CA 1
ATOM 2618 C C . VAL A 1 331 ? 14.712 -15.348 -30.231 1.00 84.94 331 VAL A C 1
ATOM 2620 O O . VAL A 1 331 ? 13.659 -14.816 -29.872 1.00 84.94 331 VAL A O 1
ATOM 2623 N N . TRP A 1 332 ? 15.347 -14.996 -31.347 1.00 79.81 332 TRP A N 1
ATOM 2624 C CA . TRP A 1 332 ? 14.839 -13.988 -32.270 1.00 79.81 332 TRP A CA 1
ATOM 2625 C C . TRP A 1 332 ? 13.511 -14.407 -32.917 1.00 79.81 332 TRP A C 1
ATOM 2627 O O . TRP A 1 332 ? 13.439 -15.485 -33.524 1.00 79.81 332 TRP A O 1
ATOM 2637 N N . PRO A 1 333 ? 12.470 -13.556 -32.855 1.00 79.00 333 PRO A N 1
ATOM 2638 C CA . PRO A 1 333 ? 11.192 -13.850 -33.482 1.00 79.00 333 PRO A CA 1
ATOM 2639 C C . PRO A 1 333 ? 11.302 -13.800 -35.011 1.00 79.00 333 PRO A C 1
ATOM 2641 O O . PRO A 1 333 ? 12.171 -13.127 -35.568 1.00 79.00 333 PRO A O 1
ATOM 2644 N N . ALA A 1 334 ? 10.385 -14.483 -35.706 1.00 79.62 334 ALA A N 1
ATOM 2645 C CA . ALA A 1 334 ? 10.377 -14.537 -37.172 1.00 79.62 334 ALA A CA 1
ATOM 2646 C C . ALA A 1 334 ? 10.355 -13.135 -37.806 1.00 79.62 334 ALA A C 1
ATOM 2648 O O . ALA A 1 334 ? 11.190 -12.844 -38.657 1.00 79.62 334 ALA A O 1
ATOM 2649 N N . TRP A 1 335 ? 9.500 -12.243 -37.293 1.00 74.12 335 TRP A N 1
ATOM 2650 C CA . TRP A 1 335 ? 9.422 -10.852 -37.746 1.00 74.12 335 TRP A CA 1
ATOM 2651 C C . TRP A 1 335 ? 10.696 -10.047 -37.453 1.00 74.12 335 TRP A C 1
ATOM 2653 O O . TRP A 1 335 ? 10.955 -9.062 -38.133 1.00 74.12 335 TRP A O 1
ATOM 2663 N N . GLY A 1 336 ? 11.508 -10.439 -36.463 1.00 67.88 336 GLY A N 1
ATOM 2664 C CA . GLY A 1 336 ? 12.754 -9.740 -36.130 1.00 67.88 336 GLY A CA 1
ATOM 2665 C C . GLY A 1 336 ? 13.777 -9.831 -37.263 1.00 67.88 336 GLY A C 1
ATOM 2666 O O . GLY A 1 336 ? 14.476 -8.862 -37.552 1.00 67.88 336 GLY A O 1
ATOM 2667 N N . ARG A 1 337 ? 13.799 -10.971 -37.967 1.00 67.44 337 ARG A N 1
ATOM 2668 C CA . ARG A 1 337 ? 14.601 -11.154 -39.186 1.00 67.44 337 ARG A CA 1
ATOM 2669 C C . ARG A 1 337 ? 14.093 -10.290 -40.342 1.00 67.44 337 ARG A C 1
ATOM 2671 O O . ARG A 1 337 ? 14.904 -9.704 -41.055 1.00 67.44 337 ARG A O 1
ATOM 2678 N N . ASP A 1 338 ? 12.777 -10.156 -40.483 1.00 68.25 338 ASP A N 1
ATOM 2679 C CA . ASP A 1 338 ? 12.169 -9.317 -41.522 1.00 68.25 338 ASP A CA 1
ATOM 2680 C C . ASP A 1 338 ? 12.413 -7.821 -41.250 1.00 68.25 338 ASP A C 1
ATOM 2682 O O . ASP A 1 338 ? 12.783 -7.070 -42.153 1.00 68.25 338 ASP A O 1
ATOM 2686 N N . ALA A 1 339 ? 12.290 -7.396 -39.987 1.00 65.38 339 ALA A N 1
ATOM 2687 C CA . ALA A 1 339 ? 12.548 -6.025 -39.551 1.00 65.38 339 ALA A CA 1
ATOM 2688 C C . ALA A 1 339 ? 13.998 -5.604 -39.836 1.00 65.38 339 ALA A C 1
ATOM 2690 O O . ALA A 1 339 ? 14.228 -4.525 -40.384 1.00 65.38 339 ALA A O 1
ATOM 2691 N N . ALA A 1 340 ? 14.963 -6.484 -39.552 1.00 64.88 340 ALA A N 1
ATOM 2692 C CA . ALA A 1 340 ? 16.369 -6.300 -39.904 1.00 64.88 340 ALA A CA 1
ATOM 2693 C C . ALA A 1 340 ? 16.585 -6.056 -41.411 1.00 64.88 340 ALA A C 1
ATOM 2695 O O . ALA A 1 340 ? 17.351 -5.171 -41.792 1.00 64.88 340 ALA A O 1
ATOM 2696 N N . GLY A 1 341 ? 15.880 -6.793 -42.275 1.00 62.06 341 GLY A N 1
ATOM 2697 C CA . GLY A 1 341 ? 15.938 -6.604 -43.729 1.00 62.06 341 GLY A CA 1
ATOM 2698 C C . GLY A 1 341 ? 15.320 -5.289 -44.220 1.00 62.06 341 GLY A C 1
ATOM 2699 O O . GLY A 1 341 ? 15.631 -4.843 -45.322 1.00 62.06 341 GLY A O 1
ATOM 2700 N N . SER A 1 342 ? 14.470 -4.656 -43.407 1.00 64.69 342 SER A N 1
ATOM 2701 C CA . SER A 1 342 ? 13.763 -3.409 -43.733 1.00 64.69 342 SER A CA 1
ATOM 2702 C C . SER A 1 342 ? 14.406 -2.144 -43.149 1.00 64.69 342 SER A C 1
ATOM 2704 O O . SER A 1 342 ? 13.862 -1.050 -43.305 1.00 64.69 342 SER A O 1
ATOM 2706 N N . PHE A 1 343 ? 15.541 -2.276 -42.453 1.00 61.28 343 PHE A N 1
ATOM 2707 C CA . PHE A 1 343 ? 16.160 -1.154 -41.754 1.00 61.28 343 PHE A CA 1
ATOM 2708 C C . PHE A 1 343 ? 16.614 -0.063 -42.751 1.00 61.28 343 PHE A C 1
ATOM 2710 O O . PHE A 1 343 ? 17.336 -0.367 -43.702 1.00 61.28 343 PHE A O 1
ATOM 2717 N N . PRO A 1 344 ? 16.195 1.205 -42.568 1.00 54.06 344 PRO A N 1
ATOM 2718 C CA . PRO A 1 344 ? 16.264 2.235 -43.611 1.00 54.06 344 PRO A CA 1
ATOM 2719 C C . PRO A 1 344 ? 17.673 2.783 -43.878 1.00 54.06 344 PRO A C 1
ATOM 2721 O O . PRO A 1 344 ? 17.872 3.510 -44.851 1.00 54.06 344 PRO A O 1
ATOM 2724 N N . THR A 1 345 ? 18.651 2.460 -43.032 1.00 57.81 345 THR A N 1
ATOM 2725 C CA . THR A 1 345 ? 20.055 2.861 -43.185 1.00 57.81 345 THR A CA 1
ATOM 2726 C C . THR A 1 345 ? 20.965 1.638 -43.202 1.00 57.81 345 THR A C 1
ATOM 2728 O O . THR A 1 345 ? 20.628 0.575 -42.680 1.00 57.81 345 THR A O 1
ATOM 2731 N N . LYS A 1 346 ? 22.155 1.761 -43.801 1.00 59.50 346 LYS A N 1
ATOM 2732 C CA . LYS A 1 346 ? 23.179 0.731 -43.615 1.00 59.50 346 LYS A CA 1
ATOM 2733 C C . LYS A 1 346 ? 23.603 0.741 -42.148 1.00 59.50 346 LYS A C 1
ATOM 2735 O O . LYS A 1 346 ? 23.682 1.796 -41.522 1.00 59.50 346 LYS A O 1
ATOM 2740 N N . ILE A 1 347 ? 23.883 -0.439 -41.603 1.00 57.56 347 ILE A N 1
ATOM 2741 C CA . ILE A 1 347 ? 24.226 -0.615 -40.185 1.00 57.56 347 ILE A CA 1
ATOM 2742 C C . ILE A 1 347 ? 25.423 0.262 -39.770 1.00 57.56 347 ILE A C 1
ATOM 2744 O O . ILE A 1 347 ? 25.450 0.769 -38.655 1.00 57.56 347 ILE A O 1
ATOM 2748 N N . GLU A 1 348 ? 26.357 0.513 -40.695 1.00 55.03 348 GLU A N 1
ATOM 2749 C CA . GLU A 1 348 ? 27.492 1.421 -40.513 1.00 55.03 348 GLU A CA 1
ATOM 2750 C C . GLU A 1 348 ? 27.044 2.856 -40.195 1.00 55.03 348 GLU A C 1
ATOM 2752 O O . GLU A 1 348 ? 27.505 3.441 -39.214 1.00 55.03 348 GLU A O 1
ATOM 2757 N N . ASP A 1 349 ? 26.116 3.409 -40.980 1.00 58.59 349 ASP A N 1
ATOM 2758 C CA . ASP A 1 349 ? 25.624 4.776 -40.798 1.00 58.59 349 ASP A CA 1
ATOM 2759 C C . ASP A 1 349 ? 24.894 4.918 -39.459 1.00 58.59 349 ASP A C 1
ATOM 2761 O O . ASP A 1 349 ? 25.070 5.909 -38.756 1.00 58.59 349 ASP A O 1
ATOM 2765 N N . PHE A 1 350 ? 24.122 3.900 -39.066 1.00 56.31 350 PHE A N 1
ATOM 2766 C CA . PHE A 1 350 ? 23.416 3.867 -37.784 1.00 56.31 350 PHE A CA 1
ATOM 2767 C C . PHE A 1 350 ? 24.364 3.781 -36.583 1.00 56.31 350 PHE A C 1
ATOM 2769 O O . PHE A 1 350 ? 24.205 4.537 -35.627 1.00 56.31 350 PHE A O 1
ATOM 2776 N N . VAL A 1 351 ? 25.374 2.906 -36.636 1.00 54.31 351 VAL A N 1
ATOM 2777 C CA . VAL A 1 351 ? 26.390 2.759 -35.578 1.00 54.31 351 VAL A CA 1
ATOM 2778 C C . VAL A 1 351 ? 27.203 4.049 -35.432 1.00 54.31 351 VAL A C 1
ATOM 2780 O O . VAL A 1 351 ? 27.407 4.521 -34.314 1.00 54.31 351 VAL A O 1
ATOM 2783 N N . ARG A 1 352 ? 27.602 4.685 -36.542 1.00 56.62 352 ARG A N 1
ATOM 2784 C CA . ARG A 1 352 ? 28.277 5.994 -36.517 1.00 56.62 352 ARG A CA 1
ATOM 2785 C C . ARG A 1 352 ? 27.385 7.102 -35.941 1.00 56.62 352 ARG A C 1
ATOM 2787 O O . ARG A 1 352 ? 27.903 7.974 -35.244 1.00 56.62 352 ARG A O 1
ATOM 2794 N N . LEU A 1 353 ? 26.071 7.062 -36.184 1.00 54.72 353 LEU A N 1
ATOM 2795 C CA . LEU A 1 353 ? 25.107 8.027 -35.636 1.00 54.72 353 LEU A CA 1
ATOM 2796 C C . LEU A 1 353 ? 24.878 7.833 -34.128 1.00 54.72 353 LEU A C 1
ATOM 2798 O O . LEU A 1 353 ? 24.910 8.800 -33.375 1.00 54.72 353 LEU A O 1
ATOM 2802 N N . ALA A 1 354 ? 24.673 6.590 -33.683 1.00 49.31 354 ALA A N 1
ATOM 2803 C CA . ALA A 1 354 ? 24.370 6.255 -32.289 1.00 49.31 354 ALA A CA 1
ATOM 2804 C C . ALA A 1 354 ? 25.592 6.387 -31.356 1.00 49.31 354 ALA A C 1
ATOM 2806 O O . ALA A 1 354 ? 25.446 6.664 -30.164 1.00 49.31 354 ALA A O 1
ATOM 2807 N N . ILE A 1 355 ? 26.806 6.202 -31.891 1.00 49.41 355 ILE A N 1
ATOM 2808 C CA . ILE A 1 355 ? 28.075 6.234 -31.136 1.00 49.41 355 ILE A CA 1
ATOM 2809 C C . ILE A 1 355 ? 28.849 7.558 -31.360 1.00 49.41 355 ILE A C 1
ATOM 2811 O O . ILE A 1 355 ? 29.880 7.799 -30.733 1.00 49.41 355 ILE A O 1
ATOM 2815 N N . GLY A 1 356 ? 28.352 8.466 -32.206 1.00 46.19 356 GLY A N 1
ATOM 2816 C CA . GLY A 1 356 ? 29.070 9.649 -32.694 1.00 46.19 356 GLY A CA 1
ATOM 2817 C C . GLY A 1 356 ? 29.765 10.527 -31.633 1.00 46.19 356 GLY A C 1
ATOM 2818 O O . GLY A 1 356 ? 29.118 11.113 -30.768 1.00 46.19 356 GLY A O 1
ATOM 2819 N N . ARG A 1 357 ? 31.095 10.665 -31.803 1.00 46.19 357 ARG A N 1
ATOM 2820 C CA . ARG A 1 357 ? 32.092 11.516 -31.103 1.00 46.19 357 ARG A CA 1
ATOM 2821 C C . ARG A 1 357 ? 32.374 11.219 -29.620 1.00 46.19 357 ARG A C 1
ATOM 2823 O O . ARG A 1 357 ? 32.389 12.131 -28.799 1.00 46.19 357 ARG A O 1
ATOM 2830 N N . ILE A 1 358 ? 32.731 9.978 -29.285 1.00 46.22 358 ILE A N 1
ATOM 2831 C CA . ILE A 1 358 ? 33.514 9.688 -28.067 1.00 46.22 358 ILE A CA 1
ATOM 2832 C C . ILE A 1 358 ? 35.003 9.572 -28.471 1.00 46.22 358 ILE A C 1
ATOM 2834 O O . ILE A 1 358 ? 35.365 8.581 -29.103 1.00 46.22 358 ILE A O 1
ATOM 2838 N N . PRO A 1 359 ? 35.885 10.538 -28.131 1.00 44.16 359 PRO A N 1
ATOM 2839 C CA . PRO A 1 359 ? 37.259 10.627 -28.663 1.00 44.16 359 PRO A CA 1
ATOM 2840 C C . PRO A 1 359 ? 38.204 9.468 -28.301 1.00 44.16 359 PRO A C 1
ATOM 2842 O O . PRO A 1 359 ? 39.319 9.406 -28.801 1.00 44.16 359 PRO A O 1
ATOM 2845 N N . ILE A 1 360 ? 37.796 8.573 -27.397 1.00 46.47 360 ILE A N 1
ATOM 2846 C CA . ILE A 1 360 ? 38.670 7.558 -26.783 1.00 46.47 360 ILE A CA 1
ATOM 2847 C C . ILE A 1 360 ? 38.513 6.174 -27.457 1.00 46.47 360 ILE A C 1
ATOM 2849 O O . ILE A 1 360 ? 39.267 5.253 -27.161 1.00 46.47 360 ILE A O 1
ATOM 2853 N N . LEU A 1 361 ? 37.569 6.006 -28.395 1.00 42.25 361 LEU A N 1
ATOM 2854 C CA . LEU A 1 361 ? 37.168 4.688 -28.922 1.00 42.25 361 LEU A CA 1
ATOM 2855 C C . LEU A 1 361 ? 37.342 4.484 -30.441 1.00 42.25 361 LEU A C 1
ATOM 2857 O O . LEU A 1 361 ? 36.945 3.434 -30.942 1.00 42.25 361 LEU A O 1
ATOM 2861 N N . GLU A 1 362 ? 37.961 5.416 -31.178 1.00 46.00 362 GLU A N 1
ATOM 2862 C CA . GLU A 1 362 ? 38.053 5.364 -32.656 1.00 46.00 362 GLU A CA 1
ATOM 2863 C C . GLU A 1 362 ? 38.584 4.024 -33.206 1.00 46.00 362 GLU A C 1
ATOM 2865 O O . GLU A 1 362 ? 37.990 3.455 -34.118 1.00 46.00 362 GLU A O 1
ATOM 2870 N N . GLY A 1 363 ? 39.628 3.450 -32.598 1.00 45.41 363 GLY A N 1
ATOM 2871 C CA . GLY A 1 363 ? 40.214 2.187 -33.071 1.00 45.41 363 GLY A CA 1
ATOM 2872 C C . GLY A 1 363 ? 39.353 0.937 -32.833 1.00 45.41 363 GLY A C 1
ATOM 2873 O O . GLY A 1 363 ? 39.455 -0.029 -33.586 1.00 45.41 363 GLY A O 1
ATOM 2874 N N . LEU A 1 364 ? 38.497 0.942 -31.807 1.00 42.03 364 LEU A N 1
ATOM 2875 C CA . LEU A 1 364 ? 37.585 -0.166 -31.483 1.00 42.03 364 LEU A CA 1
ATOM 2876 C C . LEU A 1 364 ? 36.308 -0.080 -32.329 1.00 42.03 364 LEU A C 1
ATOM 2878 O O . LEU A 1 364 ? 35.800 -1.097 -32.796 1.00 42.03 364 LEU A O 1
ATOM 2882 N N . VAL A 1 365 ? 35.840 1.145 -32.581 1.00 47.16 365 VAL A N 1
ATOM 2883 C CA . VAL A 1 365 ? 34.685 1.444 -33.434 1.00 47.16 365 VAL A CA 1
ATOM 2884 C C . VAL A 1 365 ? 34.946 1.029 -34.882 1.00 47.16 365 VAL A C 1
ATOM 2886 O O . VAL A 1 365 ? 34.102 0.358 -35.465 1.00 47.16 365 VAL A O 1
ATOM 2889 N N . ASP A 1 366 ? 36.123 1.313 -35.444 1.00 47.75 366 ASP A N 1
ATOM 2890 C CA . ASP A 1 366 ? 36.453 0.904 -36.819 1.00 47.75 366 ASP A CA 1
ATOM 2891 C C . ASP A 1 366 ? 36.617 -0.621 -36.982 1.00 47.75 366 ASP A C 1
ATOM 2893 O O . ASP A 1 366 ? 36.355 -1.169 -38.054 1.00 47.75 366 ASP A O 1
ATOM 2897 N N . LEU A 1 367 ? 37.013 -1.329 -35.919 1.00 43.25 367 LEU A N 1
ATOM 2898 C CA . LEU A 1 367 ? 37.137 -2.793 -35.900 1.00 43.25 367 LEU A CA 1
ATOM 2899 C C . LEU A 1 367 ? 35.756 -3.469 -35.830 1.00 43.25 367 LEU A C 1
ATOM 2901 O O . LEU A 1 367 ? 35.515 -4.466 -36.510 1.00 43.25 367 LEU A O 1
ATOM 2905 N N . ILE A 1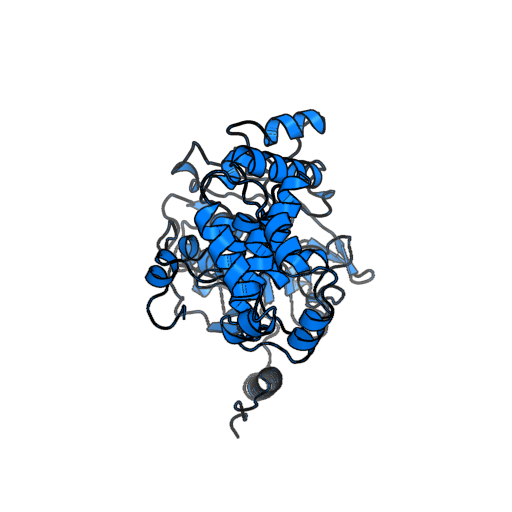 368 ? 34.831 -2.871 -35.072 1.00 45.47 368 ILE A N 1
ATOM 2906 C CA . ILE A 1 368 ? 33.417 -3.258 -35.009 1.00 45.47 368 ILE A CA 1
ATOM 2907 C C . ILE A 1 368 ? 32.725 -2.955 -36.347 1.00 45.47 368 ILE A C 1
ATOM 2909 O O . ILE A 1 368 ? 32.080 -3.832 -36.907 1.00 45.47 368 ILE A O 1
ATOM 2913 N N . ILE A 1 369 ? 32.912 -1.767 -36.925 1.00 49.16 369 ILE A N 1
ATOM 2914 C CA . ILE A 1 369 ? 32.308 -1.386 -38.214 1.00 49.16 369 ILE A CA 1
ATOM 2915 C C . ILE A 1 369 ? 32.738 -2.343 -39.337 1.00 49.16 369 ILE A C 1
ATOM 2917 O O . ILE A 1 369 ? 31.881 -2.876 -40.040 1.00 49.16 369 ILE A O 1
ATOM 2921 N N . LYS A 1 370 ? 34.033 -2.668 -39.443 1.00 46.72 370 LYS A N 1
ATOM 2922 C CA . LYS A 1 370 ? 34.540 -3.620 -40.450 1.00 46.72 370 LYS A CA 1
ATOM 2923 C C . LYS A 1 370 ? 34.042 -5.055 -40.258 1.00 46.72 370 LYS A C 1
ATOM 2925 O O . LYS A 1 370 ? 33.860 -5.775 -41.237 1.00 46.72 370 LYS A O 1
ATOM 2930 N N . ALA A 1 371 ? 33.796 -5.487 -39.019 1.00 44.31 371 ALA A N 1
ATOM 2931 C CA . ALA A 1 371 ? 33.163 -6.781 -38.756 1.00 44.31 371 ALA A CA 1
ATOM 2932 C C . ALA A 1 371 ? 31.690 -6.803 -39.221 1.00 44.31 371 ALA A C 1
ATOM 2934 O O . ALA A 1 371 ? 31.209 -7.821 -39.720 1.00 44.31 371 ALA A O 1
ATOM 2935 N N . PHE A 1 372 ? 30.992 -5.668 -39.120 1.00 48.97 372 PHE A N 1
ATOM 2936 C CA . PHE A 1 372 ? 29.585 -5.512 -39.500 1.00 48.97 372 PHE A CA 1
ATOM 2937 C C . PHE A 1 372 ? 29.376 -5.287 -41.013 1.00 48.97 372 PHE A C 1
ATOM 2939 O O . PHE A 1 372 ? 28.337 -5.685 -41.544 1.00 48.97 372 PHE A O 1
ATOM 2946 N N . GLU A 1 373 ? 30.362 -4.727 -41.724 1.00 50.50 373 GLU A N 1
ATOM 2947 C CA . GLU A 1 373 ? 30.338 -4.472 -43.179 1.00 50.50 373 GLU A CA 1
ATOM 2948 C C . GLU A 1 373 ? 30.160 -5.737 -44.044 1.00 50.50 373 GLU A C 1
ATOM 2950 O O . GLU A 1 373 ? 29.619 -5.644 -45.146 1.00 50.50 373 GLU A O 1
ATOM 2955 N N . SER A 1 374 ? 30.575 -6.922 -43.572 1.00 45.31 374 SER A N 1
ATOM 2956 C CA . SER A 1 374 ? 30.538 -8.161 -44.378 1.00 45.31 374 SER A CA 1
ATOM 2957 C C . SER A 1 374 ? 29.360 -9.100 -44.085 1.00 45.31 374 SER A C 1
ATOM 2959 O O . SER A 1 374 ? 29.039 -9.946 -44.920 1.00 45.31 374 SER A O 1
ATOM 2961 N N . LEU A 1 375 ? 28.696 -8.962 -42.928 1.00 51.78 375 LEU A N 1
ATOM 2962 C CA . LEU A 1 375 ? 27.676 -9.914 -42.454 1.00 51.78 375 LEU A CA 1
ATOM 2963 C C . LEU A 1 375 ? 26.418 -9.273 -41.826 1.00 51.78 375 LEU A C 1
ATOM 2965 O O . LEU A 1 375 ? 25.494 -10.003 -41.462 1.00 51.78 375 LEU A O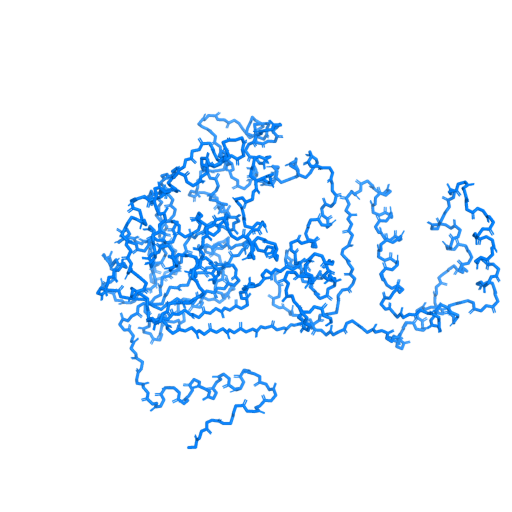 1
ATOM 2969 N N . GLY A 1 376 ? 26.336 -7.938 -41.746 1.00 65.81 376 GLY A N 1
ATOM 2970 C CA . GLY A 1 376 ? 25.118 -7.172 -41.439 1.00 65.81 376 GLY A CA 1
ATOM 2971 C C . GLY A 1 376 ? 24.276 -7.683 -40.258 1.00 65.81 376 GLY A C 1
ATOM 2972 O O . GLY A 1 376 ? 24.772 -8.266 -39.297 1.00 65.81 376 GLY A O 1
ATOM 2973 N N . TRP A 1 377 ? 22.962 -7.475 -40.322 1.00 62.22 377 TRP A N 1
ATOM 2974 C CA . TRP A 1 377 ? 22.011 -7.928 -39.300 1.00 62.22 377 TRP A CA 1
ATOM 2975 C C . TRP A 1 377 ? 22.037 -9.438 -39.030 1.00 62.22 377 TRP A C 1
ATOM 2977 O O . TRP A 1 377 ? 21.744 -9.870 -37.917 1.00 62.22 377 TRP A O 1
ATOM 2987 N N . THR A 1 378 ? 22.417 -10.241 -40.024 1.00 65.31 378 THR A N 1
ATOM 2988 C CA . THR A 1 378 ? 22.531 -11.698 -39.901 1.00 65.31 378 THR A CA 1
ATOM 2989 C C . THR A 1 378 ? 23.568 -12.092 -38.853 1.00 65.31 378 THR A C 1
ATOM 2991 O O . THR A 1 378 ? 23.322 -13.014 -38.081 1.00 65.31 378 THR A O 1
ATOM 2994 N N . PHE A 1 379 ? 24.697 -11.378 -38.774 1.00 68.50 379 PHE A N 1
ATOM 2995 C CA . PHE A 1 379 ? 25.694 -11.608 -37.729 1.00 68.50 379 PHE A CA 1
ATOM 2996 C C . PHE A 1 379 ? 25.176 -11.219 -36.346 1.00 68.50 379 PHE A C 1
ATOM 2998 O O . PHE A 1 379 ? 25.344 -11.997 -35.413 1.00 68.50 379 PHE A O 1
ATOM 3005 N N . ILE A 1 380 ? 24.512 -10.064 -36.206 1.00 66.12 380 ILE A N 1
ATOM 3006 C CA . ILE A 1 380 ? 23.927 -9.627 -34.924 1.00 66.12 380 ILE A CA 1
ATOM 3007 C C . ILE A 1 380 ? 22.951 -10.687 -34.411 1.00 66.12 380 ILE A C 1
ATOM 3009 O O . ILE A 1 380 ? 23.129 -11.196 -33.315 1.00 66.12 380 ILE A O 1
ATOM 3013 N N . ILE A 1 381 ? 21.984 -11.088 -35.239 1.00 71.81 381 ILE A N 1
ATOM 3014 C CA . ILE A 1 381 ? 20.979 -12.102 -34.891 1.00 71.81 381 ILE A CA 1
ATOM 3015 C C . ILE A 1 381 ? 21.622 -13.457 -34.543 1.00 71.81 381 ILE A C 1
ATOM 3017 O O . ILE A 1 381 ? 21.111 -14.180 -33.693 1.00 71.81 381 ILE A O 1
ATOM 3021 N N . ALA A 1 382 ? 22.731 -1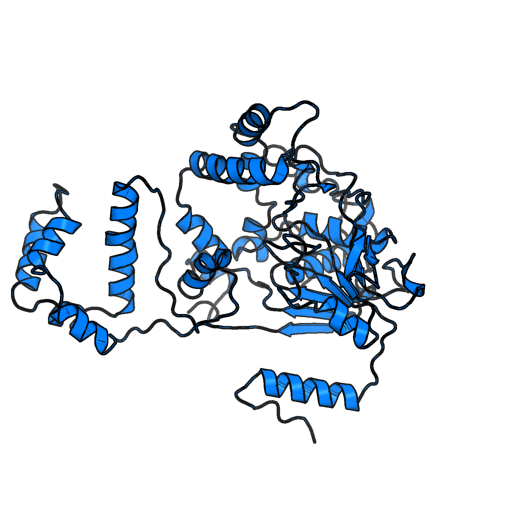3.818 -35.197 1.00 74.00 382 ALA A N 1
ATOM 3022 C CA . ALA A 1 382 ? 23.439 -15.075 -34.952 1.00 74.00 382 ALA A CA 1
ATOM 3023 C C . ALA A 1 382 ? 24.360 -15.050 -33.715 1.00 74.00 382 ALA A C 1
ATOM 3025 O O . ALA A 1 382 ? 24.707 -16.112 -33.203 1.00 74.00 382 ALA A O 1
ATOM 3026 N N . SER A 1 383 ? 24.787 -13.869 -33.263 1.00 72.88 383 SER A N 1
ATOM 3027 C CA . SER A 1 383 ? 25.788 -13.691 -32.196 1.00 72.88 383 SER A CA 1
ATOM 3028 C C . SER A 1 383 ? 25.218 -13.123 -30.898 1.00 72.88 383 SER A C 1
ATOM 3030 O O . SER A 1 383 ? 25.905 -13.150 -29.879 1.00 72.88 383 SER A O 1
ATOM 3032 N N . THR A 1 384 ? 23.978 -12.631 -30.912 1.00 78.56 384 THR A N 1
ATOM 3033 C CA . THR A 1 384 ? 23.297 -12.091 -29.733 1.00 78.56 384 THR A CA 1
ATOM 3034 C C . THR A 1 384 ? 21.941 -12.748 -29.540 1.00 78.56 384 THR A C 1
ATOM 3036 O O . THR A 1 384 ? 21.262 -13.124 -30.500 1.00 78.56 384 THR A O 1
ATOM 3039 N N . SER A 1 385 ? 21.522 -12.873 -28.281 1.00 83.94 385 SER A N 1
ATOM 3040 C CA . SER A 1 385 ? 20.139 -13.222 -27.986 1.00 83.94 385 SER A CA 1
ATOM 3041 C C . SER A 1 385 ? 19.225 -12.026 -28.253 1.00 83.94 385 SER A C 1
ATOM 3043 O O . SER A 1 385 ? 19.654 -10.865 -28.235 1.00 83.94 385 SER A O 1
ATOM 3045 N N . PHE A 1 386 ? 17.947 -12.305 -28.507 1.00 80.31 386 PHE A N 1
ATOM 3046 C CA . PHE A 1 386 ? 16.962 -11.248 -28.721 1.00 80.31 386 PHE A CA 1
ATOM 3047 C C . PHE A 1 386 ? 16.848 -10.340 -27.490 1.00 80.31 386 PHE A C 1
ATOM 3049 O O . PHE A 1 386 ? 16.785 -9.120 -27.637 1.00 80.31 386 PHE A O 1
ATOM 3056 N N . ARG A 1 387 ? 16.923 -10.921 -26.285 1.00 80.88 387 ARG A N 1
ATOM 3057 C CA . ARG A 1 387 ? 16.954 -10.188 -25.016 1.00 80.88 387 ARG A CA 1
ATOM 3058 C C . ARG A 1 387 ? 18.101 -9.185 -24.964 1.00 80.88 387 ARG A C 1
ATOM 3060 O O . ARG A 1 387 ? 17.841 -7.988 -24.864 1.00 80.88 387 ARG A O 1
ATOM 3067 N N . SER A 1 388 ? 19.344 -9.647 -25.118 1.00 79.50 388 SER A N 1
ATOM 3068 C CA . SER A 1 388 ? 20.524 -8.776 -25.033 1.00 79.50 388 SER A CA 1
ATOM 3069 C C . SER A 1 388 ? 20.506 -7.665 -26.083 1.00 79.50 388 SER A C 1
ATOM 3071 O O . SER A 1 388 ? 20.940 -6.543 -25.821 1.00 79.50 388 SER A O 1
ATOM 3073 N N . PHE A 1 389 ? 19.978 -7.950 -27.277 1.00 78.38 389 PHE A N 1
ATOM 3074 C CA . PHE A 1 389 ? 19.822 -6.934 -28.309 1.00 78.38 389 PHE A CA 1
ATOM 3075 C C . PHE A 1 389 ? 18.797 -5.855 -27.921 1.00 78.38 389 PHE A C 1
ATOM 3077 O O . PHE A 1 389 ? 19.103 -4.666 -28.014 1.00 78.38 389 PHE A O 1
ATOM 3084 N N . VAL A 1 390 ? 17.595 -6.237 -27.472 1.00 73.50 390 VAL A N 1
ATOM 3085 C CA . VAL A 1 390 ? 16.552 -5.269 -27.083 1.00 73.50 390 VAL A CA 1
ATOM 3086 C C . VAL A 1 390 ? 16.960 -4.486 -25.832 1.00 73.50 390 VAL A C 1
ATOM 3088 O O . VAL A 1 390 ? 16.703 -3.283 -25.760 1.00 73.50 390 VAL A O 1
ATOM 3091 N N . GLU A 1 391 ? 17.646 -5.121 -24.881 1.00 75.25 391 GLU A N 1
ATOM 3092 C CA . GLU A 1 391 ? 18.266 -4.451 -23.731 1.00 75.25 391 GLU A CA 1
ATOM 3093 C C . GLU A 1 391 ? 19.259 -3.382 -24.186 1.00 75.25 391 GLU A C 1
ATOM 3095 O O . GLU A 1 391 ? 19.156 -2.230 -23.765 1.00 75.25 391 GLU A O 1
ATOM 3100 N N . TRP A 1 392 ? 20.164 -3.716 -25.110 1.00 78.50 392 TRP A N 1
ATOM 3101 C CA . TRP A 1 392 ? 21.107 -2.746 -25.660 1.00 78.50 392 TRP A CA 1
ATOM 3102 C C . TRP A 1 392 ? 20.398 -1.582 -26.365 1.00 78.50 392 TRP A C 1
ATOM 3104 O O . TRP A 1 392 ? 20.729 -0.425 -26.108 1.00 78.50 392 TRP A O 1
ATOM 3114 N N . VAL A 1 393 ? 19.386 -1.846 -27.200 1.00 67.56 393 VAL A N 1
ATOM 3115 C CA . VAL A 1 393 ? 18.604 -0.781 -27.855 1.00 67.56 393 VAL A CA 1
ATOM 3116 C C . VAL A 1 393 ? 17.938 0.119 -26.812 1.00 67.56 393 VAL A C 1
ATOM 3118 O O . VAL A 1 393 ? 18.004 1.345 -26.907 1.00 67.56 393 VAL A O 1
ATOM 3121 N N . THR A 1 394 ? 17.324 -0.476 -25.794 1.00 68.75 394 THR A N 1
ATOM 3122 C CA . THR A 1 394 ? 16.621 0.256 -24.737 1.00 68.75 394 THR A CA 1
ATOM 3123 C C . THR A 1 394 ? 17.589 1.131 -23.939 1.00 68.75 394 THR A C 1
ATOM 3125 O O . THR A 1 394 ? 17.371 2.337 -23.813 1.00 68.75 394 THR A O 1
ATOM 3128 N N . GLN A 1 395 ? 18.691 0.552 -23.454 1.00 71.56 395 GLN A N 1
ATOM 3129 C CA . GLN A 1 395 ? 19.619 1.221 -22.541 1.00 71.56 395 GLN A CA 1
ATOM 3130 C C . GLN A 1 395 ? 20.611 2.150 -23.245 1.00 71.56 395 GLN A C 1
ATOM 3132 O O . GLN A 1 395 ? 20.853 3.263 -22.782 1.00 71.56 395 GLN A O 1
ATOM 3137 N N . ALA A 1 396 ? 21.196 1.724 -24.364 1.00 65.69 396 ALA A N 1
ATOM 3138 C CA . ALA A 1 396 ? 22.269 2.466 -25.022 1.00 65.69 396 ALA A CA 1
ATOM 3139 C C . ALA A 1 396 ? 21.760 3.455 -26.079 1.00 65.69 396 ALA A C 1
ATOM 3141 O O . ALA A 1 396 ? 22.414 4.471 -26.319 1.00 65.69 396 ALA A O 1
ATOM 3142 N N . VAL A 1 397 ? 20.607 3.177 -26.703 1.00 62.59 397 VAL A N 1
ATOM 3143 C CA . VAL A 1 397 ? 20.066 4.002 -27.794 1.00 62.59 397 VAL A CA 1
ATOM 3144 C C . VAL A 1 397 ? 18.904 4.859 -27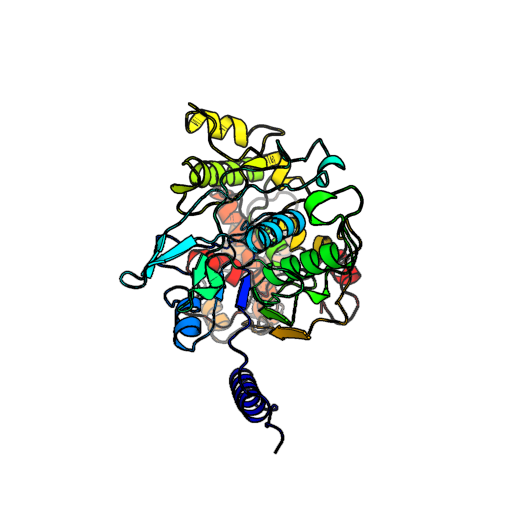.306 1.00 62.59 397 VAL A C 1
ATOM 3146 O O . VAL A 1 397 ? 19.033 6.079 -27.249 1.00 62.59 397 VAL A O 1
ATOM 3149 N N . ILE A 1 398 ? 17.778 4.249 -26.923 1.00 61.94 398 ILE A N 1
ATOM 3150 C CA . ILE A 1 398 ? 16.546 4.992 -26.614 1.00 61.94 398 ILE A CA 1
ATOM 3151 C C . ILE A 1 398 ? 16.743 5.877 -25.383 1.00 61.94 398 ILE A C 1
ATOM 3153 O O . ILE A 1 398 ? 16.484 7.076 -25.451 1.00 61.94 398 ILE A O 1
ATOM 3157 N N . THR A 1 399 ? 17.257 5.324 -24.282 1.00 65.12 399 THR A N 1
ATOM 3158 C CA . THR A 1 399 ? 17.550 6.100 -23.066 1.00 65.12 399 THR A CA 1
ATOM 3159 C C . THR A 1 399 ? 18.498 7.271 -23.352 1.00 65.12 399 THR A C 1
ATOM 3161 O O . THR A 1 399 ? 18.296 8.367 -22.831 1.00 65.12 399 THR A O 1
ATOM 3164 N N . ARG A 1 400 ? 19.501 7.095 -24.225 1.00 64.81 400 ARG A N 1
ATOM 3165 C CA . ARG A 1 400 ? 20.408 8.183 -24.620 1.00 64.81 400 ARG A CA 1
ATOM 3166 C C . ARG A 1 400 ? 19.691 9.272 -25.417 1.00 64.81 400 ARG A C 1
ATOM 3168 O O . ARG A 1 400 ? 19.856 10.444 -25.098 1.00 64.81 400 ARG A O 1
ATOM 3175 N N . VAL A 1 401 ? 18.867 8.897 -26.395 1.00 58.25 401 VAL A N 1
ATOM 3176 C CA . VAL A 1 401 ? 18.056 9.847 -27.176 1.00 58.25 401 VAL A CA 1
ATOM 3177 C C . VAL A 1 401 ? 17.116 10.634 -26.264 1.00 58.25 401 VAL A C 1
ATOM 3179 O O . VAL A 1 401 ? 17.048 11.855 -26.356 1.00 58.25 401 VAL A O 1
ATOM 3182 N N . ILE A 1 402 ? 16.423 9.957 -25.346 1.00 64.06 402 ILE A N 1
ATOM 3183 C CA . ILE A 1 402 ? 15.520 10.587 -24.373 1.00 64.06 402 ILE A CA 1
ATOM 3184 C C . ILE A 1 402 ? 16.284 11.616 -23.519 1.00 64.06 402 ILE A C 1
ATOM 3186 O O . ILE A 1 402 ? 15.815 12.746 -23.363 1.00 64.06 402 ILE A O 1
ATOM 3190 N N . LYS A 1 403 ? 17.501 11.285 -23.068 1.00 65.75 403 LYS A N 1
ATOM 3191 C CA . LYS A 1 403 ? 18.386 12.214 -22.346 1.00 65.75 403 LYS A CA 1
ATOM 3192 C C . LYS A 1 403 ? 18.848 13.397 -23.195 1.00 65.75 403 LYS A C 1
ATOM 3194 O O . LYS A 1 403 ? 18.823 14.526 -22.712 1.00 65.75 403 LYS A O 1
ATOM 3199 N N . GLU A 1 404 ? 19.223 13.176 -24.454 1.00 63.91 404 GLU A N 1
ATOM 3200 C CA . GLU A 1 404 ? 19.597 14.251 -25.389 1.00 63.91 404 GLU A CA 1
ATOM 3201 C C . GLU A 1 404 ? 18.420 15.193 -25.697 1.00 63.91 404 GLU A C 1
ATOM 3203 O O . GLU A 1 404 ? 18.621 16.391 -25.889 1.00 63.91 404 GLU A O 1
ATOM 3208 N N . LEU A 1 405 ? 17.184 14.685 -25.650 1.00 63.09 405 LEU A N 1
ATOM 3209 C CA . LEU A 1 405 ? 15.956 15.483 -25.734 1.00 63.09 405 LEU A CA 1
ATOM 3210 C C . LEU A 1 405 ? 15.615 16.231 -24.429 1.00 63.09 405 LEU A C 1
ATOM 3212 O O . LEU A 1 405 ? 14.604 16.931 -24.371 1.00 63.09 405 LEU A O 1
ATOM 3216 N N . GLY A 1 406 ? 16.445 16.111 -23.389 1.00 67.19 406 GLY A N 1
ATOM 3217 C CA . GLY A 1 406 ? 16.280 16.801 -22.108 1.00 67.19 406 GLY A CA 1
ATOM 3218 C C . GLY A 1 406 ? 15.424 16.052 -21.083 1.00 67.19 406 GLY A C 1
ATOM 3219 O O . GLY A 1 406 ? 15.108 16.610 -20.031 1.00 67.19 406 GLY A O 1
ATOM 3220 N N . TYR A 1 407 ? 15.052 14.800 -21.354 1.00 67.50 407 TYR A N 1
ATOM 3221 C CA . TYR A 1 407 ? 14.328 13.959 -20.407 1.00 67.50 407 TYR A CA 1
ATOM 3222 C C . TYR A 1 407 ? 15.310 13.062 -19.647 1.00 67.50 407 TYR A C 1
ATOM 3224 O O . TYR A 1 407 ? 15.854 12.104 -20.186 1.00 67.50 407 TYR A O 1
ATOM 3232 N N . ASP A 1 408 ? 15.519 13.350 -18.365 1.00 72.31 408 ASP A N 1
ATOM 3233 C CA . ASP A 1 408 ? 16.315 12.490 -17.485 1.00 72.31 408 ASP A CA 1
ATOM 3234 C C . ASP A 1 408 ? 15.455 11.320 -16.978 1.00 72.31 408 ASP A C 1
ATOM 3236 O O . ASP A 1 408 ? 14.778 11.413 -15.944 1.00 72.31 408 ASP A O 1
ATOM 3240 N N . LEU A 1 409 ? 15.380 10.278 -17.810 1.00 71.38 409 LEU A N 1
ATOM 3241 C CA . LEU A 1 409 ? 14.669 9.019 -17.586 1.00 71.38 409 LEU A CA 1
ATOM 3242 C C . LEU A 1 409 ? 15.547 7.862 -18.075 1.00 71.38 409 LEU A C 1
ATOM 3244 O O . LEU A 1 409 ? 16.231 7.990 -19.093 1.00 71.38 409 LEU A O 1
ATOM 3248 N N . VAL A 1 410 ? 15.495 6.726 -17.384 1.00 72.19 410 VAL A N 1
ATOM 3249 C CA . VAL A 1 410 ? 16.121 5.472 -17.832 1.00 72.19 410 VAL A CA 1
ATOM 3250 C C . VAL A 1 410 ? 15.026 4.440 -18.021 1.00 72.19 410 VAL A C 1
ATOM 3252 O O . VAL A 1 410 ? 14.296 4.117 -17.095 1.00 72.19 410 VAL A O 1
ATOM 3255 N N . LEU A 1 411 ? 14.855 3.929 -19.234 1.00 70.44 411 LEU A N 1
ATOM 3256 C CA . LEU A 1 411 ? 13.827 2.918 -19.455 1.00 70.44 411 LEU A CA 1
ATOM 3257 C C . LEU A 1 411 ? 14.208 1.618 -18.730 1.00 70.44 411 LEU A C 1
ATOM 3259 O O . LEU A 1 411 ? 15.381 1.245 -18.742 1.00 70.44 411 LEU A O 1
ATOM 3263 N N . PRO A 1 412 ? 13.255 0.913 -18.097 1.00 70.75 412 PRO A N 1
ATOM 3264 C CA . PRO A 1 412 ? 13.539 -0.406 -17.553 1.00 70.75 412 PRO A CA 1
ATOM 3265 C C . PRO A 1 412 ? 13.850 -1.377 -18.699 1.00 70.75 412 PRO A C 1
ATOM 3267 O O . PRO A 1 412 ? 13.450 -1.154 -19.848 1.00 70.75 412 PRO A O 1
ATOM 3270 N N . ASN A 1 413 ? 14.564 -2.457 -18.378 1.00 71.94 413 ASN A N 1
ATOM 3271 C CA . ASN A 1 413 ? 14.814 -3.542 -19.323 1.00 71.94 413 ASN A CA 1
ATOM 3272 C C . ASN A 1 413 ? 13.491 -4.082 -19.904 1.00 71.94 413 ASN A C 1
ATOM 3274 O O . ASN A 1 413 ? 12.430 -3.914 -19.300 1.00 71.94 413 ASN A O 1
ATOM 3278 N N . PRO A 1 414 ? 13.516 -4.705 -21.088 1.00 66.81 414 PRO A N 1
ATOM 3279 C CA . PRO A 1 414 ? 12.321 -5.290 -21.672 1.00 66.81 414 PRO A CA 1
ATOM 3280 C C . PRO A 1 414 ? 11.886 -6.532 -20.874 1.00 66.81 414 PRO A C 1
ATOM 3282 O O . PRO A 1 414 ? 12.627 -7.505 -20.761 1.00 66.81 414 PRO A O 1
ATOM 3285 N N . GLY A 1 415 ? 10.671 -6.502 -20.325 1.00 71.00 415 GLY A N 1
ATOM 3286 C CA . GLY A 1 415 ? 9.981 -7.676 -19.785 1.00 71.00 415 GLY A CA 1
ATOM 3287 C C . GLY A 1 415 ? 8.988 -8.236 -20.802 1.00 71.00 415 GLY A C 1
ATOM 3288 O O . GLY A 1 415 ? 8.449 -7.493 -21.627 1.00 71.00 415 GLY A O 1
ATOM 3289 N N . SER A 1 416 ? 8.736 -9.547 -20.767 1.00 72.19 416 SER A N 1
ATOM 3290 C CA . SER A 1 416 ? 7.626 -10.143 -21.516 1.00 72.19 416 SER A CA 1
ATOM 3291 C C . SER A 1 416 ? 6.451 -10.362 -20.573 1.00 72.19 416 SER A C 1
ATOM 3293 O O . SER A 1 416 ? 6.597 -10.876 -19.463 1.00 72.19 416 SER A O 1
ATOM 3295 N N . TYR A 1 417 ? 5.269 -9.944 -21.008 1.00 72.06 417 TYR A N 1
ATOM 3296 C CA . TYR A 1 417 ? 4.058 -10.018 -20.209 1.00 72.06 417 TYR A CA 1
ATOM 3297 C C . TYR A 1 417 ? 2.893 -10.530 -21.042 1.00 72.06 417 TYR A C 1
ATOM 3299 O O . TYR A 1 417 ? 2.776 -10.247 -22.235 1.00 72.06 417 TYR A O 1
ATOM 3307 N N . ILE A 1 418 ? 1.998 -11.251 -20.377 1.00 76.50 418 ILE A N 1
ATOM 3308 C CA . ILE A 1 418 ? 0.728 -11.678 -20.946 1.00 76.50 418 ILE A CA 1
ATOM 3309 C C . ILE A 1 418 ? -0.165 -10.430 -21.012 1.00 76.50 418 ILE A C 1
ATOM 3311 O O . ILE A 1 418 ? -0.457 -9.847 -19.963 1.00 76.50 418 ILE A O 1
ATOM 3315 N N . PRO A 1 419 ? -0.612 -9.976 -22.200 1.00 71.00 419 PRO A N 1
ATOM 3316 C CA . PRO A 1 419 ? -1.383 -8.744 -22.311 1.00 71.00 419 PRO A CA 1
ATOM 3317 C C . PRO A 1 419 ? -2.688 -8.797 -21.515 1.00 71.00 419 PRO A C 1
ATOM 3319 O O . PRO A 1 419 ? -3.514 -9.698 -21.678 1.00 71.00 419 PRO A O 1
ATOM 3322 N N . ARG A 1 420 ? -2.904 -7.777 -20.684 1.00 74.00 420 ARG A N 1
ATOM 3323 C CA . ARG A 1 420 ? -4.087 -7.630 -19.832 1.00 74.00 420 ARG A CA 1
ATOM 3324 C C . ARG A 1 420 ? -4.857 -6.377 -20.232 1.00 74.00 420 ARG A C 1
ATOM 3326 O O . ARG A 1 420 ? -4.377 -5.260 -20.069 1.00 74.00 420 ARG A O 1
ATOM 3333 N N . LYS A 1 421 ? -6.054 -6.569 -20.799 1.00 75.06 421 LYS A N 1
ATOM 3334 C CA . LYS A 1 421 ? -6.922 -5.476 -21.293 1.00 75.06 421 LYS A CA 1
ATOM 3335 C C . LYS A 1 421 ? -7.555 -4.650 -20.168 1.00 75.06 421 LYS A C 1
ATOM 3337 O O . LYS A 1 421 ? -8.156 -3.617 -20.427 1.00 75.06 421 LYS A O 1
ATOM 3342 N N . ASP A 1 422 ? -7.445 -5.141 -18.943 1.00 75.25 422 ASP A N 1
ATOM 3343 C CA . ASP A 1 422 ? -8.000 -4.603 -17.709 1.00 75.25 422 ASP A CA 1
ATOM 3344 C C . ASP A 1 422 ? -6.995 -3.765 -16.898 1.00 75.25 422 ASP A C 1
ATOM 3346 O O . ASP A 1 422 ? -7.345 -3.240 -15.842 1.00 75.25 422 ASP A O 1
ATOM 3350 N N . VAL A 1 423 ? -5.759 -3.593 -17.386 1.00 73.00 423 VAL A N 1
ATOM 3351 C CA . VAL A 1 423 ? -4.764 -2.722 -16.742 1.00 73.00 423 VAL A CA 1
ATOM 3352 C C . VAL A 1 423 ? -5.161 -1.258 -16.911 1.00 73.00 423 VAL A C 1
ATOM 3354 O O . VAL A 1 423 ? -5.371 -0.770 -18.022 1.00 73.00 423 VAL A O 1
ATOM 3357 N N . ILE A 1 424 ? -5.213 -0.529 -15.796 1.00 69.69 424 ILE A N 1
ATOM 3358 C CA . ILE A 1 424 ? -5.435 0.919 -15.811 1.00 69.69 424 ILE A CA 1
ATOM 3359 C C . ILE A 1 424 ? -4.233 1.591 -16.500 1.00 69.69 424 ILE A C 1
ATOM 3361 O O . ILE A 1 424 ? -3.101 1.324 -16.096 1.00 69.69 424 ILE A O 1
ATOM 3365 N N . PRO A 1 425 ? -4.433 2.503 -17.474 1.00 66.56 425 PRO A N 1
ATOM 3366 C CA . PRO A 1 425 ? -3.343 3.063 -18.277 1.00 66.56 425 PRO A CA 1
ATOM 3367 C C . PRO A 1 425 ? -2.160 3.638 -17.485 1.00 66.56 425 PRO A C 1
ATOM 3369 O O . PRO A 1 425 ? -1.014 3.471 -17.890 1.00 66.56 425 PRO A O 1
ATOM 3372 N N . ILE A 1 426 ? -2.411 4.270 -16.333 1.00 63.91 426 ILE A N 1
ATOM 3373 C CA . ILE A 1 426 ? -1.352 4.853 -15.492 1.00 63.91 426 ILE A CA 1
ATOM 3374 C C . ILE A 1 426 ? -0.416 3.802 -14.867 1.00 63.91 426 ILE A C 1
ATOM 3376 O O . ILE A 1 426 ? 0.698 4.133 -14.476 1.00 63.91 426 ILE A O 1
ATOM 3380 N N . LEU A 1 427 ? -0.844 2.537 -14.799 1.00 70.81 427 LEU A N 1
ATOM 3381 C CA . LEU A 1 427 ? -0.050 1.410 -14.304 1.00 70.81 427 LEU A CA 1
ATOM 3382 C C . LEU A 1 427 ? 0.706 0.681 -15.426 1.00 70.81 427 LEU A C 1
ATOM 3384 O O . LEU A 1 427 ? 1.487 -0.221 -15.149 1.00 70.81 427 LEU A O 1
ATOM 3388 N N . LEU A 1 428 ? 0.525 1.057 -16.696 1.00 68.81 428 LEU A N 1
ATOM 3389 C CA . LEU A 1 428 ? 1.246 0.417 -17.802 1.00 68.81 428 LEU A CA 1
ATOM 3390 C C . LEU A 1 428 ? 2.777 0.486 -17.665 1.00 68.81 428 LEU A C 1
ATOM 3392 O O . LEU A 1 428 ? 3.413 -0.521 -17.969 1.00 68.81 428 LEU A O 1
ATOM 3396 N N . PRO A 1 429 ? 3.396 1.585 -17.181 1.00 67.06 429 PRO A N 1
ATOM 3397 C CA . PRO A 1 429 ? 4.844 1.613 -16.985 1.00 67.06 429 PRO A CA 1
ATOM 3398 C C . PRO A 1 429 ? 5.338 0.574 -15.972 1.00 67.06 429 PRO A C 1
ATOM 3400 O O . PRO A 1 429 ? 6.374 -0.046 -16.199 1.00 67.06 429 PRO A O 1
ATOM 3403 N N . SER A 1 430 ? 4.595 0.339 -14.881 1.00 69.81 430 SER A N 1
ATOM 3404 C CA . SER A 1 430 ? 4.970 -0.692 -13.909 1.00 69.81 430 SER A CA 1
ATOM 3405 C C . SER A 1 430 ? 4.754 -2.095 -14.471 1.00 69.81 430 SER A C 1
ATOM 3407 O O . SER A 1 430 ? 5.597 -2.955 -14.251 1.00 69.81 430 SER A O 1
ATOM 3409 N N . VAL A 1 431 ? 3.700 -2.317 -15.266 1.00 72.56 431 VAL A N 1
ATOM 3410 C CA . VAL A 1 431 ? 3.494 -3.588 -15.984 1.00 72.56 431 VAL A CA 1
ATOM 3411 C C . VAL A 1 431 ? 4.597 -3.846 -17.012 1.00 72.56 431 VAL A C 1
ATOM 3413 O O . VAL A 1 431 ? 5.059 -4.973 -17.124 1.00 72.56 431 VAL A O 1
ATOM 3416 N N . TYR A 1 432 ? 5.066 -2.822 -17.726 1.00 69.50 432 TYR A N 1
ATOM 3417 C CA . TYR A 1 432 ? 6.183 -2.957 -18.666 1.00 69.50 432 TYR A CA 1
ATOM 3418 C C . TYR A 1 432 ? 7.491 -3.356 -17.963 1.00 69.50 432 TYR A C 1
ATOM 3420 O O . TYR A 1 432 ? 8.260 -4.149 -18.495 1.00 69.50 432 TYR A O 1
ATOM 3428 N N . ALA A 1 433 ? 7.720 -2.835 -16.755 1.00 69.81 433 ALA A N 1
ATOM 3429 C CA . ALA A 1 433 ? 8.873 -3.189 -15.930 1.00 69.81 433 ALA A CA 1
ATOM 3430 C C . ALA A 1 433 ? 8.742 -4.554 -15.225 1.00 69.81 433 ALA A C 1
ATOM 3432 O O . ALA A 1 433 ? 9.713 -5.058 -14.654 1.00 69.81 433 ALA A O 1
ATOM 3433 N N . MET A 1 434 ? 7.547 -5.155 -15.199 1.00 71.88 434 MET A N 1
ATOM 3434 C CA . MET A 1 434 ? 7.355 -6.466 -14.582 1.00 71.88 434 MET A CA 1
ATOM 3435 C C . MET A 1 434 ? 8.060 -7.548 -15.402 1.00 71.88 434 MET A C 1
ATOM 3437 O O . MET A 1 434 ? 7.893 -7.643 -16.614 1.00 71.88 434 MET A O 1
ATOM 3441 N N . GLY A 1 435 ? 8.828 -8.397 -14.717 1.00 69.06 435 GLY A N 1
ATOM 3442 C CA . GLY A 1 435 ? 9.568 -9.491 -15.352 1.00 69.06 435 GLY A CA 1
ATOM 3443 C C . GLY A 1 435 ? 10.838 -9.054 -16.085 1.00 69.06 435 GLY A C 1
ATOM 3444 O O . GLY A 1 435 ? 11.409 -9.861 -16.808 1.00 69.06 435 GLY A O 1
ATOM 3445 N N . SER A 1 436 ? 11.275 -7.800 -15.916 1.00 69.88 436 SER A N 1
ATOM 3446 C CA . SER A 1 436 ? 12.477 -7.280 -16.574 1.00 69.88 436 SER A CA 1
ATOM 3447 C C . SER A 1 436 ? 13.675 -7.056 -15.650 1.00 69.88 436 SER A C 1
ATOM 3449 O O . SER A 1 436 ? 14.775 -6.797 -16.132 1.00 69.88 436 SER A O 1
ATOM 3451 N N . GLN A 1 437 ? 13.452 -7.025 -14.335 1.00 74.50 437 GLN A N 1
ATOM 3452 C CA . GLN A 1 437 ? 14.485 -6.694 -13.357 1.00 74.50 437 GLN A CA 1
ATOM 3453 C C . GLN A 1 437 ? 15.135 -7.963 -12.827 1.00 74.50 437 GLN A C 1
ATOM 3455 O O . GLN A 1 437 ? 14.468 -8.769 -12.174 1.00 74.50 437 GLN A O 1
ATOM 3460 N N . ASP A 1 438 ? 16.434 -8.090 -13.071 1.00 77.25 438 ASP A N 1
ATOM 3461 C CA . ASP A 1 438 ? 17.258 -9.105 -12.432 1.00 77.25 438 ASP A CA 1
ATOM 3462 C C . ASP A 1 438 ? 17.577 -8.680 -10.992 1.00 77.25 438 ASP A C 1
ATOM 3464 O O . ASP A 1 438 ? 17.686 -7.491 -10.675 1.00 77.25 438 ASP A O 1
ATOM 3468 N N . LEU A 1 439 ? 17.734 -9.658 -10.104 1.00 84.38 439 LEU A N 1
ATOM 3469 C CA . LEU A 1 439 ? 18.121 -9.395 -8.722 1.00 84.38 439 LEU A CA 1
ATOM 3470 C C . LEU A 1 439 ? 19.580 -8.944 -8.636 1.00 84.38 439 LEU A C 1
ATOM 3472 O O . LEU A 1 439 ? 20.463 -9.509 -9.288 1.00 84.38 439 LEU A O 1
ATOM 3476 N N . THR A 1 440 ? 19.855 -7.988 -7.751 1.00 86.00 440 THR A N 1
ATOM 3477 C CA . THR A 1 440 ? 21.237 -7.663 -7.376 1.00 86.00 440 THR A CA 1
ATOM 3478 C C . THR A 1 440 ? 21.871 -8.811 -6.584 1.00 86.00 440 THR A C 1
ATOM 3480 O O . THR A 1 440 ? 21.174 -9.636 -5.987 1.00 86.00 440 THR A O 1
ATOM 3483 N N . ASP A 1 441 ? 23.204 -8.859 -6.508 1.00 87.06 441 ASP A N 1
ATOM 3484 C CA . ASP A 1 441 ? 23.900 -9.871 -5.696 1.00 87.06 441 ASP A CA 1
ATOM 3485 C C . ASP A 1 441 ? 23.492 -9.803 -4.218 1.00 87.06 441 ASP A C 1
ATOM 3487 O O . ASP A 1 441 ? 23.293 -10.833 -3.574 1.00 87.06 441 ASP A O 1
ATOM 3491 N N . THR A 1 442 ? 23.284 -8.594 -3.690 1.00 89.19 442 THR A N 1
ATOM 3492 C CA . THR A 1 442 ? 22.750 -8.383 -2.339 1.00 89.19 442 THR A CA 1
ATOM 3493 C C . THR A 1 442 ? 21.364 -9.008 -2.187 1.00 89.19 442 THR A C 1
ATOM 3495 O O . THR A 1 442 ? 21.129 -9.747 -1.233 1.00 89.19 442 THR A O 1
ATOM 3498 N N . GLN A 1 443 ? 20.461 -8.777 -3.141 1.00 90.44 443 GLN A N 1
ATOM 3499 C CA . GLN A 1 443 ? 19.105 -9.331 -3.109 1.00 90.44 443 GLN A CA 1
ATOM 3500 C C . GLN A 1 443 ? 19.100 -10.859 -3.224 1.00 90.44 443 GLN A C 1
ATOM 3502 O O . GLN A 1 443 ? 18.389 -11.522 -2.468 1.00 90.44 443 GLN A O 1
ATOM 3507 N N . ARG A 1 444 ? 19.936 -11.435 -4.099 1.00 89.81 444 ARG A N 1
ATOM 3508 C CA . ARG A 1 444 ? 20.127 -12.894 -4.192 1.00 89.81 444 ARG A CA 1
ATOM 3509 C C . ARG A 1 444 ? 20.603 -13.483 -2.868 1.00 89.81 444 ARG A C 1
ATOM 3511 O O . ARG A 1 444 ? 20.055 -14.483 -2.408 1.00 89.81 444 ARG A O 1
ATOM 3518 N N . ASN A 1 445 ? 21.560 -12.829 -2.211 1.00 89.62 445 ASN A N 1
ATOM 3519 C CA . ASN A 1 445 ? 22.057 -13.258 -0.904 1.00 89.62 445 ASN A CA 1
ATOM 3520 C C . ASN A 1 445 ? 20.976 -13.186 0.189 1.00 89.62 445 ASN A C 1
ATOM 3522 O O . ASN A 1 445 ? 20.898 -14.091 1.018 1.00 89.62 445 ASN A O 1
ATOM 3526 N N . ILE A 1 446 ? 20.127 -12.151 0.182 1.00 90.56 446 ILE A N 1
ATOM 3527 C CA . ILE A 1 446 ? 19.006 -12.009 1.129 1.00 90.56 446 ILE A CA 1
ATOM 3528 C C . ILE A 1 446 ? 17.952 -13.108 0.922 1.00 90.56 446 ILE A C 1
ATOM 3530 O O . ILE A 1 446 ? 17.448 -13.680 1.892 1.00 90.56 446 ILE A O 1
ATOM 3534 N N . LEU A 1 447 ? 17.598 -13.407 -0.331 1.00 88.88 447 LEU A N 1
ATOM 3535 C CA . LEU A 1 447 ? 16.559 -14.389 -0.650 1.00 88.88 447 LEU A CA 1
ATOM 3536 C C . LEU A 1 447 ? 17.038 -15.839 -0.482 1.00 88.88 447 LEU A C 1
ATOM 3538 O O . LEU A 1 447 ? 16.228 -16.701 -0.120 1.00 88.88 447 LEU A O 1
ATOM 3542 N N . GLY A 1 448 ? 18.332 -16.090 -0.683 1.00 83.12 448 GLY A N 1
ATOM 3543 C CA . GLY A 1 448 ? 18.937 -17.418 -0.654 1.00 83.12 448 GLY A CA 1
ATOM 3544 C C . GLY A 1 448 ? 18.852 -18.158 -2.001 1.00 83.12 448 GLY A C 1
ATOM 3545 O O . GLY A 1 448 ? 18.281 -17.646 -2.966 1.00 83.12 448 GLY A O 1
ATOM 3546 N N . PRO A 1 449 ? 19.429 -19.371 -2.088 1.00 71.69 449 PRO A N 1
ATOM 3547 C CA . PRO A 1 449 ? 19.546 -20.123 -3.341 1.00 71.69 449 PRO A CA 1
ATOM 3548 C C . PRO A 1 449 ? 18.181 -20.568 -3.902 1.00 71.69 449 PRO A C 1
ATOM 3550 O O . PRO A 1 449 ? 17.261 -20.855 -3.134 1.00 71.69 449 PRO A O 1
ATOM 3553 N N . ASN A 1 450 ? 18.079 -20.698 -5.234 1.00 63.75 450 ASN A N 1
ATOM 3554 C CA . ASN A 1 450 ? 16.894 -21.155 -5.994 1.00 63.75 450 ASN A CA 1
ATOM 3555 C C . ASN A 1 450 ? 15.655 -20.241 -5.939 1.00 63.75 450 ASN A C 1
ATOM 3557 O O . ASN A 1 450 ? 14.534 -20.690 -6.180 1.00 63.75 450 ASN A O 1
ATOM 3561 N N . LEU A 1 451 ? 15.827 -18.974 -5.571 1.00 63.00 451 LEU A N 1
ATOM 3562 C CA . LEU A 1 451 ? 14.731 -18.009 -5.413 1.00 63.00 451 LEU A CA 1
ATOM 3563 C C . LEU A 1 451 ? 14.959 -16.734 -6.235 1.00 63.00 451 LEU A C 1
ATOM 3565 O O . LEU A 1 451 ? 14.284 -15.731 -6.007 1.00 63.00 451 LEU A O 1
ATOM 3569 N N . GLY A 1 452 ? 15.922 -16.781 -7.158 1.00 48.62 452 GLY A N 1
ATOM 3570 C CA . GLY A 1 452 ? 16.438 -15.613 -7.856 1.00 48.62 452 GLY A CA 1
ATOM 3571 C C . GLY A 1 452 ? 17.175 -15.876 -9.168 1.00 48.62 452 GLY A C 1
ATOM 3572 O O . GLY A 1 452 ? 17.879 -14.974 -9.619 1.00 48.62 452 GLY A O 1
ATOM 3573 N N . ASP A 1 453 ? 17.029 -17.080 -9.729 1.00 40.56 453 ASP A N 1
ATOM 3574 C CA . ASP A 1 453 ? 17.632 -17.501 -11.001 1.00 40.56 453 ASP A CA 1
ATOM 3575 C C . ASP A 1 453 ? 16.568 -17.633 -12.095 1.00 40.56 453 ASP A C 1
ATOM 3577 O O . ASP A 1 453 ? 15.460 -18.135 -11.773 1.00 40.56 453 ASP A O 1
#

Organism: NCBI:txid1089449